Protein AF-0000000071881761 (afdb_homodimer)

Secondary structure (DSSP, 8-state):
--EEEEEEEEEEE-TTS-EEEEEEEEEEEE-TT-SSEEEEEEEE--GGG--TTSHHHHHHHHHHHHHHHHHH--SEEE-S--STT-BGGG--HHHHHHSSS-HHHHHHHHHHHHHHHHHHHHHHHHH--EEE--GGG-HHHHHHHHHHHHHHHHHHHHHHHHHSEEEEEEEETEEEEEETTEEEEEES-GGG---EEEEE-PPPTTEEEEEEE-TTSTTEEEEEEEE--/--EEEEEEEEEEE-TTS-EEEEEEEEEEEE-TT-SSEEEEEEEE--GGG--TTSHHHHHHHHHHHHHHHHHH--SEEE-S--STTEEGGG--HHHHHHSSS-HHHHHHHHHHHHHHHHHHHHHHHHH--EEEE-GGG-HHHHHHHHHHHHHHHHHHHHHHHHHSEEEEEEEETEEEEEETTEEEEEES-GGG---EEEEE-PPPTTEEEEEEE-TTSTTEEEEEEEE--

Solvent-accessible surface area (backbone atoms only — not comparable to full-atom values): 23054 Å² total; per-residue (Å²): 115,38,33,26,8,16,20,60,22,16,24,40,29,48,96,83,67,47,74,59,14,46,30,19,34,19,22,25,35,24,35,85,66,48,37,40,62,81,43,78,48,78,47,75,53,61,26,89,75,38,65,83,84,47,61,55,44,53,51,50,22,54,53,44,27,49,56,52,37,72,74,67,62,44,65,31,32,41,37,72,37,74,60,84,47,42,45,43,53,63,44,43,66,71,52,47,68,67,47,97,65,54,71,66,56,40,54,52,46,53,59,49,26,71,59,49,16,60,51,40,40,51,48,24,76,75,68,70,37,52,44,24,18,44,10,81,33,22,34,43,26,51,43,10,34,40,40,4,24,42,49,25,53,48,50,45,65,72,45,22,76,82,60,37,56,46,38,31,37,38,36,73,41,36,52,74,46,76,56,95,54,26,37,36,18,36,52,65,48,58,35,52,63,67,34,36,39,72,44,79,46,80,79,57,88,59,57,46,72,49,75,47,72,34,91,88,40,86,63,22,24,29,46,34,38,40,35,66,129,119,39,35,26,7,16,20,60,22,16,24,40,28,47,93,84,67,45,74,59,14,46,30,18,34,17,20,25,35,24,34,87,92,61,40,40,63,78,43,79,47,78,46,78,54,59,26,89,75,37,64,84,84,49,62,57,46,54,52,53,21,52,54,44,27,49,55,49,34,72,73,68,61,43,65,31,32,40,36,71,37,75,60,83,47,43,46,44,55,63,44,42,65,72,52,45,70,69,45,97,64,52,72,67,55,40,54,52,46,54,58,48,26,71,59,48,14,58,50,38,40,52,48,25,74,74,66,70,38,51,45,24,17,43,9,86,79,32,62,49,25,52,44,10,35,42,41,4,25,41,50,25,52,49,50,44,64,71,45,22,75,83,61,37,56,44,40,31,36,36,37,73,28,34,51,74,48,78,56,95,54,26,35,36,17,34,51,33,43,74,89,66,72,64,33,36,39,70,45,80,47,81,79,55,87,59,57,46,72,49,75,34,38,29,54,74,38,51,35,21,26,29,46,35,39,38,32,67,127

pLDDT: mean 96.09, std 3.84, range [56.16, 98.94]

Sequence (458 aa):
MRIVAADTGGAVLDETFEPIGLIATVAVLVEKPYRSAKEVMVKYANPYDYDLTGRQAIRDEVLLAIELARKVKPDVIHLDSTLGGIELRKLDEPTIDALGISDKGKEVWKELSKDLQPLARKFWEETNIEIVAIGKSSVPVRIAEIYAGIYSAKWGIENVEKEGHLIIGLPRYMEVNIKDGKIIGRSLDPREGGLYGSAEVSVPEGVKWEIYPNPVARRFMIFEIFSKRMRIVAADTGGAVLDETFEPIGLIATVAVLVEKPYRSAKEVMVKYANPYDYDLTGRQAIRDEVLLAIELARKVKPDVIHLDSTLGGIELRKLDEPTIDALGISDKGKEVWKELSKDLQPLARKFWEETNIEIVAIGKSSVPVRIAEIYAGIYSAKWGIENVEKEGHLIIGLPRYMEVNIKDGKIIGRSLDPREGGLYGSAEVSVPEGVKWEIYPNPVARRFMIFEIFSKR

Nearest PDB structures (foldseek):
  5chi-assembly3_C  TM=9.966E-01  e=9.588E-48  Pyrococcus furiosus DSM 3638
  4yor-assembly1_A  TM=9.960E-01  e=6.381E-45  Pyrococcus horikoshii
  4yow-assembly1_E  TM=9.923E-01  e=8.697E-45  Pyrococcus horikoshii
  4yor-assembly2_B  TM=9.926E-01  e=5.928E-44  Pyrococcus horikoshii
  4yot-assembly1_A  TM=9.832E-01  e=1.023E-42  Pyrococcus horikoshii

Foldseek 3Di:
DKEKFKFWDKFWADPLRHGQFTFKIKIFIADPVLQAGPDMDMDTDDGNPHDPPCLVGQVVGLVVSLVVCVVPVGQEYEGQAQQPFDWLLPDALVSLVPTPDDPVVSVSCNVSSVPRNVVQVVSCVVRVYTYTHNHPVDSSNVNNLQVNQQVNLQVCQVCCVVVQKTKMKGDFQKDWDDDDQKIKMWGNDVVSPIHIYMDGHDGDPQKDWDKAADPVDPRIIMIIMGHDD/DKEKFKFWDKFWADPLRHGQATFKIKIFIADPVLQAGPDMDMDTDDGNPHDPPCLVGQVSGLVVSLVVCVVPVGQEYEGQAQQPFDWLLPPALVSLVPTPDDPVVSVSCNVNSVPRNVVQVVSCVVRVYTYTHNHPVDSSNVNNLQVSQQVNLQVCQVCCVVVQKTKMKGDFQKDWDDDDQKIKMWGNDVVSPIHIYMDGHDGDPQKDWDKAADPVDGRIIMIIMGHDD

InterPro domains:
  IPR025206 Protein of unknown function DUF4152 [PF13680] (1-225)

Organism: Pyrococcus furiosus (strain ATCC 43587 / DSM 3638 / JCM 8422 / Vc1) (NCBI:txid186497)

Radius of gyration: 24.96 Å; Cα contacts (8 Å, |Δi|>4): 1136; chains: 2; bounding box: 54×80×57 Å

Structure (mmCIF, N/CA/C/O backbone):
data_AF-0000000071881761-model_v1
#
loop_
_entity.id
_entity.type
_entity.pdbx_description
1 polymer 'DUF4152 domain-containing protein'
#
loop_
_atom_site.group_PDB
_atom_site.id
_atom_site.type_symbol
_atom_site.label_atom_id
_atom_site.label_alt_id
_atom_site.label_comp_id
_atom_site.label_asym_id
_atom_site.label_entity_id
_atom_site.label_seq_id
_atom_site.pdbx_PDB_ins_code
_atom_site.Cartn_x
_atom_site.Cartn_y
_atom_site.Cartn_z
_atom_site.occupancy
_atom_site.B_iso_or_equiv
_atom_site.auth_seq_id
_atom_site.auth_comp_id
_atom_site.auth_asym_id
_atom_site.auth_atom_id
_atom_site.pdbx_PDB_model_num
ATOM 1 N N . MET A 1 1 ? -15.5 -7.008 -0.224 1 93.94 1 MET A N 1
ATOM 2 C CA . MET A 1 1 ? -15.07 -7.297 -1.589 1 93.94 1 MET A CA 1
ATOM 3 C C . MET A 1 1 ? -14.227 -8.57 -1.636 1 93.94 1 MET A C 1
ATOM 5 O O . MET A 1 1 ? -13.336 -8.758 -0.807 1 93.94 1 MET A O 1
ATOM 9 N N . ARG A 1 2 ? -14.531 -9.508 -2.477 1 97.88 2 ARG A N 1
ATOM 10 C CA . ARG A 1 2 ? -13.789 -10.742 -2.713 1 97.88 2 ARG A CA 1
ATOM 11 C C . ARG A 1 2 ? -12.922 -10.633 -3.959 1 97.88 2 ARG A C 1
ATOM 13 O O . ARG A 1 2 ? -13.414 -10.305 -5.043 1 97.88 2 ARG A O 1
ATOM 20 N N . ILE A 1 3 ? -11.617 -10.898 -3.773 1 98.75 3 ILE A N 1
ATOM 21 C CA . ILE A 1 3 ? -10.695 -10.625 -4.871 1 98.75 3 ILE A CA 1
ATOM 22 C C . ILE A 1 3 ? -9.844 -11.859 -5.145 1 98.75 3 ILE A C 1
ATOM 24 O O . ILE A 1 3 ? -9.305 -12.469 -4.219 1 98.75 3 ILE A O 1
ATOM 28 N N . VAL A 1 4 ? -9.773 -12.195 -6.344 1 98.88 4 VAL A N 1
ATOM 29 C CA . VAL A 1 4 ? -8.828 -13.227 -6.762 1 98.88 4 VAL A CA 1
ATOM 30 C C . VAL A 1 4 ? -7.605 -12.57 -7.402 1 98.88 4 VAL A C 1
ATOM 32 O O . VAL A 1 4 ? -7.734 -11.586 -8.141 1 98.88 4 VAL A O 1
ATOM 35 N N . ALA A 1 5 ? -6.457 -13.078 -7.109 1 98.81 5 ALA A N 1
ATOM 36 C CA . ALA A 1 5 ? -5.203 -12.656 -7.727 1 98.81 5 ALA A CA 1
ATOM 37 C C . ALA A 1 5 ? -4.254 -13.836 -7.902 1 98.81 5 ALA A C 1
ATOM 39 O O . ALA A 1 5 ? -4.461 -14.898 -7.312 1 98.81 5 ALA A O 1
ATOM 40 N N . ALA A 1 6 ? -3.279 -13.633 -8.695 1 98.69 6 ALA A N 1
ATOM 41 C CA . ALA A 1 6 ? -2.287 -14.68 -8.922 1 98.69 6 ALA A CA 1
ATOM 42 C C . ALA A 1 6 ? -0.897 -14.086 -9.125 1 98.69 6 ALA A C 1
ATOM 44 O O . ALA A 1 6 ? -0.762 -12.93 -9.531 1 98.69 6 ALA A O 1
ATOM 45 N N . ASP A 1 7 ? 0.068 -14.836 -8.852 1 98.31 7 ASP A N 1
ATOM 46 C CA . ASP A 1 7 ? 1.462 -14.477 -9.094 1 98.31 7 ASP A CA 1
ATOM 47 C C . ASP A 1 7 ? 2.316 -15.727 -9.32 1 98.31 7 ASP A C 1
ATOM 49 O O . ASP A 1 7 ? 1.959 -16.812 -8.867 1 98.31 7 ASP A O 1
ATOM 53 N N . THR A 1 8 ? 3.248 -15.531 -10.07 1 97.75 8 THR A N 1
ATOM 54 C CA . THR A 1 8 ? 4.262 -16.562 -10.266 1 97.75 8 THR A CA 1
ATOM 55 C C . THR A 1 8 ? 5.57 -16.172 -9.586 1 97.75 8 THR A C 1
ATOM 57 O O . THR A 1 8 ? 6.078 -15.062 -9.789 1 97.75 8 THR A O 1
ATOM 60 N N . GLY A 1 9 ? 6.008 -17.094 -8.773 1 93.69 9 GLY A N 1
ATOM 61 C CA . GLY A 1 9 ? 7.211 -16.688 -8.07 1 93.69 9 GLY A CA 1
ATOM 62 C C . GLY A 1 9 ? 8.039 -17.859 -7.57 1 93.69 9 GLY A C 1
ATOM 63 O O . GLY A 1 9 ? 7.73 -19.016 -7.867 1 93.69 9 GLY A O 1
ATOM 64 N N . GLY A 1 10 ? 9.078 -17.516 -6.859 1 96.12 10 GLY A N 1
ATOM 65 C CA . GLY A 1 10 ? 10.086 -18.484 -6.504 1 96.12 10 GLY A CA 1
ATOM 66 C C . GLY A 1 10 ? 10.867 -19 -7.703 1 96.12 10 GLY A C 1
ATOM 67 O O . GLY A 1 10 ? 10.289 -19.281 -8.758 1 96.12 10 GLY A O 1
ATOM 68 N N . ALA A 1 11 ? 12.125 -19 -7.613 1 97.81 11 ALA A N 1
ATOM 69 C CA . ALA A 1 11 ? 12.945 -19.453 -8.727 1 97.81 11 ALA A CA 1
ATOM 70 C C . ALA A 1 11 ? 14.039 -20.406 -8.258 1 97.81 11 ALA A C 1
ATOM 72 O O . ALA A 1 11 ? 14.633 -20.203 -7.191 1 97.81 11 ALA A O 1
ATOM 73 N N . VAL A 1 12 ? 14.203 -21.406 -9.039 1 98.06 12 VAL A N 1
ATOM 74 C CA . VAL A 1 12 ? 15.453 -22.141 -8.859 1 98.06 12 VAL A CA 1
ATOM 75 C C . VAL A 1 12 ? 16.625 -21.281 -9.305 1 98.06 12 VAL A C 1
ATOM 77 O O . VAL A 1 12 ? 16.578 -20.641 -10.352 1 98.06 12 VAL A O 1
ATOM 80 N N . LEU A 1 13 ? 17.578 -21.25 -8.422 1 98.12 13 LEU A N 1
ATOM 81 C CA . LEU A 1 13 ? 18.781 -20.484 -8.734 1 98.12 13 LEU A CA 1
ATOM 82 C C . LEU A 1 13 ? 19.984 -21.406 -8.961 1 98.12 13 LEU A C 1
ATOM 84 O O . LEU A 1 13 ? 20.031 -22.516 -8.406 1 98.12 13 LEU A O 1
ATOM 88 N N . ASP A 1 14 ? 20.906 -20.922 -9.758 1 96.69 14 ASP A N 1
ATOM 89 C CA . ASP A 1 14 ? 22.172 -21.641 -9.867 1 96.69 14 ASP A CA 1
ATOM 90 C C . ASP A 1 14 ? 23.141 -21.234 -8.75 1 96.69 14 ASP A C 1
ATOM 92 O O . ASP A 1 14 ? 22.766 -20.484 -7.848 1 96.69 14 ASP A O 1
ATOM 96 N N . GLU A 1 15 ? 24.297 -21.703 -8.828 1 94.44 15 GLU A N 1
ATOM 97 C CA . GLU A 1 15 ? 25.266 -21.5 -7.762 1 94.44 15 GLU A CA 1
ATOM 98 C C . GLU A 1 15 ? 25.703 -20.031 -7.68 1 94.44 15 GLU A C 1
ATOM 100 O O . GLU A 1 15 ? 26.266 -19.609 -6.672 1 94.44 15 GLU A O 1
ATOM 105 N N . THR A 1 16 ? 25.453 -19.297 -8.719 1 95.94 16 THR A N 1
ATOM 106 C CA . THR A 1 16 ? 25.797 -17.891 -8.719 1 95.94 16 THR A CA 1
ATOM 107 C C . THR A 1 16 ? 24.562 -17.031 -8.43 1 95.94 16 THR A C 1
ATOM 109 O O . THR A 1 16 ? 24.594 -15.805 -8.562 1 95.94 16 THR A O 1
ATOM 112 N N . PHE A 1 17 ? 23.453 -17.672 -8.102 1 96.44 17 PHE A N 1
ATOM 113 C CA . PHE A 1 17 ? 22.203 -17.062 -7.672 1 96.44 17 PHE A CA 1
ATOM 114 C C . PHE A 1 17 ? 21.469 -16.438 -8.852 1 96.44 17 PHE A C 1
ATOM 116 O O . PHE A 1 17 ? 20.688 -15.492 -8.672 1 96.44 17 PHE A O 1
ATOM 123 N N . GLU A 1 18 ? 21.812 -16.969 -10.023 1 95.44 18 GLU A N 1
ATOM 124 C CA . GLU A 1 18 ? 21.047 -16.562 -11.203 1 95.44 18 GLU A CA 1
ATOM 125 C C . GLU A 1 18 ? 19.844 -17.469 -11.406 1 95.44 18 GLU A C 1
ATOM 127 O O . GLU A 1 18 ? 19.938 -18.688 -11.266 1 95.44 18 GLU A O 1
ATOM 132 N N . PRO A 1 19 ? 18.766 -16.891 -11.727 1 96.81 19 PRO A N 1
ATOM 133 C CA . PRO A 1 19 ? 17.562 -17.719 -11.875 1 96.81 19 PRO A CA 1
ATOM 134 C C . PRO A 1 19 ? 17.625 -18.656 -13.078 1 96.81 19 PRO A C 1
ATOM 136 O O . PRO A 1 19 ? 18.031 -18.25 -14.164 1 96.81 19 PRO A O 1
ATOM 139 N N . ILE A 1 20 ? 17.281 -19.875 -12.859 1 96.56 20 ILE A N 1
ATOM 140 C CA . ILE A 1 20 ? 17.156 -20.891 -13.898 1 96.56 20 ILE A CA 1
ATOM 141 C C . ILE A 1 20 ? 15.727 -20.891 -14.43 1 96.56 20 ILE A C 1
ATOM 143 O O . ILE A 1 20 ? 15.508 -20.953 -15.641 1 96.56 20 ILE A O 1
ATOM 147 N N . GLY A 1 21 ? 14.797 -20.844 -13.523 1 97.38 21 GLY A N 1
ATOM 148 C CA . GLY A 1 21 ? 13.391 -20.828 -13.891 1 97.38 21 GLY A CA 1
ATOM 149 C C . GLY A 1 21 ? 12.461 -20.703 -12.695 1 97.38 21 GLY A C 1
ATOM 150 O O . GLY A 1 21 ? 12.875 -20.922 -11.555 1 97.38 21 GLY A O 1
ATOM 151 N N . LEU A 1 22 ? 11.203 -20.328 -12.969 1 98.06 22 LEU A N 1
ATOM 152 C CA . LEU A 1 22 ? 10.203 -20.125 -11.922 1 98.06 22 LEU A CA 1
ATOM 153 C C . LEU A 1 22 ? 9.539 -21.438 -11.539 1 98.06 22 LEU A C 1
ATOM 155 O O . LEU A 1 22 ? 9.508 -22.375 -12.336 1 98.06 22 LEU A O 1
ATOM 159 N N . ILE A 1 23 ? 9.016 -21.469 -10.359 1 98.31 23 ILE A N 1
ATOM 160 C CA . ILE A 1 23 ? 8.633 -22.766 -9.789 1 98.31 23 ILE A CA 1
ATOM 161 C C . ILE A 1 23 ? 7.109 -22.859 -9.703 1 98.31 23 ILE A C 1
ATOM 163 O O . ILE A 1 23 ? 6.52 -23.859 -10.117 1 98.31 23 ILE A O 1
ATOM 167 N N . ALA A 1 24 ? 6.469 -21.844 -9.156 1 98.56 24 ALA A N 1
ATOM 168 C CA . ALA A 1 24 ? 5.07 -22.016 -8.781 1 98.56 24 ALA A CA 1
ATOM 169 C C . ALA A 1 24 ? 4.234 -20.812 -9.188 1 98.56 24 ALA A C 1
ATOM 171 O O . ALA A 1 24 ? 4.641 -19.656 -8.977 1 98.56 24 ALA A O 1
ATOM 172 N N . THR A 1 25 ? 3.135 -21 -9.805 1 98.75 25 THR A N 1
ATOM 173 C CA . THR A 1 25 ? 2.059 -20.031 -9.977 1 98.75 25 THR A CA 1
ATOM 174 C C . THR A 1 25 ? 0.938 -20.281 -8.969 1 98.75 25 THR A C 1
ATOM 176 O O . THR A 1 25 ? 0.458 -21.406 -8.844 1 98.75 25 THR A O 1
ATOM 179 N N . VAL A 1 26 ? 0.604 -19.25 -8.242 1 98.88 26 VAL A N 1
ATOM 180 C CA . VAL A 1 26 ? -0.396 -19.422 -7.195 1 98.88 26 VAL A CA 1
ATOM 181 C C . VAL A 1 26 ? -1.514 -18.406 -7.375 1 98.88 26 VAL A C 1
ATOM 183 O O . VAL A 1 26 ? -1.25 -17.219 -7.582 1 98.88 26 VAL A O 1
ATOM 186 N N . ALA A 1 27 ? -2.729 -18.844 -7.387 1 98.94 27 ALA A N 1
ATOM 187 C CA . ALA A 1 27 ? -3.912 -17.984 -7.316 1 98.94 27 ALA A CA 1
ATOM 188 C C . ALA A 1 27 ? -4.535 -18.031 -5.926 1 98.94 27 ALA A C 1
ATOM 190 O O . ALA A 1 27 ? -4.605 -19.094 -5.301 1 98.94 27 ALA A O 1
ATOM 191 N N . VAL A 1 28 ? -4.969 -16.891 -5.469 1 98.94 28 VAL A N 1
ATOM 192 C CA . VAL A 1 28 ? -5.516 -16.812 -4.121 1 98.94 28 VAL A CA 1
ATOM 193 C C . VAL A 1 28 ? -6.855 -16.078 -4.152 1 98.94 28 VAL A C 1
ATOM 195 O O . VAL A 1 28 ? -7.059 -15.172 -4.969 1 98.94 28 VAL A O 1
ATOM 198 N N . LEU A 1 29 ? -7.758 -16.469 -3.346 1 98.94 29 LEU A N 1
ATOM 199 C CA . LEU A 1 29 ? -8.93 -15.688 -2.984 1 98.94 29 LEU A CA 1
ATOM 200 C C . LEU A 1 29 ? -8.68 -14.898 -1.7 1 98.94 29 LEU A C 1
ATOM 202 O O . LEU A 1 29 ? -8.344 -15.484 -0.668 1 98.94 29 LEU A O 1
ATOM 206 N N . VAL A 1 30 ? -8.797 -13.586 -1.766 1 98.75 30 VAL A N 1
ATOM 207 C CA . VAL A 1 30 ? -8.562 -12.727 -0.611 1 98.75 30 VAL A CA 1
ATOM 208 C C . VAL A 1 30 ? -9.844 -11.984 -0.254 1 98.75 30 VAL A C 1
ATOM 210 O O . VAL A 1 30 ? -10.5 -11.406 -1.127 1 98.75 30 VAL A O 1
ATOM 213 N N . GLU A 1 31 ? -10.195 -12.031 0.889 1 97.88 31 GLU A N 1
ATOM 214 C CA . GLU A 1 31 ? -11.336 -11.305 1.439 1 97.88 31 GLU A CA 1
ATOM 215 C C . GLU A 1 31 ? -10.977 -10.641 2.766 1 97.88 31 GLU A C 1
ATOM 217 O O . GLU A 1 31 ? -9.852 -10.781 3.254 1 97.88 31 GLU A O 1
ATOM 222 N N . LYS A 1 32 ? -11.883 -9.828 3.289 1 95.31 32 LYS A N 1
ATOM 223 C CA . LYS A 1 32 ? -11.633 -9.164 4.562 1 95.31 32 LYS A CA 1
ATOM 224 C C . LYS A 1 32 ? -11.195 -10.156 5.633 1 95.31 32 LYS A C 1
ATOM 226 O O . LYS A 1 32 ? -11.758 -11.25 5.734 1 95.31 32 LYS A O 1
ATOM 231 N N . PRO A 1 33 ? -10.133 -9.859 6.41 1 96.56 33 PRO A N 1
ATOM 232 C CA . PRO A 1 33 ? -9.461 -8.578 6.652 1 96.56 33 PRO A CA 1
ATOM 233 C C . PRO A 1 33 ? -8.25 -8.367 5.742 1 96.56 33 PRO A C 1
ATOM 235 O O . PRO A 1 33 ? -7.312 -7.656 6.109 1 96.56 33 PRO A O 1
ATOM 238 N N . TYR A 1 34 ? -8.094 -9.07 4.637 1 97.69 34 TYR A N 1
ATOM 239 C CA . TYR A 1 34 ? -7.168 -8.867 3.529 1 97.69 34 TYR A CA 1
ATOM 240 C C . TYR A 1 34 ? -5.723 -9.023 3.986 1 97.69 34 TYR A C 1
ATOM 242 O O . TYR A 1 34 ? -4.848 -8.266 3.566 1 97.69 34 TYR A O 1
ATOM 250 N N . ARG A 1 35 ? -5.48 -9.93 4.852 1 98 35 ARG A N 1
ATOM 251 C CA . ARG A 1 35 ? -4.125 -10.141 5.344 1 98 35 ARG A CA 1
ATOM 252 C C . ARG A 1 35 ? -3.559 -11.461 4.844 1 98 35 ARG A C 1
ATOM 254 O O . ARG A 1 35 ? -2.354 -11.703 4.938 1 98 35 ARG A O 1
ATOM 261 N N . SER A 1 36 ? -4.43 -12.344 4.418 1 98.56 36 SER A N 1
ATOM 262 C CA . SER A 1 36 ? -4.055 -13.648 3.9 1 98.56 36 SER A CA 1
ATOM 263 C C . SER A 1 36 ? -5.121 -14.203 2.963 1 98.56 36 SER A C 1
ATOM 265 O O . SER A 1 36 ? -6.137 -13.547 2.713 1 98.56 36 SER A O 1
ATOM 267 N N . ALA A 1 37 ? -4.848 -15.383 2.406 1 98.75 37 ALA A N 1
ATOM 268 C CA . ALA A 1 37 ? -5.77 -15.984 1.447 1 98.75 37 ALA A CA 1
ATOM 269 C C . ALA A 1 37 ? -6.785 -16.891 2.152 1 98.75 37 ALA A C 1
ATOM 271 O O . ALA A 1 37 ? -6.457 -17.547 3.145 1 98.75 37 ALA A O 1
ATOM 272 N N . LYS A 1 38 ? -7.984 -16.891 1.636 1 98.44 38 LYS A N 1
ATOM 273 C CA . LYS A 1 38 ? -9.031 -17.812 2.082 1 98.44 38 LYS A CA 1
ATOM 274 C C . LYS A 1 38 ? -8.953 -19.125 1.331 1 98.44 38 LYS A C 1
ATOM 276 O O . LYS A 1 38 ? -9.211 -20.188 1.905 1 98.44 38 LYS A O 1
ATOM 281 N N . GLU A 1 39 ? -8.672 -19.047 0.078 1 98.62 39 GLU A N 1
ATOM 282 C CA . GLU A 1 39 ? -8.484 -20.188 -0.797 1 98.62 39 GLU A CA 1
ATOM 283 C C . GLU A 1 39 ? -7.242 -20.031 -1.668 1 98.62 39 GLU A C 1
ATOM 285 O O . GLU A 1 39 ? -6.879 -18.906 -2.029 1 98.62 39 GLU A O 1
ATOM 290 N N . VAL A 1 40 ? -6.645 -21.203 -1.926 1 98.75 40 VAL A N 1
ATOM 291 C CA . VAL A 1 40 ? -5.406 -21.172 -2.697 1 98.75 40 VAL A CA 1
ATOM 292 C C . VAL A 1 40 ? -5.445 -22.266 -3.77 1 98.75 40 VAL A C 1
ATOM 294 O O . VAL A 1 40 ? -5.914 -23.375 -3.52 1 98.75 40 VAL A O 1
ATOM 297 N N . MET A 1 41 ? -5 -21.906 -4.957 1 98.75 41 MET A N 1
ATOM 298 C CA . MET A 1 41 ? -4.758 -22.844 -6.051 1 98.75 41 MET A CA 1
ATOM 299 C C . MET A 1 41 ? -3.334 -22.703 -6.578 1 98.75 41 MET A C 1
ATOM 301 O O . MET A 1 41 ? -2.855 -21.594 -6.809 1 98.75 41 MET A O 1
ATOM 305 N N . VAL A 1 42 ? -2.654 -23.875 -6.73 1 98.75 42 VAL A N 1
ATOM 306 C CA . VAL A 1 42 ? -1.251 -23.828 -7.125 1 98.75 42 VAL A CA 1
ATOM 307 C C . VAL A 1 42 ? -1.027 -24.688 -8.367 1 98.75 42 VAL A C 1
ATOM 309 O O . VAL A 1 42 ? -1.661 -25.734 -8.523 1 98.75 42 VAL A O 1
ATOM 312 N N . LYS A 1 43 ? -0.205 -24.203 -9.211 1 98.5 43 LYS A N 1
ATOM 313 C CA . LYS A 1 43 ? 0.326 -24.953 -10.344 1 98.5 43 LYS A CA 1
ATOM 314 C C . LYS A 1 43 ? 1.849 -24.875 -10.398 1 98.5 43 LYS A C 1
ATOM 316 O O . LYS A 1 43 ? 2.41 -23.781 -10.484 1 98.5 43 LYS A O 1
ATOM 321 N N . TYR A 1 44 ? 2.471 -26.031 -10.352 1 98 44 TYR A N 1
ATOM 322 C CA . TYR A 1 44 ? 3.928 -26.062 -10.438 1 98 44 TYR A CA 1
ATOM 323 C C . TYR A 1 44 ? 4.383 -26.156 -11.891 1 98 44 TYR A C 1
ATOM 325 O O . TYR A 1 44 ? 3.74 -26.812 -12.711 1 98 44 TYR A O 1
ATOM 333 N N . ALA A 1 45 ? 5.434 -25.531 -12.141 1 97 45 ALA A N 1
ATOM 334 C CA . ALA A 1 45 ? 6.082 -25.625 -13.453 1 97 45 ALA A CA 1
ATOM 335 C C . ALA A 1 45 ? 7.41 -26.375 -13.352 1 97 45 ALA A C 1
ATOM 337 O O . ALA A 1 45 ? 7.887 -26.656 -12.25 1 97 45 ALA A O 1
ATOM 338 N N . ASN A 1 46 ? 7.867 -26.781 -14.562 1 96 46 ASN A N 1
ATOM 339 C CA . ASN A 1 46 ? 9.25 -27.234 -14.641 1 96 46 ASN A CA 1
ATOM 340 C C . ASN A 1 46 ? 10.219 -26.047 -14.742 1 96 46 ASN A C 1
ATOM 342 O O . ASN A 1 46 ? 10.328 -25.422 -15.797 1 96 46 ASN A O 1
ATOM 346 N N . PRO A 1 47 ? 10.945 -25.828 -13.656 1 96.44 47 PRO A N 1
ATOM 347 C CA . PRO A 1 47 ? 11.805 -24.641 -13.672 1 96.44 47 PRO A CA 1
ATOM 348 C C . PRO A 1 47 ? 12.914 -24.734 -14.719 1 96.44 47 PRO A C 1
ATOM 350 O O . PRO A 1 47 ? 13.406 -23.703 -15.188 1 96.44 47 PRO A O 1
ATOM 353 N N . TYR A 1 48 ? 13.25 -25.844 -15.133 1 94.88 48 TYR A N 1
ATOM 354 C CA . TYR A 1 48 ? 14.391 -26.047 -16.016 1 94.88 48 TYR A CA 1
ATOM 355 C C . TYR A 1 48 ? 14 -25.812 -17.484 1 94.88 48 TYR A C 1
ATOM 357 O O . TYR A 1 48 ? 14.859 -25.734 -18.359 1 94.88 48 TYR A O 1
ATOM 365 N N . ASP A 1 49 ? 12.75 -25.719 -17.719 1 95 49 ASP A N 1
ATOM 366 C CA . ASP A 1 49 ? 12.227 -25.422 -19.047 1 95 49 ASP A CA 1
ATOM 367 C C . ASP A 1 49 ? 11.32 -24.203 -19.016 1 95 49 ASP A C 1
ATOM 369 O O . ASP A 1 49 ? 10.406 -24.078 -19.828 1 95 49 ASP A O 1
ATOM 373 N N . TYR A 1 50 ? 11.516 -23.359 -18.141 1 95.31 50 TYR A N 1
ATOM 374 C CA . TYR A 1 50 ? 10.633 -22.219 -17.938 1 95.31 50 TYR A CA 1
ATOM 375 C C . TYR A 1 50 ? 11.109 -21 -18.75 1 95.31 50 TYR A C 1
ATOM 377 O O . TYR A 1 50 ? 12.297 -20.672 -18.734 1 95.31 50 TYR A O 1
ATOM 385 N N . ASP A 1 51 ? 10.203 -20.312 -19.453 1 92.75 51 ASP A N 1
ATOM 386 C CA . ASP A 1 51 ? 10.508 -19.078 -20.172 1 92.75 51 ASP A CA 1
ATOM 387 C C . ASP A 1 51 ? 10.602 -17.906 -19.203 1 92.75 51 ASP A C 1
ATOM 389 O O . ASP A 1 51 ? 9.586 -17.453 -18.672 1 92.75 51 ASP A O 1
ATOM 393 N N . LEU A 1 52 ? 11.773 -17.281 -19.094 1 92.75 52 LEU A N 1
ATOM 394 C CA . LEU A 1 52 ? 12.008 -16.234 -18.109 1 92.75 52 LEU A CA 1
ATOM 395 C C . LEU A 1 52 ? 11.773 -14.852 -18.703 1 92.75 52 LEU A C 1
ATOM 397 O O . LEU A 1 52 ? 12.086 -13.836 -18.062 1 92.75 52 LEU A O 1
ATOM 401 N N . THR A 1 53 ? 11.141 -14.773 -19.891 1 88.12 53 THR A N 1
ATOM 402 C CA . THR A 1 53 ? 10.914 -13.484 -20.547 1 88.12 53 THR A CA 1
ATOM 403 C C . THR A 1 53 ? 9.734 -12.758 -19.906 1 88.12 53 THR A C 1
ATOM 405 O O . THR A 1 53 ? 9.516 -11.57 -20.172 1 88.12 53 THR A O 1
ATOM 408 N N . GLY A 1 54 ? 9 -13.469 -19.094 1 88.69 54 GLY A N 1
ATOM 409 C CA . GLY A 1 54 ? 7.863 -12.867 -18.422 1 88.69 54 GLY A CA 1
ATOM 410 C C . GLY A 1 54 ? 6.531 -13.211 -19.062 1 88.69 54 GLY A C 1
ATOM 411 O O . GLY A 1 54 ? 5.492 -13.18 -18.406 1 88.69 54 GLY A O 1
ATOM 412 N N . ARG A 1 55 ? 6.508 -13.586 -20.297 1 92.56 55 ARG A N 1
ATOM 413 C CA . ARG A 1 55 ? 5.285 -13.875 -21.031 1 92.56 55 ARG A CA 1
ATOM 414 C C . ARG A 1 55 ? 4.582 -15.102 -20.469 1 92.56 55 ARG A C 1
ATOM 416 O O . ARG A 1 55 ? 3.373 -15.078 -20.219 1 92.56 55 ARG A O 1
ATOM 423 N N . GLN A 1 56 ? 5.359 -16.062 -20.25 1 94.5 56 GLN A N 1
ATOM 424 C CA . GLN A 1 56 ? 4.789 -17.312 -19.719 1 94.5 56 GLN A CA 1
ATOM 425 C C . GLN A 1 56 ? 4.168 -17.078 -18.344 1 94.5 56 GLN A C 1
ATOM 427 O O . GLN A 1 56 ? 3.068 -17.562 -18.062 1 94.5 56 GLN A O 1
ATOM 432 N N . ALA A 1 57 ? 4.852 -16.312 -17.484 1 95.69 57 ALA A N 1
ATOM 433 C CA . ALA A 1 57 ? 4.363 -16.062 -16.141 1 95.69 57 ALA A CA 1
ATOM 434 C C . ALA A 1 57 ? 3.008 -15.359 -16.172 1 95.69 57 ALA A C 1
ATOM 436 O O . ALA A 1 57 ? 2.072 -15.773 -15.477 1 95.69 57 ALA A O 1
ATOM 437 N N . ILE A 1 58 ? 2.885 -14.32 -17.016 1 95.62 58 ILE A N 1
ATOM 438 C CA . ILE A 1 58 ? 1.647 -13.555 -17.094 1 95.62 58 ILE A CA 1
ATOM 439 C C . ILE A 1 58 ? 0.513 -14.453 -17.578 1 95.62 58 ILE A C 1
ATOM 441 O O . ILE A 1 58 ? -0.588 -14.43 -17.016 1 95.62 58 ILE A O 1
ATOM 445 N N . ARG A 1 59 ? 0.775 -15.266 -18.547 1 96.5 59 ARG A N 1
ATOM 446 C CA . ARG A 1 59 ? -0.223 -16.188 -19.078 1 96.5 59 ARG A CA 1
ATOM 447 C C . ARG A 1 59 ? -0.671 -17.188 -18 1 96.5 59 ARG A C 1
ATOM 449 O O . ARG A 1 59 ? -1.869 -17.391 -17.812 1 96.5 59 ARG A O 1
ATOM 456 N N . ASP A 1 60 ? 0.299 -17.766 -17.344 1 97.38 60 ASP A N 1
ATOM 457 C CA . ASP A 1 60 ? -0.005 -18.734 -16.297 1 97.38 60 ASP A CA 1
ATOM 458 C C . ASP A 1 60 ? -0.858 -18.109 -15.195 1 97.38 60 ASP A C 1
ATOM 460 O O . ASP A 1 60 ? -1.797 -18.734 -14.695 1 97.38 60 ASP A O 1
ATOM 464 N N . GLU A 1 61 ? -0.527 -16.906 -14.828 1 98.38 61 GLU A N 1
ATOM 465 C CA . GLU A 1 61 ? -1.231 -16.203 -13.766 1 98.38 61 GLU A CA 1
ATOM 466 C C . GLU A 1 61 ? -2.684 -15.93 -14.148 1 98.38 61 GLU A C 1
ATOM 468 O O . GLU A 1 61 ? -3.596 -16.172 -13.359 1 98.38 61 GLU A O 1
ATOM 473 N N . VAL A 1 62 ? -2.869 -15.445 -15.367 1 98.19 62 VAL A N 1
ATOM 474 C CA . VAL A 1 62 ? -4.219 -15.133 -15.828 1 98.19 62 VAL A CA 1
ATOM 475 C C . VAL A 1 62 ? -5.055 -16.406 -15.875 1 98.19 62 VAL A C 1
ATOM 477 O O . VAL A 1 62 ? -6.18 -16.438 -15.367 1 98.19 62 VAL A O 1
ATOM 480 N N . LEU A 1 63 ? -4.516 -17.453 -16.391 1 98.31 63 LEU A N 1
ATOM 481 C CA . LEU A 1 63 ? -5.242 -18.703 -16.562 1 98.31 63 LEU A CA 1
ATOM 482 C C . LEU A 1 63 ? -5.617 -19.297 -15.211 1 98.31 63 LEU A C 1
ATOM 484 O O . LEU A 1 63 ? -6.758 -19.734 -15.016 1 98.31 63 LEU A O 1
ATOM 488 N N . LEU A 1 64 ? -4.691 -19.281 -14.297 1 98.75 64 LEU A N 1
ATOM 489 C CA . LEU A 1 64 ? -4.961 -19.859 -12.992 1 98.75 64 LEU A CA 1
ATOM 490 C C . LEU A 1 64 ? -5.957 -19.016 -12.211 1 98.75 64 LEU A C 1
ATOM 492 O O . LEU A 1 64 ? -6.812 -19.547 -11.5 1 98.75 64 LEU A O 1
ATOM 496 N N . ALA A 1 65 ? -5.82 -17.703 -12.32 1 98.75 65 ALA A N 1
ATOM 497 C CA . ALA A 1 65 ? -6.766 -16.812 -11.664 1 98.75 65 ALA A CA 1
ATOM 498 C C . ALA A 1 65 ? -8.188 -17.047 -12.156 1 98.75 65 ALA A C 1
ATOM 500 O O . ALA A 1 65 ? -9.133 -17.094 -11.367 1 98.75 65 ALA A O 1
ATOM 501 N N . ILE A 1 66 ? -8.305 -17.219 -13.414 1 98.62 66 ILE A N 1
ATOM 502 C CA . ILE A 1 66 ? -9.617 -17.469 -14.016 1 98.62 66 ILE A CA 1
ATOM 503 C C . ILE A 1 66 ? -10.164 -18.797 -13.508 1 98.62 66 ILE A C 1
ATOM 505 O O . ILE A 1 66 ? -11.344 -18.906 -13.164 1 98.62 66 ILE A O 1
ATOM 509 N N . GLU A 1 67 ? -9.32 -19.75 -13.5 1 98.62 67 GLU A N 1
ATOM 510 C CA . GLU A 1 67 ? -9.734 -21.062 -13.023 1 98.62 67 GLU A CA 1
ATOM 511 C C . GLU A 1 67 ? -10.273 -20.984 -11.594 1 98.62 67 GLU A C 1
ATOM 513 O O . GLU A 1 67 ? -11.344 -21.516 -11.297 1 98.62 67 GLU A O 1
ATOM 518 N N . LEU A 1 68 ? -9.516 -20.328 -10.734 1 98.81 68 LEU A N 1
ATOM 519 C CA . LEU A 1 68 ? -9.977 -20.188 -9.359 1 98.81 68 LEU A CA 1
ATOM 520 C C . LEU A 1 68 ? -11.25 -19.359 -9.289 1 98.81 68 LEU A C 1
ATOM 522 O O . LEU A 1 68 ? -12.172 -19.688 -8.539 1 98.81 68 LEU A O 1
ATOM 526 N N . ALA A 1 69 ? -11.312 -18.312 -10.062 1 98.81 69 ALA A N 1
ATOM 527 C CA . ALA A 1 69 ? -12.453 -17.406 -10.047 1 98.81 69 ALA A CA 1
ATOM 528 C C . ALA A 1 69 ? -13.734 -18.141 -10.438 1 98.81 69 ALA A C 1
ATOM 530 O O . ALA A 1 69 ? -14.812 -17.844 -9.922 1 98.81 69 ALA A O 1
ATOM 531 N N . ARG A 1 70 ? -13.633 -19.047 -11.344 1 98.38 70 ARG A N 1
ATOM 532 C CA . ARG A 1 70 ? -14.797 -19.828 -11.758 1 98.38 70 ARG A CA 1
ATOM 533 C C . ARG A 1 70 ? -15.344 -20.656 -10.594 1 98.38 70 ARG A C 1
ATOM 535 O O . ARG A 1 70 ? -16.547 -20.875 -10.5 1 98.38 70 ARG A O 1
ATOM 542 N N . LYS A 1 71 ? -14.484 -21.016 -9.781 1 98.19 71 LYS A N 1
ATOM 543 C CA . LYS A 1 71 ? -14.867 -21.859 -8.656 1 98.19 71 LYS A CA 1
ATOM 544 C C . LYS A 1 71 ? -15.438 -21.031 -7.512 1 98.19 71 LYS A C 1
ATOM 546 O O . LYS A 1 71 ? -16.422 -21.438 -6.891 1 98.19 71 LYS A O 1
ATOM 551 N N . VAL A 1 72 ? -14.852 -19.828 -7.273 1 98.5 72 VAL A N 1
ATOM 552 C CA . VAL A 1 72 ? -15.156 -19.156 -6.012 1 98.5 72 VAL A CA 1
ATOM 553 C C . VAL A 1 72 ? -16.016 -17.922 -6.277 1 98.5 72 VAL A C 1
ATOM 555 O O . VAL A 1 72 ? -16.516 -17.297 -5.34 1 98.5 72 VAL A O 1
ATOM 558 N N . LYS A 1 73 ? -16.125 -17.453 -7.492 1 98.06 73 LYS A N 1
ATOM 559 C CA . LYS A 1 73 ? -16.984 -16.359 -7.934 1 98.06 73 LYS A CA 1
ATOM 560 C C . LYS A 1 73 ? -16.672 -15.07 -7.18 1 98.06 73 LYS A C 1
ATOM 562 O O . LYS A 1 73 ? -17.547 -14.5 -6.52 1 98.06 73 LYS A O 1
ATOM 567 N N . PRO A 1 74 ? -15.484 -14.547 -7.332 1 98.56 74 PRO A N 1
ATOM 568 C CA . PRO A 1 74 ? -15.117 -13.289 -6.684 1 98.56 74 PRO A CA 1
ATOM 569 C C . PRO A 1 74 ? -15.812 -12.078 -7.309 1 98.56 74 PRO A C 1
ATOM 571 O O . PRO A 1 74 ? -16.547 -12.227 -8.281 1 98.56 74 PRO A O 1
ATOM 574 N N . ASP A 1 75 ? -15.617 -10.938 -6.66 1 98.12 75 ASP A N 1
ATOM 575 C CA . ASP A 1 75 ? -16.125 -9.688 -7.223 1 98.12 75 ASP A CA 1
ATOM 576 C C . ASP A 1 75 ? -15.242 -9.203 -8.367 1 98.12 75 ASP A C 1
ATOM 578 O O . ASP A 1 75 ? -15.727 -8.547 -9.297 1 98.12 75 ASP A O 1
ATOM 582 N N . VAL A 1 76 ? -13.984 -9.547 -8.266 1 98.5 76 VAL A N 1
ATOM 583 C CA . VAL A 1 76 ? -13.031 -9 -9.234 1 98.5 76 VAL A CA 1
ATOM 584 C C . VAL A 1 76 ? -11.75 -9.828 -9.211 1 98.5 76 VAL A C 1
ATOM 586 O O . VAL A 1 76 ? -11.445 -10.492 -8.219 1 98.5 76 VAL A O 1
ATOM 589 N N . ILE A 1 77 ? -11 -9.828 -10.305 1 98.75 77 ILE A N 1
ATOM 590 C CA . ILE A 1 77 ? -9.656 -10.398 -10.391 1 98.75 77 ILE A CA 1
ATOM 591 C C . ILE A 1 77 ? -8.633 -9.273 -10.539 1 98.75 77 ILE A C 1
ATOM 593 O O . ILE A 1 77 ? -8.773 -8.406 -11.406 1 98.75 77 ILE A O 1
ATOM 597 N N . HIS A 1 78 ? -7.617 -9.305 -9.695 1 98.69 78 HIS A N 1
ATOM 598 C CA . HIS A 1 78 ? -6.496 -8.383 -9.836 1 98.69 78 HIS A CA 1
ATOM 599 C C . HIS A 1 78 ? -5.332 -9.039 -10.562 1 98.69 78 HIS A C 1
ATOM 601 O O . HIS A 1 78 ? -4.777 -10.031 -10.094 1 98.69 78 HIS A O 1
ATOM 607 N N . LEU A 1 79 ? -4.941 -8.445 -11.609 1 97.19 79 LEU A N 1
ATOM 608 C CA . LEU A 1 79 ? -3.791 -8.922 -12.375 1 97.19 79 LEU A CA 1
ATOM 609 C C . LEU A 1 79 ? -2.514 -8.219 -11.922 1 97.19 79 LEU A C 1
ATOM 611 O O . LEU A 1 79 ? -2.52 -7.012 -11.672 1 97.19 79 LEU A O 1
ATOM 615 N N . ASP A 1 80 ? -1.42 -9.023 -11.836 1 95.81 80 ASP A N 1
ATOM 616 C CA . ASP A 1 80 ? -0.126 -8.445 -11.484 1 95.81 80 ASP A CA 1
ATOM 617 C C . ASP A 1 80 ? 0.494 -7.719 -12.68 1 95.81 80 ASP A C 1
ATOM 619 O O . ASP A 1 80 ? 1.545 -8.125 -13.18 1 95.81 80 ASP A O 1
ATOM 623 N N . SER A 1 81 ? -0.055 -6.773 -13.156 1 93.44 81 SER A N 1
ATOM 624 C CA . SER A 1 81 ? 0.407 -5.855 -14.195 1 93.44 81 SER A CA 1
ATOM 625 C C . SER A 1 81 ? -0.041 -4.426 -13.906 1 93.44 81 SER A C 1
ATOM 627 O O . SER A 1 81 ? -1.235 -4.164 -13.75 1 93.44 81 SER A O 1
ATOM 629 N N . THR A 1 82 ? 0.92 -3.637 -13.773 1 93.06 82 THR A N 1
ATOM 630 C CA . THR A 1 82 ? 0.61 -2.242 -13.477 1 93.06 82 THR A CA 1
ATOM 631 C C . THR A 1 82 ? 0.248 -1.485 -14.75 1 93.06 82 THR A C 1
ATOM 633 O O . THR A 1 82 ? 1.116 -0.888 -15.391 1 93.06 82 THR A O 1
ATOM 636 N N . LEU A 1 83 ? -1.027 -1.477 -15.031 1 93.69 83 LEU A N 1
ATOM 637 C CA . LEU A 1 83 ? -1.501 -0.819 -16.25 1 93.69 83 LEU A CA 1
ATOM 638 C C . LEU A 1 83 ? -2.605 0.182 -15.93 1 93.69 83 LEU A C 1
ATOM 640 O O . LEU A 1 83 ? -3.547 0.346 -16.703 1 93.69 83 LEU A O 1
ATOM 644 N N . GLY A 1 84 ? -2.6 0.653 -14.656 1 88.88 84 GLY A N 1
ATOM 645 C CA . GLY A 1 84 ? -3.521 1.712 -14.281 1 88.88 84 GLY A CA 1
ATOM 646 C C . GLY A 1 84 ? -4.926 1.209 -13.992 1 88.88 84 GLY A C 1
ATOM 647 O O . GLY A 1 84 ? -5.891 1.973 -14.07 1 88.88 84 GLY A O 1
ATOM 648 N N . GLY A 1 85 ? -5.082 -0.032 -13.82 1 92.94 85 GLY A N 1
ATOM 649 C CA . GLY A 1 85 ? -6.379 -0.584 -13.453 1 92.94 85 GLY A CA 1
ATOM 650 C C . GLY A 1 85 ? -7.266 -0.86 -14.656 1 92.94 85 GLY A C 1
ATOM 651 O O . GLY A 1 85 ? -8.469 -1.059 -14.516 1 92.94 85 GLY A O 1
ATOM 652 N N . ILE A 1 86 ? -6.688 -0.936 -15.75 1 94.56 86 ILE A N 1
ATOM 653 C CA . ILE A 1 86 ? -7.469 -1.193 -16.953 1 94.56 86 ILE A CA 1
ATOM 654 C C . ILE A 1 86 ? -7.949 -2.643 -16.953 1 94.56 86 ILE A C 1
ATOM 656 O O . ILE A 1 86 ? -7.238 -3.541 -16.5 1 94.56 86 ILE A O 1
ATOM 660 N N . GLU A 1 87 ? -9.133 -2.795 -17.5 1 97.38 87 GLU A N 1
ATOM 661 C CA . GLU A 1 87 ? -9.656 -4.148 -17.641 1 97.38 87 GLU A CA 1
ATOM 662 C C . GLU A 1 87 ? -8.961 -4.898 -18.766 1 97.38 87 GLU A C 1
ATOM 664 O O . GLU A 1 87 ? -8.758 -4.348 -19.844 1 97.38 87 GLU A O 1
ATOM 669 N N . LEU A 1 88 ? -8.727 -6.121 -18.5 1 97.25 88 LEU A N 1
ATOM 670 C CA . LEU A 1 88 ? -7.992 -6.926 -19.469 1 97.25 88 LEU A CA 1
ATOM 671 C C . LEU A 1 88 ? -8.773 -7.051 -20.766 1 97.25 88 LEU A C 1
ATOM 673 O O . LEU A 1 88 ? -8.188 -7.039 -21.859 1 97.25 88 LEU A O 1
ATOM 677 N N . ARG A 1 89 ? -10.062 -7.121 -20.688 1 97.44 89 ARG A N 1
ATOM 678 C CA . ARG A 1 89 ? -10.875 -7.332 -21.875 1 97.44 89 ARG A CA 1
ATOM 679 C C . ARG A 1 89 ? -10.836 -6.109 -22.797 1 97.44 89 ARG A C 1
ATOM 681 O O . ARG A 1 89 ? -11.258 -6.176 -23.953 1 97.44 89 ARG A O 1
ATOM 688 N N . LYS A 1 90 ? -10.383 -5.004 -22.281 1 96.06 90 LYS A N 1
ATOM 689 C CA . LYS A 1 90 ? -10.344 -3.762 -23.047 1 96.06 90 LYS A CA 1
ATOM 690 C C . LYS A 1 90 ? -8.953 -3.5 -23.594 1 96.06 90 LYS A C 1
ATOM 692 O O . LYS A 1 90 ? -8.719 -2.484 -24.266 1 96.06 90 LYS A O 1
ATOM 697 N N . LEU A 1 91 ? -8.008 -4.383 -23.328 1 95.38 91 LEU A N 1
ATOM 698 C CA . LEU A 1 91 ? -6.617 -4.18 -23.719 1 95.38 91 LEU A CA 1
ATOM 699 C C . LEU A 1 91 ? -6.387 -4.578 -25.172 1 95.38 91 LEU A C 1
ATOM 701 O O . LEU A 1 91 ? -5.707 -5.566 -25.453 1 95.38 91 LEU A O 1
ATOM 705 N N . ASP A 1 92 ? -6.902 -3.711 -26.078 1 94.56 92 ASP A N 1
ATOM 706 C CA . ASP A 1 92 ? -6.59 -3.883 -27.484 1 94.56 92 ASP A CA 1
ATOM 707 C C . ASP A 1 92 ? -5.359 -3.068 -27.875 1 94.56 92 ASP A C 1
ATOM 709 O O . ASP A 1 92 ? -4.785 -2.357 -27.047 1 94.56 92 ASP A O 1
ATOM 713 N N . GLU A 1 93 ? -4.977 -3.232 -29.109 1 93.5 93 GLU A N 1
ATOM 714 C CA . GLU A 1 93 ? -3.707 -2.652 -29.531 1 93.5 93 GLU A CA 1
ATOM 715 C C . GLU A 1 93 ? -3.715 -1.134 -29.375 1 93.5 93 GLU A C 1
ATOM 717 O O . GLU A 1 93 ? -2.783 -0.555 -28.812 1 93.5 93 GLU A O 1
ATOM 722 N N . PRO A 1 94 ? -4.73 -0.412 -29.797 1 94.06 94 PRO A N 1
ATOM 723 C CA . PRO A 1 94 ? -4.75 1.04 -29.609 1 94.06 94 PRO A CA 1
ATOM 724 C C . PRO A 1 94 ? -4.688 1.44 -28.141 1 94.06 94 PRO A C 1
ATOM 726 O O . PRO A 1 94 ? -4.031 2.424 -27.781 1 94.06 94 PRO A O 1
ATOM 729 N N . THR A 1 95 ? -5.387 0.704 -27.344 1 94.56 95 THR A N 1
ATOM 730 C CA . THR A 1 95 ? -5.379 0.982 -25.906 1 94.56 95 THR A CA 1
ATOM 731 C C . THR A 1 95 ? -3.984 0.768 -25.328 1 94.56 95 THR A C 1
ATOM 733 O O . THR A 1 95 ? -3.514 1.573 -24.516 1 94.56 95 THR A O 1
ATOM 736 N N . ILE A 1 96 ? -3.287 -0.235 -25.703 1 95.12 96 ILE A N 1
ATOM 737 C CA . ILE A 1 96 ? -1.943 -0.549 -25.219 1 95.12 96 ILE A CA 1
ATOM 738 C C . ILE A 1 96 ? -0.975 0.553 -25.641 1 95.12 96 ILE A C 1
ATOM 740 O O . ILE A 1 96 ? -0.13 0.982 -24.859 1 95.12 96 ILE A O 1
ATOM 744 N N . ASP A 1 97 ? -1.192 1.015 -26.844 1 93.81 97 ASP A N 1
ATOM 745 C CA . ASP A 1 97 ? -0.325 2.066 -27.359 1 93.81 97 ASP A CA 1
ATOM 746 C C . ASP A 1 97 ? -0.462 3.348 -26.547 1 93.81 97 ASP A C 1
ATOM 748 O O . ASP A 1 97 ? 0.487 4.129 -26.438 1 93.81 97 ASP A O 1
ATOM 752 N N . ALA A 1 98 ? -1.572 3.521 -25.953 1 93.12 98 ALA A N 1
ATOM 753 C CA . ALA A 1 98 ? -1.866 4.75 -25.234 1 93.12 98 ALA A CA 1
ATOM 754 C C . ALA A 1 98 ? -1.399 4.652 -23.781 1 93.12 98 ALA A C 1
ATOM 756 O O . ALA A 1 98 ? -1.378 5.656 -23.062 1 93.12 98 ALA A O 1
ATOM 757 N N . LEU A 1 99 ? -1.04 3.475 -23.359 1 91.31 99 LEU A N 1
ATOM 758 C CA . LEU A 1 99 ? -0.606 3.285 -21.969 1 91.31 99 LEU A CA 1
ATOM 759 C C . LEU A 1 99 ? 0.724 3.984 -21.719 1 91.31 99 LEU A C 1
ATOM 761 O O . LEU A 1 99 ? 1.551 4.105 -22.625 1 91.31 99 LEU A O 1
ATOM 765 N N . GLY A 1 100 ? 0.938 4.461 -20.5 1 87.75 100 GLY A N 1
ATOM 766 C CA . GLY A 1 100 ? 2.184 5.094 -20.109 1 87.75 100 GLY A CA 1
ATOM 767 C C . GLY A 1 100 ? 3.232 4.105 -19.625 1 87.75 100 GLY A C 1
ATOM 768 O O . GLY A 1 100 ? 3.771 4.246 -18.531 1 87.75 100 GLY A O 1
ATOM 769 N N . ILE A 1 101 ? 3.52 3.045 -20.453 1 90.25 101 ILE A N 1
ATOM 770 C CA . ILE A 1 101 ? 4.543 2.068 -20.078 1 90.25 101 ILE A CA 1
ATOM 771 C C . ILE A 1 101 ? 5.641 2.057 -21.141 1 90.25 101 ILE A C 1
ATOM 773 O O . ILE A 1 101 ? 5.559 2.775 -22.141 1 90.25 101 ILE A O 1
ATOM 777 N N . SER A 1 102 ? 6.715 1.318 -20.922 1 90.31 102 SER A N 1
ATOM 778 C CA . SER A 1 102 ? 7.859 1.276 -21.828 1 90.31 102 SER A CA 1
ATOM 779 C C . SER A 1 102 ? 7.484 0.645 -23.156 1 90.31 102 SER A C 1
ATOM 781 O O . SER A 1 102 ? 6.512 -0.108 -23.25 1 90.31 102 SER A O 1
ATOM 783 N N . ASP A 1 103 ? 8.273 0.864 -24.141 1 90.81 103 ASP A N 1
ATOM 784 C CA . ASP A 1 103 ? 8.039 0.264 -25.453 1 90.81 103 ASP A CA 1
ATOM 785 C C . ASP A 1 103 ? 8.133 -1.259 -25.375 1 90.81 103 ASP A C 1
ATOM 787 O O . ASP A 1 103 ? 7.355 -1.963 -26.031 1 90.81 103 ASP A O 1
ATOM 791 N N . LYS A 1 104 ? 9.016 -1.716 -24.625 1 90.44 104 LYS A N 1
ATOM 792 C CA . LYS A 1 104 ? 9.133 -3.16 -24.438 1 90.44 104 LYS A CA 1
ATOM 793 C C . LYS A 1 104 ? 7.883 -3.736 -23.797 1 90.44 104 LYS A C 1
ATOM 795 O O . LYS A 1 104 ? 7.398 -4.797 -24.188 1 90.44 104 LYS A O 1
ATOM 800 N N . GLY A 1 105 ? 7.438 -3.02 -22.812 1 91.12 105 GLY A N 1
ATOM 801 C CA . GLY A 1 105 ? 6.199 -3.434 -22.172 1 91.12 105 GLY A CA 1
ATOM 802 C C . GLY A 1 105 ? 5.02 -3.479 -23.125 1 91.12 105 GLY A C 1
ATOM 803 O O . GLY A 1 105 ? 4.207 -4.406 -23.062 1 91.12 105 GLY A O 1
ATOM 804 N N . LYS A 1 106 ? 4.988 -2.523 -23.969 1 93.5 106 LYS A N 1
ATOM 805 C CA . LYS A 1 106 ? 3.91 -2.477 -24.953 1 93.5 106 LYS A CA 1
ATOM 806 C C . LYS A 1 106 ? 3.992 -3.66 -25.906 1 93.5 106 LYS A C 1
ATOM 808 O O . LYS A 1 106 ? 2.973 -4.27 -26.234 1 93.5 106 LYS A O 1
ATOM 813 N N . GLU A 1 107 ? 5.168 -3.947 -26.344 1 92.56 107 GLU A N 1
ATOM 814 C CA . GLU A 1 107 ? 5.363 -5.078 -27.25 1 92.56 107 GLU A CA 1
ATOM 815 C C . GLU A 1 107 ? 4.926 -6.387 -26.594 1 92.56 107 GLU A C 1
ATOM 817 O O . GLU A 1 107 ? 4.27 -7.211 -27.234 1 92.56 107 GLU A O 1
ATOM 822 N N . VAL A 1 108 ? 5.266 -6.531 -25.391 1 91.38 108 VAL A N 1
ATOM 823 C CA . VAL A 1 108 ? 4.902 -7.738 -24.656 1 91.38 108 VAL A CA 1
ATOM 824 C C . VAL A 1 108 ? 3.385 -7.859 -24.578 1 91.38 108 VAL A C 1
ATOM 826 O O . VAL A 1 108 ? 2.82 -8.914 -24.875 1 91.38 108 VAL A O 1
ATOM 829 N N . TRP A 1 109 ? 2.748 -6.797 -24.266 1 94.62 109 TRP A N 1
ATOM 830 C CA . TRP A 1 109 ? 1.308 -6.871 -24.031 1 94.62 109 TRP A CA 1
ATOM 831 C C . TRP A 1 109 ? 0.555 -6.957 -25.359 1 94.62 109 TRP A C 1
ATOM 833 O O . TRP A 1 109 ? -0.532 -7.535 -25.422 1 94.62 109 TRP A O 1
ATOM 843 N N . LYS A 1 110 ? 1.142 -6.355 -26.391 1 95 110 LYS A N 1
ATOM 844 C CA . LYS A 1 110 ? 0.528 -6.559 -27.703 1 95 110 LYS A CA 1
ATOM 845 C C . LYS A 1 110 ? 0.484 -8.039 -28.062 1 95 110 LYS A C 1
ATOM 847 O O . LYS A 1 110 ? -0.508 -8.516 -28.609 1 95 110 LYS A O 1
ATOM 852 N N . GLU A 1 111 ? 1.5 -8.68 -27.734 1 94.69 111 GLU A N 1
ATOM 853 C CA . GLU A 1 111 ? 1.553 -10.117 -28.016 1 94.69 111 GLU A CA 1
ATOM 854 C C . GLU A 1 111 ? 0.594 -10.883 -27.109 1 94.69 111 GLU A C 1
ATOM 856 O O . GLU A 1 111 ? -0.209 -11.688 -27.578 1 94.69 111 GLU A O 1
ATOM 861 N N . LEU A 1 112 ? 0.635 -10.625 -25.844 1 95.56 112 LEU A N 1
ATOM 862 C CA . LEU A 1 112 ? -0.159 -11.352 -24.859 1 95.56 112 LEU A CA 1
ATOM 863 C C . LEU A 1 112 ? -1.647 -11.086 -25.047 1 95.56 112 LEU A C 1
ATOM 865 O O . LEU A 1 112 ? -2.473 -11.977 -24.844 1 95.56 112 LEU A O 1
ATOM 869 N N . SER A 1 113 ? -1.937 -9.852 -25.438 1 95.56 113 SER A N 1
ATOM 870 C CA . SER A 1 113 ? -3.334 -9.438 -25.547 1 95.56 113 SER A CA 1
ATOM 871 C C . SER A 1 113 ? -4.055 -10.219 -26.641 1 95.56 113 SER A C 1
ATOM 873 O O . SER A 1 113 ? -5.277 -10.375 -26.594 1 95.56 113 SER A O 1
ATOM 875 N N . LYS A 1 114 ? -3.359 -10.68 -27.609 1 95.38 114 LYS A N 1
ATOM 876 C CA . LYS A 1 114 ? -3.959 -11.445 -28.703 1 95.38 114 LYS A CA 1
ATOM 877 C C . LYS A 1 114 ? -4.715 -12.656 -28.172 1 95.38 114 LYS A C 1
ATOM 879 O O . LYS A 1 114 ? -5.77 -13.016 -28.703 1 95.38 114 LYS A O 1
ATOM 884 N N . ASP A 1 115 ? -4.18 -13.227 -27.141 1 95.44 115 ASP A N 1
ATOM 885 C CA . ASP A 1 115 ? -4.801 -14.422 -26.578 1 95.44 115 ASP A CA 1
ATOM 886 C C . ASP A 1 115 ? -5.586 -14.094 -25.312 1 95.44 115 ASP A C 1
ATOM 888 O O . ASP A 1 115 ? -6.676 -14.625 -25.078 1 95.44 115 ASP A O 1
ATOM 892 N N . LEU A 1 116 ? -5.098 -13.188 -24.547 1 97.12 116 LEU A N 1
ATOM 893 C CA . LEU A 1 116 ? -5.633 -12.984 -23.203 1 97.12 116 LEU A CA 1
ATOM 894 C C . LEU A 1 116 ? -6.863 -12.078 -23.234 1 97.12 116 LEU A C 1
ATOM 896 O O . LEU A 1 116 ? -7.766 -12.219 -22.406 1 97.12 116 LEU A O 1
ATOM 900 N N . GLN A 1 117 ? -6.898 -11.094 -24.172 1 97.31 117 GLN A N 1
ATOM 901 C CA . GLN A 1 117 ? -8.031 -10.172 -24.25 1 97.31 117 GLN A CA 1
ATOM 902 C C . GLN A 1 117 ? -9.312 -10.914 -24.625 1 97.31 117 GLN A C 1
ATOM 904 O O . GLN A 1 117 ? -10.344 -10.75 -23.969 1 97.31 117 GLN A O 1
ATOM 909 N N . PRO A 1 118 ? -9.281 -11.766 -25.688 1 97.25 118 PRO A N 1
ATOM 910 C CA . PRO A 1 118 ? -10.484 -12.539 -26 1 97.25 118 PRO A CA 1
ATOM 911 C C . PRO A 1 118 ? -10.891 -13.477 -24.859 1 97.25 118 PRO A C 1
ATOM 913 O O . PRO A 1 118 ? -12.086 -13.664 -24.609 1 97.25 118 PRO A O 1
ATOM 916 N N . LEU A 1 119 ? -9.914 -14.047 -24.266 1 97.38 119 LEU A N 1
ATOM 917 C CA . LEU A 1 119 ? -10.195 -14.914 -23.125 1 97.38 119 LEU A CA 1
ATOM 918 C C . LEU A 1 119 ? -10.906 -14.148 -22.016 1 97.38 119 LEU A C 1
ATOM 920 O O . LEU A 1 119 ? -11.898 -14.625 -21.453 1 97.38 119 LEU A O 1
ATOM 924 N N . ALA A 1 120 ? -10.43 -13.031 -21.688 1 97.88 120 ALA A N 1
ATOM 925 C CA . ALA A 1 120 ? -11.016 -12.188 -20.656 1 97.88 120 ALA A CA 1
ATOM 926 C C . ALA A 1 120 ? -12.438 -11.773 -21.031 1 97.88 120 ALA A C 1
ATOM 928 O O . ALA A 1 120 ? -13.312 -11.703 -20.156 1 97.88 120 ALA A O 1
ATOM 929 N N . ARG A 1 121 ? -12.648 -11.445 -22.25 1 97.62 121 ARG A N 1
ATOM 930 C CA . ARG A 1 121 ? -13.977 -11.07 -22.734 1 97.62 121 ARG A CA 1
ATOM 931 C C . ARG A 1 121 ? -14.969 -12.211 -22.547 1 97.62 121 ARG A C 1
ATOM 933 O O . ARG A 1 121 ? -16.062 -12.008 -22.031 1 97.62 121 ARG A O 1
ATOM 940 N N . LYS A 1 122 ? -14.578 -13.359 -22.969 1 97.88 122 LYS A N 1
ATOM 941 C CA . LYS A 1 122 ? -15.438 -14.531 -22.812 1 97.88 122 LYS A CA 1
ATOM 942 C C . LYS A 1 122 ? -15.75 -14.789 -21.344 1 97.88 122 LYS A C 1
ATOM 944 O O . LYS A 1 122 ? -16.891 -15.07 -20.984 1 97.88 122 LYS A O 1
ATOM 949 N N . PHE A 1 123 ? -14.773 -14.711 -20.562 1 98.25 123 PHE A N 1
ATOM 950 C CA . PHE A 1 123 ? -14.938 -14.914 -19.141 1 98.25 123 PHE A CA 1
ATOM 951 C C . PHE A 1 123 ? -15.922 -13.906 -18.547 1 98.25 123 PHE A C 1
ATOM 953 O O . PHE A 1 123 ? -16.781 -14.266 -17.75 1 98.25 123 PHE A O 1
ATOM 960 N N . TRP A 1 124 ? -15.75 -12.648 -18.922 1 97.81 124 TRP A N 1
ATOM 961 C CA . TRP A 1 124 ? -16.656 -11.594 -18.469 1 97.81 124 TRP A CA 1
ATOM 962 C C . TRP A 1 124 ? -18.094 -11.883 -18.922 1 97.81 124 TRP A C 1
ATOM 964 O O . TRP A 1 124 ? -19.031 -11.727 -18.141 1 97.81 124 TRP A O 1
ATOM 974 N N . GLU A 1 125 ? -18.297 -12.305 -20.141 1 97.81 125 GLU A N 1
ATOM 975 C CA . GLU A 1 125 ? -19.625 -12.602 -20.672 1 97.81 125 GLU A CA 1
ATOM 976 C C . GLU A 1 125 ? -20.297 -13.734 -19.906 1 97.81 125 GLU A C 1
ATOM 978 O O . GLU A 1 125 ? -21.5 -13.727 -19.688 1 97.81 125 GLU A O 1
ATOM 983 N N . GLU A 1 126 ? -19.438 -14.617 -19.406 1 97.69 126 GLU A N 1
ATOM 984 C CA . GLU A 1 126 ? -19.953 -15.797 -18.719 1 97.69 126 GLU A CA 1
ATOM 985 C C . GLU A 1 126 ? -20.234 -15.5 -17.25 1 97.69 126 GLU A C 1
ATOM 987 O O . GLU A 1 126 ? -21.125 -16.109 -16.641 1 97.69 126 GLU A O 1
ATOM 992 N N . THR A 1 127 ? -19.453 -14.562 -16.656 1 98.06 127 THR A N 1
ATOM 993 C CA . THR A 1 127 ? -19.453 -14.523 -15.203 1 98.06 127 THR A CA 1
ATOM 994 C C . THR A 1 127 ? -19.75 -13.109 -14.695 1 98.06 127 THR A C 1
ATOM 996 O O . THR A 1 127 ? -20.078 -12.922 -13.523 1 98.06 127 THR A O 1
ATOM 999 N N . ASN A 1 128 ? -19.516 -12.102 -15.594 1 97.88 128 ASN A N 1
ATOM 1000 C CA . ASN A 1 128 ? -19.625 -10.688 -15.242 1 97.88 128 ASN A CA 1
ATOM 1001 C C . ASN A 1 128 ? -18.547 -10.266 -14.242 1 97.88 128 ASN A C 1
ATOM 1003 O O . ASN A 1 128 ? -18.766 -9.359 -13.438 1 97.88 128 ASN A O 1
ATOM 1007 N N . ILE A 1 129 ? -17.438 -11.023 -14.172 1 98.31 129 ILE A N 1
ATOM 1008 C CA . ILE A 1 129 ? -16.312 -10.711 -13.289 1 98.31 129 ILE A CA 1
ATOM 1009 C C . ILE A 1 129 ? -15.211 -10.023 -14.086 1 98.31 129 ILE A C 1
ATOM 1011 O O . ILE A 1 129 ? -14.758 -10.547 -15.109 1 98.31 129 ILE A O 1
ATOM 1015 N N . GLU A 1 130 ? -14.812 -8.875 -13.57 1 97.88 130 GLU A N 1
ATOM 1016 C CA . GLU A 1 130 ? -13.789 -8.109 -14.258 1 97.88 130 GLU A CA 1
ATOM 1017 C C . GLU A 1 130 ? -12.391 -8.594 -13.883 1 97.88 130 GLU A C 1
ATOM 1019 O O . GLU A 1 130 ? -12.164 -9.047 -12.758 1 97.88 130 GLU A O 1
ATOM 1024 N N . ILE A 1 131 ? -11.492 -8.539 -14.828 1 98.5 131 ILE A N 1
ATOM 1025 C CA . ILE A 1 131 ? -10.062 -8.719 -14.609 1 98.5 131 ILE A CA 1
ATOM 1026 C C . ILE A 1 131 ? -9.336 -7.383 -14.789 1 98.5 131 ILE A C 1
ATOM 1028 O O . ILE A 1 131 ? -9.242 -6.867 -15.906 1 98.5 131 ILE A O 1
ATOM 1032 N N . VAL A 1 132 ? -8.789 -6.906 -13.703 1 97.69 132 VAL A N 1
ATOM 1033 C CA . VAL A 1 132 ? -8.242 -5.555 -13.766 1 97.69 132 VAL A CA 1
ATOM 1034 C C . VAL A 1 132 ? -6.742 -5.586 -13.5 1 97.69 132 VAL A C 1
ATOM 1036 O O . VAL A 1 132 ? -6.273 -6.312 -12.625 1 97.69 132 VAL A O 1
ATOM 1039 N N . ALA A 1 133 ? -6.016 -4.801 -14.25 1 96.62 133 ALA A N 1
ATOM 1040 C CA . ALA A 1 133 ? -4.559 -4.758 -14.148 1 96.62 133 ALA A CA 1
ATOM 1041 C C . ALA A 1 133 ? -4.109 -3.709 -13.133 1 96.62 133 ALA A C 1
ATOM 1043 O O . ALA A 1 133 ? -3.496 -2.703 -13.5 1 96.62 133 ALA A O 1
ATOM 1044 N N . ILE A 1 134 ? -4.27 -4.004 -11.875 1 94 134 ILE A N 1
ATOM 1045 C CA . ILE A 1 134 ? -3.965 -3.096 -10.773 1 94 134 ILE A CA 1
ATOM 1046 C C . ILE A 1 134 ? -2.48 -3.188 -10.43 1 94 134 ILE A C 1
ATOM 1048 O O . ILE A 1 134 ? -1.877 -2.207 -9.992 1 94 134 ILE A O 1
ATOM 1052 N N . GLY A 1 135 ? -1.971 -4.367 -10.555 1 94.75 135 GLY A N 1
ATOM 1053 C CA . GLY A 1 135 ? -0.538 -4.566 -10.414 1 94.75 135 GLY A CA 1
ATOM 1054 C C . GLY A 1 135 ? -0.055 -4.426 -8.984 1 94.75 135 GLY A C 1
ATOM 1055 O O . GLY A 1 135 ? -0.625 -5.027 -8.07 1 94.75 135 GLY A O 1
ATOM 1056 N N . LYS A 1 136 ? 0.957 -3.672 -8.789 1 93.62 136 LYS A N 1
ATOM 1057 C CA . LYS A 1 136 ? 1.736 -3.619 -7.555 1 93.62 136 LYS A CA 1
ATOM 1058 C C . LYS A 1 136 ? 0.938 -2.973 -6.426 1 93.62 136 LYS A C 1
ATOM 1060 O O . LYS A 1 136 ? 1.279 -3.123 -5.25 1 93.62 136 LYS A O 1
ATOM 1065 N N . SER A 1 137 ? -0.041 -2.281 -6.758 1 94.94 137 SER A N 1
ATOM 1066 C CA . SER A 1 137 ? -0.84 -1.611 -5.738 1 94.94 137 SER A CA 1
ATOM 1067 C C . SER A 1 137 ? -1.774 -2.59 -5.035 1 94.94 137 SER A C 1
ATOM 1069 O O . SER A 1 137 ? -2.352 -2.268 -3.994 1 94.94 137 SER A O 1
ATOM 1071 N N . SER A 1 138 ? -1.946 -3.781 -5.562 1 97.94 138 SER A N 1
ATOM 1072 C CA . SER A 1 138 ? -2.93 -4.742 -5.07 1 97.94 138 SER A CA 1
ATOM 1073 C C . SER A 1 138 ? -2.375 -5.559 -3.91 1 97.94 138 SER A C 1
ATOM 1075 O O . SER A 1 138 ? -1.367 -6.254 -4.062 1 97.94 138 SER A O 1
ATOM 1077 N N . VAL A 1 139 ? -3.059 -5.555 -2.83 1 98.31 139 VAL A N 1
ATOM 1078 C CA . VAL A 1 139 ? -2.691 -6.367 -1.677 1 98.31 139 VAL A CA 1
ATOM 1079 C C . VAL A 1 139 ? -2.9 -7.848 -1.999 1 98.31 139 VAL A C 1
ATOM 1081 O O . VAL A 1 139 ? -2.043 -8.68 -1.701 1 98.31 139 VAL A O 1
ATOM 1084 N N . PRO A 1 140 ? -3.99 -8.203 -2.678 1 98.69 140 PRO A N 1
ATOM 1085 C CA . PRO A 1 140 ? -4.172 -9.602 -3.062 1 98.69 140 PRO A CA 1
ATOM 1086 C C . PRO A 1 140 ? -3.047 -10.117 -3.955 1 98.69 140 PRO A C 1
ATOM 1088 O O . PRO A 1 140 ? -2.629 -11.273 -3.824 1 98.69 140 PRO A O 1
ATOM 1091 N N . VAL A 1 141 ? -2.564 -9.297 -4.828 1 98.69 141 VAL A N 1
ATOM 1092 C CA . VAL A 1 141 ? -1.429 -9.695 -5.652 1 98.69 141 VAL A CA 1
ATOM 1093 C C . VAL A 1 141 ? -0.216 -9.969 -4.766 1 98.69 141 VAL A C 1
ATOM 1095 O O . VAL A 1 141 ? 0.5 -10.953 -4.969 1 98.69 141 VAL A O 1
ATOM 1098 N N . ARG A 1 142 ? 0.004 -9.117 -3.826 1 98.62 142 ARG A N 1
ATOM 1099 C CA . ARG A 1 142 ? 1.113 -9.297 -2.895 1 98.62 142 ARG A CA 1
ATOM 1100 C C . ARG A 1 142 ? 0.957 -10.586 -2.098 1 98.62 142 ARG A C 1
ATOM 1102 O O . ARG A 1 142 ? 1.935 -11.297 -1.864 1 98.62 142 ARG A O 1
ATOM 1109 N N . ILE A 1 143 ? -0.226 -10.867 -1.702 1 98.81 143 ILE A N 1
ATOM 1110 C CA . ILE A 1 143 ? -0.502 -12.094 -0.966 1 98.81 143 ILE A CA 1
ATOM 1111 C C . ILE A 1 143 ? -0.232 -13.305 -1.859 1 98.81 143 ILE A C 1
ATOM 1113 O O . ILE A 1 143 ? 0.346 -14.297 -1.413 1 98.81 143 ILE A O 1
ATOM 1117 N N . ALA A 1 144 ? -0.62 -13.219 -3.119 1 98.81 144 ALA A N 1
ATOM 1118 C CA . ALA A 1 144 ? -0.315 -14.281 -4.074 1 98.81 144 ALA A CA 1
ATOM 1119 C C . ALA A 1 144 ? 1.191 -14.484 -4.203 1 98.81 144 ALA A C 1
ATOM 1121 O O . ALA A 1 144 ? 1.662 -15.625 -4.309 1 98.81 144 ALA A O 1
ATOM 1122 N N . GLU A 1 145 ? 1.909 -13.391 -4.203 1 98.62 145 GLU A N 1
ATOM 1123 C CA . GLU A 1 145 ? 3.367 -13.445 -4.254 1 98.62 145 GLU A CA 1
ATOM 1124 C C . GLU A 1 145 ? 3.932 -14.211 -3.061 1 98.62 145 GLU A C 1
ATOM 1126 O O . GLU A 1 145 ? 4.82 -15.047 -3.221 1 98.62 145 GLU A O 1
ATOM 1131 N N . ILE A 1 146 ? 3.418 -13.914 -1.928 1 98.75 146 ILE A N 1
ATOM 1132 C CA . ILE A 1 146 ? 3.857 -14.578 -0.704 1 98.75 146 ILE A CA 1
ATOM 1133 C C . ILE A 1 146 ? 3.572 -16.078 -0.798 1 98.75 146 ILE A C 1
ATOM 1135 O O . ILE A 1 146 ? 4.441 -16.891 -0.501 1 98.75 146 ILE A O 1
ATOM 1139 N N . TYR A 1 147 ? 2.41 -16.406 -1.273 1 98.88 147 TYR A N 1
ATOM 1140 C CA . TYR A 1 147 ? 2.068 -17.828 -1.401 1 98.88 147 TYR A CA 1
ATOM 1141 C C . TYR A 1 147 ? 2.922 -18.5 -2.471 1 98.88 147 TYR A C 1
ATOM 1143 O O . TYR A 1 147 ? 3.264 -19.672 -2.35 1 98.88 147 TYR A O 1
ATOM 1151 N N . ALA A 1 148 ? 3.227 -17.781 -3.543 1 98.75 148 ALA A N 1
ATOM 1152 C CA . ALA A 1 148 ? 4.141 -18.344 -4.535 1 98.75 148 ALA A CA 1
ATOM 1153 C C . ALA A 1 148 ? 5.477 -18.719 -3.898 1 98.75 148 ALA A C 1
ATOM 1155 O O . ALA A 1 148 ? 6.043 -19.766 -4.207 1 98.75 148 ALA A O 1
ATOM 1156 N N . GLY A 1 149 ? 5.93 -17.891 -3.027 1 98.69 149 GLY A N 1
ATOM 1157 C CA . GLY A 1 149 ? 7.145 -18.203 -2.289 1 98.69 149 GLY A CA 1
ATOM 1158 C C . GLY A 1 149 ? 7.008 -19.422 -1.409 1 98.69 149 GLY A C 1
ATOM 1159 O O . GLY A 1 149 ? 7.902 -20.266 -1.376 1 98.69 149 GLY A O 1
ATOM 1160 N N . ILE A 1 150 ? 5.918 -19.5 -0.725 1 98.81 150 ILE A N 1
ATOM 1161 C CA . ILE A 1 150 ? 5.633 -20.625 0.166 1 98.81 150 ILE A CA 1
ATOM 1162 C C . ILE A 1 150 ? 5.652 -21.938 -0.625 1 98.81 150 ILE A C 1
ATOM 1164 O O . ILE A 1 150 ? 6.34 -22.891 -0.248 1 98.81 150 ILE A O 1
ATOM 1168 N N . TYR A 1 151 ? 4.977 -21.938 -1.728 1 98.81 151 TYR A N 1
ATOM 1169 C CA . TYR A 1 151 ? 4.84 -23.172 -2.49 1 98.81 151 TYR A CA 1
ATOM 1170 C C . TYR A 1 151 ? 6.129 -23.484 -3.24 1 98.81 151 TYR A C 1
ATOM 1172 O O . TYR A 1 151 ? 6.41 -24.656 -3.529 1 98.81 151 TYR A O 1
ATOM 1180 N N . SER A 1 152 ? 6.895 -22.484 -3.545 1 98.62 152 SER A N 1
ATOM 1181 C CA . SER A 1 152 ? 8.211 -22.75 -4.105 1 98.62 152 SER A CA 1
ATOM 1182 C C . SER A 1 152 ? 9.117 -23.438 -3.088 1 98.62 152 SER A C 1
ATOM 1184 O O . SER A 1 152 ? 9.836 -24.375 -3.426 1 98.62 152 SER A O 1
ATOM 1186 N N . ALA A 1 153 ? 9.094 -22.953 -1.876 1 98.38 153 ALA A N 1
ATOM 1187 C CA . ALA A 1 153 ? 9.852 -23.594 -0.81 1 98.38 153 ALA A CA 1
ATOM 1188 C C . ALA A 1 153 ? 9.367 -25.031 -0.583 1 98.38 153 ALA A C 1
ATOM 1190 O O . ALA A 1 153 ? 10.172 -25.953 -0.421 1 98.38 153 ALA A O 1
ATOM 1191 N N . LYS A 1 154 ? 8.086 -25.172 -0.569 1 98.12 154 LYS A N 1
ATOM 1192 C CA . LYS A 1 154 ? 7.504 -26.5 -0.417 1 98.12 154 LYS A CA 1
ATOM 1193 C C . LYS A 1 154 ? 7.973 -27.438 -1.526 1 98.12 154 LYS A C 1
ATOM 1195 O O . LYS A 1 154 ? 8.344 -28.578 -1.263 1 98.12 154 LYS A O 1
ATOM 1200 N N . TRP A 1 155 ? 7.852 -26.969 -2.754 1 97.62 155 TRP A N 1
ATOM 1201 C CA . TRP A 1 155 ? 8.336 -27.719 -3.906 1 97.62 155 TRP A CA 1
ATOM 1202 C C . TRP A 1 155 ? 9.781 -28.156 -3.697 1 97.62 155 TRP A C 1
ATOM 1204 O O . TRP A 1 155 ? 10.133 -29.312 -3.98 1 97.62 155 TRP A O 1
ATOM 1214 N N . GLY A 1 156 ? 10.617 -27.266 -3.213 1 97.31 156 GLY A N 1
ATOM 1215 C CA . GLY A 1 156 ? 12.008 -27.594 -2.932 1 97.31 156 GLY A CA 1
ATOM 1216 C C . GLY A 1 156 ? 12.156 -28.734 -1.938 1 97.31 156 GLY A C 1
ATOM 1217 O O . GLY A 1 156 ? 12.945 -29.656 -2.154 1 97.31 156 GLY A O 1
ATOM 1218 N N . ILE A 1 157 ? 11.398 -28.641 -0.873 1 96.69 157 ILE A N 1
ATOM 1219 C CA . ILE A 1 157 ? 11.445 -29.641 0.183 1 96.69 157 ILE A CA 1
ATOM 1220 C C . ILE A 1 157 ? 11.047 -31 -0.38 1 96.69 157 ILE A C 1
ATOM 1222 O O . ILE A 1 157 ? 11.672 -32.031 -0.07 1 96.69 157 ILE A O 1
ATOM 1226 N N . GLU A 1 158 ? 10.109 -30.969 -1.234 1 93.56 158 GLU A N 1
ATOM 1227 C CA . GLU A 1 158 ? 9.547 -32.219 -1.753 1 93.56 158 GLU A CA 1
ATOM 1228 C C . GLU A 1 158 ? 10.406 -32.781 -2.877 1 93.56 158 GLU A C 1
ATOM 1230 O O . GLU A 1 158 ? 10.32 -33.969 -3.191 1 93.56 158 GLU A O 1
ATOM 1235 N N . ASN A 1 159 ? 11.266 -32 -3.488 1 93.44 159 ASN A N 1
ATOM 1236 C CA . ASN A 1 159 ? 12 -32.438 -4.668 1 93.44 159 ASN A CA 1
ATOM 1237 C C . ASN A 1 159 ? 13.5 -32.5 -4.406 1 93.44 159 ASN A C 1
ATOM 1239 O O . ASN A 1 159 ? 14.266 -32.969 -5.262 1 93.44 159 ASN A O 1
ATOM 1243 N N . VAL A 1 160 ? 13.938 -32.156 -3.252 1 95.12 160 VAL A N 1
ATOM 1244 C CA . VAL A 1 160 ? 15.359 -32.031 -2.975 1 95.12 160 VAL A CA 1
ATOM 1245 C C . VAL A 1 160 ? 16 -33.438 -2.984 1 95.12 160 VAL A C 1
ATOM 1247 O O . VAL A 1 160 ? 17.203 -33.562 -3.264 1 95.12 160 VAL A O 1
ATOM 1250 N N . GLU A 1 161 ? 15.273 -34.469 -2.596 1 90.69 161 GLU A N 1
ATOM 1251 C CA . GLU A 1 161 ? 15.852 -35.812 -2.57 1 90.69 161 GLU A CA 1
ATOM 1252 C C . GLU A 1 161 ? 16.359 -36.219 -3.949 1 90.69 161 GLU A C 1
ATOM 1254 O O . GLU A 1 161 ? 17.375 -36.875 -4.062 1 90.69 161 GLU A O 1
ATOM 1259 N N . LYS A 1 162 ? 15.703 -35.781 -4.965 1 88.5 162 LYS A N 1
ATOM 1260 C CA . LYS A 1 162 ? 16.094 -36.094 -6.336 1 88.5 162 LYS A CA 1
ATOM 1261 C C . LYS A 1 162 ? 17.328 -35.281 -6.754 1 88.5 162 LYS A C 1
ATOM 1263 O O . LYS A 1 162 ? 18.172 -35.781 -7.496 1 88.5 162 LYS A O 1
ATOM 1268 N N . GLU A 1 163 ? 17.516 -34.125 -6.207 1 86.38 163 GLU A N 1
ATOM 1269 C CA . GLU A 1 163 ? 18.531 -33.219 -6.688 1 86.38 163 GLU A CA 1
ATOM 1270 C C . GLU A 1 163 ? 19.719 -33.156 -5.727 1 86.38 163 GLU A C 1
ATOM 1272 O O . GLU A 1 163 ? 20.828 -32.812 -6.125 1 86.38 163 GLU A O 1
ATOM 1277 N N . GLY A 1 164 ? 19.453 -33.562 -4.5 1 91.56 164 GLY A N 1
ATOM 1278 C CA . GLY A 1 164 ? 20.469 -33.5 -3.463 1 91.56 164 GLY A CA 1
ATOM 1279 C C . GLY A 1 164 ? 20.625 -32.094 -2.863 1 91.56 164 GLY A C 1
ATOM 1280 O O . GLY A 1 164 ? 20.875 -31.953 -1.664 1 91.56 164 GLY A O 1
ATOM 1281 N N . HIS A 1 165 ? 20.594 -31.094 -3.742 1 96.5 165 HIS A N 1
ATOM 1282 C CA . HIS A 1 165 ? 20.797 -29.703 -3.35 1 96.5 165 HIS A CA 1
ATOM 1283 C C . HIS A 1 165 ? 20 -28.766 -4.25 1 96.5 165 HIS A C 1
ATOM 1285 O O . HIS A 1 165 ? 20 -28.922 -5.473 1 96.5 165 HIS A O 1
ATOM 1291 N N . LEU A 1 166 ? 19.312 -27.844 -3.6 1 97.44 166 LEU A N 1
ATOM 1292 C CA . LEU A 1 166 ? 18.531 -26.844 -4.348 1 97.44 166 LEU A CA 1
ATOM 1293 C C . LEU A 1 166 ? 18.672 -25.469 -3.729 1 97.44 166 LEU A C 1
ATOM 1295 O O . LEU A 1 166 ? 18.688 -25.328 -2.504 1 97.44 166 LEU A O 1
ATOM 1299 N N . ILE A 1 167 ? 18.797 -24.438 -4.559 1 98.19 167 ILE A N 1
ATOM 1300 C CA . ILE A 1 167 ? 18.766 -23.047 -4.152 1 98.19 167 ILE A CA 1
ATOM 1301 C C . ILE A 1 167 ? 17.531 -22.359 -4.73 1 98.19 167 ILE A C 1
ATOM 1303 O O . ILE A 1 167 ? 17.359 -22.297 -5.949 1 98.19 167 ILE A O 1
ATOM 1307 N N . ILE A 1 168 ? 16.719 -21.906 -3.842 1 98.56 168 ILE A N 1
ATOM 1308 C CA . ILE A 1 168 ? 15.469 -21.297 -4.266 1 98.56 168 ILE A CA 1
ATOM 1309 C C . ILE A 1 168 ? 15.469 -19.812 -3.869 1 98.56 168 ILE A C 1
ATOM 1311 O O . ILE A 1 168 ? 15.703 -19.484 -2.707 1 98.56 168 ILE A O 1
ATOM 1315 N N . GLY A 1 169 ? 15.305 -18.938 -4.836 1 98.69 169 GLY A N 1
ATOM 1316 C CA . GLY A 1 169 ? 15.078 -17.531 -4.555 1 98.69 169 GLY A CA 1
ATOM 1317 C C . GLY A 1 169 ? 13.633 -17.203 -4.238 1 98.69 169 GLY A C 1
ATOM 1318 O O . GLY A 1 169 ? 12.734 -17.5 -5.027 1 98.69 169 GLY A O 1
ATOM 1319 N N . LEU A 1 170 ? 13.414 -16.609 -3.113 1 98.69 170 LEU A N 1
ATOM 1320 C CA . LEU A 1 170 ? 12.07 -16.219 -2.719 1 98.69 170 LEU A CA 1
ATOM 1321 C C . LEU A 1 170 ? 11.695 -14.859 -3.305 1 98.69 170 LEU A C 1
ATOM 1323 O O . LEU A 1 170 ? 12.578 -14.07 -3.654 1 98.69 170 LEU A O 1
ATOM 1327 N N . PRO A 1 171 ? 10.359 -14.602 -3.441 1 97.69 171 PRO A N 1
ATOM 1328 C CA . PRO A 1 171 ? 9.953 -13.266 -3.879 1 97.69 171 PRO A CA 1
ATOM 1329 C C . PRO A 1 171 ? 10.453 -12.164 -2.951 1 97.69 171 PRO A C 1
ATOM 1331 O O . PRO A 1 171 ? 10.922 -12.445 -1.846 1 97.69 171 PRO A O 1
ATOM 1334 N N . ARG A 1 172 ? 10.289 -11.008 -3.412 1 96.44 172 ARG A N 1
ATOM 1335 C CA . ARG A 1 172 ? 10.836 -9.828 -2.742 1 96.44 172 ARG A CA 1
ATOM 1336 C C . ARG A 1 172 ? 10.195 -9.633 -1.374 1 96.44 172 ARG A C 1
ATOM 1338 O O . ARG A 1 172 ? 8.984 -9.812 -1.219 1 96.44 172 ARG A O 1
ATOM 1345 N N . TYR A 1 173 ? 11.023 -9.273 -0.359 1 96.5 173 TYR A N 1
ATOM 1346 C CA . TYR A 1 173 ? 10.609 -8.836 0.971 1 96.5 173 TYR A CA 1
ATOM 1347 C C . TYR A 1 173 ? 9.758 -9.898 1.65 1 96.5 173 TYR A C 1
ATOM 1349 O O . TYR A 1 173 ? 8.688 -9.602 2.184 1 96.5 173 TYR A O 1
ATOM 1357 N N . MET A 1 174 ? 10.18 -11.117 1.584 1 97.44 174 MET A N 1
ATOM 1358 C CA . MET A 1 174 ? 9.469 -12.148 2.336 1 97.44 174 MET A CA 1
ATOM 1359 C C . MET A 1 174 ? 10.438 -13.172 2.908 1 97.44 174 MET A C 1
ATOM 1361 O O . MET A 1 174 ? 11.594 -13.242 2.486 1 97.44 174 MET A O 1
ATOM 1365 N N . GLU A 1 175 ? 9.953 -13.883 3.854 1 97.12 175 GLU A N 1
ATOM 1366 C CA . GLU A 1 175 ? 10.656 -15.039 4.41 1 97.12 175 GLU A CA 1
ATOM 1367 C C . GLU A 1 175 ? 9.695 -16.203 4.664 1 97.12 175 GLU A C 1
ATOM 1369 O O . GLU A 1 175 ? 8.477 -16.031 4.598 1 97.12 175 GLU A O 1
ATOM 1374 N N . VAL A 1 176 ? 10.281 -17.312 4.875 1 97.88 176 VAL A N 1
ATOM 1375 C CA . VAL A 1 176 ? 9.477 -18.484 5.215 1 97.88 176 VAL A CA 1
ATOM 1376 C C . VAL A 1 176 ? 10.016 -19.125 6.496 1 97.88 176 VAL A C 1
ATOM 1378 O O . VAL A 1 176 ? 11.203 -19.016 6.801 1 97.88 176 VAL A O 1
ATOM 1381 N N . ASN A 1 177 ? 9.117 -19.625 7.227 1 97.38 177 ASN A N 1
ATOM 1382 C CA . ASN A 1 177 ? 9.43 -20.422 8.414 1 97.38 177 ASN A CA 1
ATOM 1383 C C . ASN A 1 177 ? 8.664 -21.734 8.422 1 97.38 177 ASN A C 1
ATOM 1385 O O . ASN A 1 177 ? 7.496 -21.797 8.047 1 97.38 177 ASN A O 1
ATOM 1389 N N . ILE A 1 178 ? 9.344 -22.75 8.773 1 96.88 178 ILE A N 1
ATOM 1390 C CA . ILE A 1 178 ? 8.719 -24.078 8.82 1 96.88 178 ILE A CA 1
ATOM 1391 C C . ILE A 1 178 ? 8.586 -24.531 10.273 1 96.88 178 ILE A C 1
ATOM 1393 O O . ILE A 1 178 ? 9.586 -24.656 10.984 1 96.88 178 ILE A O 1
ATOM 1397 N N . LYS A 1 179 ? 7.395 -24.719 10.672 1 94.56 179 LYS A N 1
ATOM 1398 C CA . LYS A 1 179 ? 7.121 -25.141 12.039 1 94.56 179 LYS A CA 1
ATOM 1399 C C . LYS A 1 179 ? 5.809 -25.906 12.125 1 94.56 179 LYS A C 1
ATOM 1401 O O . LYS A 1 179 ? 4.824 -25.547 11.477 1 94.56 179 LYS A O 1
ATOM 1406 N N . ASP A 1 180 ? 5.832 -27.078 12.852 1 94.31 180 ASP A N 1
ATOM 1407 C CA . ASP A 1 180 ? 4.633 -27.844 13.18 1 94.31 180 ASP A CA 1
ATOM 1408 C C . ASP A 1 180 ? 3.887 -28.266 11.922 1 94.31 180 ASP A C 1
ATOM 1410 O O . ASP A 1 180 ? 2.674 -28.078 11.82 1 94.31 180 ASP A O 1
ATOM 1414 N N . GLY A 1 181 ? 4.715 -28.703 10.898 1 95.06 181 GLY A N 1
ATOM 1415 C CA . GLY A 1 181 ? 4.125 -29.266 9.695 1 95.06 181 GLY A CA 1
ATOM 1416 C C . GLY A 1 181 ? 3.562 -28.219 8.758 1 95.06 181 GLY A C 1
ATOM 1417 O O . GLY A 1 181 ? 2.746 -28.531 7.883 1 95.06 181 GLY A O 1
ATOM 1418 N N . LYS A 1 182 ? 4.008 -26.953 8.984 1 97.75 182 LYS A N 1
ATOM 1419 C CA . LYS A 1 182 ? 3.529 -25.859 8.141 1 97.75 182 LYS A CA 1
ATOM 1420 C C . LYS A 1 182 ? 4.688 -25 7.66 1 97.75 182 LYS A C 1
ATOM 1422 O O . LYS A 1 182 ? 5.688 -24.828 8.367 1 97.75 182 LYS A O 1
ATOM 1427 N N . ILE A 1 183 ? 4.512 -24.594 6.5 1 98.31 183 ILE A N 1
ATOM 1428 C CA . ILE A 1 183 ? 5.375 -23.516 6.008 1 98.31 183 ILE A CA 1
ATOM 1429 C C . ILE A 1 183 ? 4.637 -22.188 6.082 1 98.31 183 ILE A C 1
ATOM 1431 O O . ILE A 1 183 ? 3.557 -22.031 5.508 1 98.31 183 ILE A O 1
ATOM 1435 N N . ILE A 1 184 ? 5.188 -21.266 6.809 1 98.62 184 ILE A N 1
ATOM 1436 C CA . ILE A 1 184 ? 4.582 -19.953 6.984 1 98.62 184 ILE A CA 1
ATOM 1437 C C . ILE A 1 184 ? 5.418 -18.906 6.262 1 98.62 184 ILE A C 1
ATOM 1439 O O . ILE A 1 184 ? 6.621 -18.797 6.496 1 98.62 184 ILE A O 1
ATOM 1443 N N . GLY A 1 185 ? 4.809 -18.219 5.34 1 98.56 185 GLY A N 1
ATOM 1444 C CA . GLY A 1 185 ? 5.426 -17.094 4.68 1 98.56 185 GLY A CA 1
ATOM 1445 C C . GLY A 1 185 ? 4.902 -15.75 5.176 1 98.56 185 GLY A C 1
ATOM 1446 O O . GLY A 1 185 ? 3.707 -15.609 5.441 1 98.56 185 GLY A O 1
ATOM 1447 N N . ARG A 1 186 ? 5.805 -14.766 5.242 1 98.31 186 ARG A N 1
ATOM 1448 C CA . ARG A 1 186 ? 5.414 -13.445 5.734 1 98.31 186 ARG A CA 1
ATOM 1449 C C . ARG A 1 186 ? 6.125 -12.344 4.957 1 98.31 186 ARG A C 1
ATOM 1451 O O . ARG A 1 186 ? 7.273 -12.5 4.551 1 98.31 186 ARG A O 1
ATOM 1458 N N . SER A 1 187 ? 5.398 -11.234 4.824 1 97.5 187 SER A N 1
ATOM 1459 C CA . SER A 1 187 ? 6.055 -10.023 4.324 1 97.5 187 SER A CA 1
ATOM 1460 C C . SER A 1 187 ? 7.055 -9.484 5.336 1 97.5 187 SER A C 1
ATOM 1462 O O . SER A 1 187 ? 6.773 -9.43 6.535 1 97.5 187 SER A O 1
ATOM 1464 N N . LEU A 1 188 ? 8.172 -9.086 4.848 1 96.12 188 LEU A N 1
ATOM 1465 C CA . LEU A 1 188 ? 9.195 -8.469 5.695 1 96.12 188 LEU A CA 1
ATOM 1466 C C . LEU A 1 188 ? 9.031 -6.953 5.719 1 96.12 188 LEU A C 1
ATOM 1468 O O . LEU A 1 188 ? 9.773 -6.258 6.414 1 96.12 188 LEU A O 1
ATOM 1472 N N . ASP A 1 189 ? 8.133 -6.484 4.926 1 94.75 189 ASP A N 1
ATOM 1473 C CA . ASP A 1 189 ? 7.855 -5.051 4.895 1 94.75 189 ASP A CA 1
ATOM 1474 C C . ASP A 1 189 ? 6.754 -4.68 5.887 1 94.75 189 ASP A C 1
ATOM 1476 O O . ASP A 1 189 ? 5.57 -4.895 5.621 1 94.75 189 ASP A O 1
ATOM 1480 N N . PRO A 1 190 ? 7.137 -4.09 7.004 1 92.38 190 PRO A N 1
ATOM 1481 C CA . PRO A 1 190 ? 6.129 -3.754 8.008 1 92.38 190 PRO A CA 1
ATOM 1482 C C . PRO A 1 190 ? 5.078 -2.771 7.488 1 92.38 190 PRO A C 1
ATOM 1484 O O . PRO A 1 190 ? 3.971 -2.705 8.023 1 92.38 190 PRO A O 1
ATOM 1487 N N . ARG A 1 191 ? 5.363 -2.021 6.492 1 93.75 191 ARG A N 1
ATOM 1488 C CA . ARG A 1 191 ? 4.469 -1.003 5.949 1 93.75 191 ARG A CA 1
ATOM 1489 C C . ARG A 1 191 ? 3.26 -1.64 5.273 1 93.75 191 ARG A C 1
ATOM 1491 O O . ARG A 1 191 ? 2.283 -0.954 4.965 1 93.75 191 ARG A O 1
ATOM 1498 N N . GLU A 1 192 ? 3.303 -3.053 5.094 1 95.38 192 GLU A N 1
ATOM 1499 C CA . GLU A 1 192 ? 2.27 -3.762 4.348 1 95.38 192 GLU A CA 1
ATOM 1500 C C . GLU A 1 192 ? 1.179 -4.289 5.273 1 95.38 192 GLU A C 1
ATOM 1502 O O . GLU A 1 192 ? 0.233 -4.938 4.824 1 95.38 192 GLU A O 1
ATOM 1507 N N . GLY A 1 193 ? 1.265 -4.059 6.551 1 91.5 193 GLY A N 1
ATOM 1508 C CA . GLY A 1 193 ? 0.184 -4.375 7.473 1 91.5 193 GLY A CA 1
ATOM 1509 C C . GLY A 1 193 ? 0.158 -5.836 7.879 1 91.5 193 GLY A C 1
ATOM 1510 O O . GLY A 1 193 ? -0.911 -6.395 8.141 1 91.5 193 GLY A O 1
ATOM 1511 N N . GLY A 1 194 ? 1.265 -6.531 7.773 1 94.62 194 GLY A N 1
ATOM 1512 C CA . GLY A 1 194 ? 1.391 -7.875 8.312 1 94.62 194 GLY A CA 1
ATOM 1513 C C . GLY A 1 194 ? 0.808 -8.945 7.41 1 94.62 194 GLY A C 1
ATOM 1514 O O . GLY A 1 194 ? 0.088 -9.828 7.871 1 94.62 194 GLY A O 1
ATOM 1515 N N . LEU A 1 195 ? 1.064 -8.953 6.168 1 98.38 195 LEU A N 1
ATOM 1516 C CA . LEU A 1 195 ? 0.59 -9.945 5.215 1 98.38 195 LEU A CA 1
ATOM 1517 C C . LEU A 1 195 ? 1.318 -11.273 5.406 1 98.38 195 LEU A C 1
ATOM 1519 O O . LEU A 1 195 ? 2.521 -11.289 5.676 1 98.38 195 LEU A O 1
ATOM 1523 N N . TYR A 1 196 ? 0.549 -12.383 5.266 1 98.5 196 TYR A N 1
ATOM 1524 C CA . TYR A 1 196 ? 1.163 -13.688 5.484 1 98.5 196 TYR A CA 1
ATOM 1525 C C . TYR A 1 196 ? 0.398 -14.781 4.746 1 98.5 196 TYR A C 1
ATOM 1527 O O . TYR A 1 196 ? -0.64 -14.516 4.137 1 98.5 196 TYR A O 1
ATOM 1535 N N . GLY A 1 197 ? 0.936 -15.945 4.676 1 98.56 197 GLY A N 1
ATOM 1536 C CA . GLY A 1 197 ? 0.33 -17.172 4.188 1 98.56 197 GLY A CA 1
ATOM 1537 C C . GLY A 1 197 ? 0.893 -18.422 4.84 1 98.56 197 GLY A C 1
ATOM 1538 O O . GLY A 1 197 ? 1.904 -18.359 5.543 1 98.56 197 GLY A O 1
ATOM 1539 N N . SER A 1 198 ? 0.175 -19.484 4.699 1 98.5 198 SER A N 1
ATOM 1540 C CA . SER A 1 198 ? 0.677 -20.75 5.23 1 98.5 198 SER A CA 1
ATOM 1541 C C . SER A 1 198 ? 0.19 -21.922 4.398 1 98.5 198 SER A C 1
ATOM 1543 O O . SER A 1 198 ? -0.823 -21.828 3.703 1 98.5 198 SER A O 1
ATOM 1545 N N . ALA A 1 199 ? 0.907 -22.984 4.398 1 98.31 199 ALA A N 1
ATOM 1546 C CA . ALA A 1 199 ? 0.56 -24.25 3.756 1 98.31 199 ALA A CA 1
ATOM 1547 C C . ALA A 1 199 ? 1.103 -25.438 4.547 1 98.31 199 ALA A C 1
ATOM 1549 O O . ALA A 1 199 ? 2.113 -25.312 5.242 1 98.31 199 ALA A O 1
ATOM 1550 N N . GLU A 1 200 ? 0.431 -26.516 4.395 1 97.81 200 GLU A N 1
ATOM 1551 C CA . GLU A 1 200 ? 0.923 -27.734 5.023 1 97.81 200 GLU A CA 1
ATOM 1552 C C . GLU A 1 200 ? 2.127 -28.297 4.273 1 97.81 200 GLU A C 1
ATOM 1554 O O . GLU A 1 200 ? 2.211 -28.188 3.047 1 97.81 200 GLU A O 1
ATOM 1559 N N . VAL A 1 201 ? 3.025 -28.844 5.031 1 96.88 201 VAL A N 1
ATOM 1560 C CA . VAL A 1 201 ? 4.191 -29.453 4.406 1 96.88 201 VAL A CA 1
ATOM 1561 C C . VAL A 1 201 ? 4.68 -30.625 5.254 1 96.88 201 VAL A C 1
ATOM 1563 O O . VAL A 1 201 ? 4.621 -30.578 6.484 1 96.88 201 VAL A O 1
ATOM 1566 N N . SER A 1 202 ? 5.016 -31.688 4.625 1 94.62 202 SER A N 1
ATOM 1567 C CA . SER A 1 202 ? 5.715 -32.812 5.262 1 94.62 202 SER A CA 1
ATOM 1568 C C . SER A 1 202 ? 7.199 -32.781 4.918 1 94.62 202 SER A C 1
ATOM 1570 O O . SER A 1 202 ? 7.574 -32.906 3.75 1 94.62 202 SER A O 1
ATOM 1572 N N . VAL A 1 203 ? 7.969 -32.688 5.918 1 94.5 203 VAL A N 1
ATOM 1573 C CA . VAL A 1 203 ? 9.414 -32.625 5.707 1 94.5 203 VAL A CA 1
ATOM 1574 C C . VAL A 1 203 ? 10 -34.031 5.758 1 94.5 203 VAL A C 1
ATOM 1576 O O . VAL A 1 203 ? 9.93 -34.688 6.789 1 94.5 203 VAL A O 1
ATOM 1579 N N . PRO A 1 204 ? 10.578 -34.469 4.73 1 93.06 204 PRO A N 1
ATOM 1580 C CA . PRO A 1 204 ? 11.211 -35.812 4.746 1 93.06 204 PRO A CA 1
ATOM 1581 C C . PRO A 1 204 ? 12.391 -35.875 5.711 1 93.06 204 PRO A C 1
ATOM 1583 O O . PRO A 1 204 ? 13.008 -34.844 6.023 1 93.06 204 PRO A O 1
ATOM 1586 N N . GLU A 1 205 ? 12.641 -37.094 6.109 1 91.62 205 GLU A N 1
ATOM 1587 C CA . GLU A 1 205 ? 13.781 -37.312 6.988 1 91.62 205 GLU A CA 1
ATOM 1588 C C . GLU A 1 205 ? 15.086 -36.906 6.309 1 91.62 205 GLU A C 1
ATOM 1590 O O . GLU A 1 205 ? 15.281 -37.156 5.121 1 91.62 205 GLU A O 1
ATOM 1595 N N . GLY A 1 206 ? 15.969 -36.188 6.973 1 92.56 206 GLY A N 1
ATO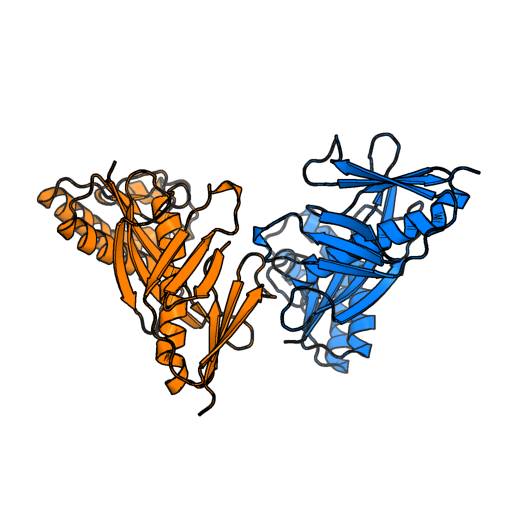M 1596 C CA . GLY A 1 206 ? 17.297 -35.844 6.473 1 92.56 206 GLY A CA 1
ATOM 1597 C C . GLY A 1 206 ? 17.328 -34.531 5.707 1 92.56 206 GLY A C 1
ATOM 1598 O O . GLY A 1 206 ? 18.391 -34.094 5.281 1 92.56 206 GLY A O 1
ATOM 1599 N N . VAL A 1 207 ? 16.188 -33.969 5.512 1 95.44 207 VAL A N 1
ATOM 1600 C CA . VAL A 1 207 ? 16.125 -32.719 4.781 1 95.44 207 VAL A CA 1
ATOM 1601 C C . VAL A 1 207 ? 16.406 -31.547 5.734 1 95.44 207 VAL A C 1
ATOM 1603 O O . VAL A 1 207 ? 15.828 -31.484 6.824 1 95.44 207 VAL A O 1
ATOM 1606 N N . LYS A 1 208 ? 17.359 -30.719 5.344 1 95.62 208 LYS A N 1
ATOM 1607 C CA . LYS A 1 208 ? 17.703 -29.5 6.078 1 95.62 208 LYS A CA 1
ATOM 1608 C C . LYS A 1 208 ? 17.641 -28.281 5.172 1 95.62 208 LYS A C 1
ATOM 1610 O O . LYS A 1 208 ? 17.688 -28.406 3.945 1 95.62 208 LYS A O 1
ATOM 1615 N N . TRP A 1 209 ? 17.453 -27.125 5.797 1 96.75 209 TRP A N 1
ATOM 1616 C CA . TRP A 1 209 ? 17.422 -25.922 4.988 1 96.75 209 TRP A CA 1
ATOM 1617 C C . TRP A 1 209 ? 17.984 -24.719 5.762 1 96.75 209 TRP A C 1
ATOM 1619 O O . TRP A 1 209 ? 18.156 -24.797 6.98 1 96.75 209 TRP A O 1
ATOM 1629 N N . GLU A 1 210 ? 18.312 -23.703 5.012 1 97 210 GLU A N 1
ATOM 1630 C CA . GLU A 1 210 ? 18.75 -22.406 5.527 1 97 210 GLU A CA 1
ATOM 1631 C C . GLU A 1 210 ? 18.078 -21.266 4.781 1 97 210 GLU A C 1
ATOM 1633 O O . GLU A 1 210 ? 17.781 -21.375 3.592 1 97 210 GLU A O 1
ATOM 1638 N N . ILE A 1 211 ? 17.812 -20.219 5.504 1 97.5 211 ILE A N 1
ATOM 1639 C CA . ILE A 1 211 ? 17.25 -19.016 4.91 1 97.5 211 ILE A CA 1
ATOM 1640 C C . ILE A 1 211 ? 18.203 -17.844 5.152 1 97.5 211 ILE A C 1
ATOM 1642 O O . ILE A 1 211 ? 18.594 -17.578 6.289 1 97.5 211 ILE A O 1
ATOM 1646 N N . TYR A 1 212 ? 18.625 -17.156 4.129 1 97.38 212 TYR A N 1
ATOM 1647 C CA . TYR A 1 212 ? 19.547 -16.031 4.254 1 97.38 212 TYR A CA 1
ATOM 1648 C C . TYR A 1 212 ? 19.359 -15.039 3.107 1 97.38 212 TYR A C 1
ATOM 1650 O O . TYR A 1 212 ? 18.688 -15.352 2.117 1 97.38 212 TYR A O 1
ATOM 1658 N N . PRO A 1 213 ? 19.812 -13.773 3.191 1 97.06 213 PRO A N 1
ATOM 1659 C CA . PRO A 1 213 ? 19.656 -12.789 2.119 1 97.06 213 PRO A CA 1
ATOM 1660 C C . PRO A 1 213 ? 20.391 -13.188 0.844 1 97.06 213 PRO A C 1
ATOM 1662 O O . PRO A 1 213 ? 21.484 -13.766 0.911 1 97.06 213 PRO A O 1
ATOM 1665 N N . ASN A 1 214 ? 19.828 -12.922 -0.261 1 96.31 214 ASN A N 1
ATOM 1666 C CA . ASN A 1 214 ? 20.516 -13.086 -1.54 1 96.31 214 ASN A CA 1
ATOM 1667 C C . ASN A 1 214 ? 21.688 -12.133 -1.669 1 96.31 214 ASN A C 1
ATOM 1669 O O . ASN A 1 214 ? 21.516 -10.914 -1.627 1 96.31 214 ASN A O 1
ATOM 1673 N N . PRO A 1 215 ? 22.828 -12.656 -1.766 1 96 215 PRO A N 1
ATOM 1674 C CA . PRO A 1 215 ? 24 -11.773 -1.744 1 96 215 PRO A CA 1
ATOM 1675 C C . PRO A 1 215 ? 24.094 -10.883 -2.98 1 96 215 PRO A C 1
ATOM 1677 O O . PRO A 1 215 ? 24.812 -9.883 -2.969 1 96 215 PRO A O 1
ATOM 1680 N N . VAL A 1 216 ? 23.359 -11.258 -4.062 1 95.88 216 VAL A N 1
ATOM 1681 C CA . VAL A 1 216 ? 23.531 -10.508 -5.301 1 95.88 216 VAL A CA 1
ATOM 1682 C C . VAL A 1 216 ? 22.25 -9.719 -5.602 1 95.88 216 VAL A C 1
ATOM 1684 O O . VAL A 1 216 ? 22.172 -9.016 -6.609 1 95.88 216 VAL A O 1
ATOM 1687 N N . ALA A 1 217 ? 21.25 -9.945 -4.875 1 93.75 217 ALA A N 1
ATOM 1688 C CA . ALA A 1 217 ? 19.984 -9.242 -5.07 1 93.75 217 ALA A CA 1
ATOM 1689 C C . ALA A 1 217 ? 19.406 -8.789 -3.734 1 93.75 217 ALA A C 1
ATOM 1691 O O . ALA A 1 217 ? 18.766 -9.57 -3.031 1 93.75 217 ALA A O 1
ATOM 1692 N N . ARG A 1 218 ? 19.516 -7.535 -3.488 1 94.19 218 ARG A N 1
ATOM 1693 C CA . ARG A 1 218 ? 19.016 -6.969 -2.24 1 94.19 218 ARG A CA 1
ATOM 1694 C C . ARG A 1 218 ? 17.5 -7.125 -2.139 1 94.19 218 ARG A C 1
ATOM 1696 O O . ARG A 1 218 ? 16.797 -7.066 -3.15 1 94.19 218 ARG A O 1
ATOM 1703 N N . ARG A 1 219 ? 17.031 -7.414 -0.959 1 95 219 ARG A N 1
ATOM 1704 C CA . ARG A 1 219 ? 15.609 -7.453 -0.642 1 95 219 ARG A CA 1
ATOM 1705 C C . ARG A 1 219 ? 15.016 -8.82 -0.956 1 95 219 ARG A C 1
ATOM 1707 O O . ARG A 1 219 ? 13.828 -9.055 -0.729 1 95 219 ARG A O 1
ATOM 1714 N N . PHE A 1 220 ? 15.867 -9.695 -1.509 1 96.69 220 PHE A N 1
ATOM 1715 C CA . PHE A 1 220 ? 15.445 -11.062 -1.785 1 96.69 220 PHE A CA 1
ATOM 1716 C C . PHE A 1 220 ? 16.109 -12.039 -0.82 1 96.69 220 PHE A C 1
ATOM 1718 O O . PHE A 1 220 ? 17.281 -11.883 -0.479 1 96.69 220 PHE A O 1
ATOM 1725 N N . MET A 1 221 ? 15.336 -12.977 -0.385 1 97.94 221 MET A N 1
ATOM 1726 C CA . MET A 1 221 ? 15.859 -14.031 0.485 1 97.94 221 MET A CA 1
ATOM 1727 C C . MET A 1 221 ? 16.062 -15.328 -0.289 1 97.94 221 MET A C 1
ATOM 1729 O O . MET A 1 221 ? 15.422 -15.547 -1.317 1 97.94 221 MET A O 1
ATOM 1733 N N . ILE A 1 222 ? 16.906 -16.094 0.212 1 98.12 222 ILE A N 1
ATOM 1734 C CA . ILE A 1 222 ? 17.203 -17.406 -0.348 1 98.12 222 ILE A CA 1
ATOM 1735 C C . ILE A 1 222 ? 16.719 -18.5 0.604 1 98.12 222 ILE A C 1
ATOM 1737 O O . ILE A 1 222 ? 16.891 -18.391 1.821 1 98.12 222 ILE A O 1
ATOM 1741 N N . PHE A 1 223 ? 16.094 -19.484 0.039 1 98.56 223 PHE A N 1
ATOM 1742 C CA . PHE A 1 223 ? 15.789 -20.75 0.703 1 98.56 223 PHE A CA 1
ATOM 1743 C C . PHE A 1 223 ? 16.641 -21.875 0.141 1 98.56 223 PHE A C 1
ATOM 1745 O O . PHE A 1 223 ? 16.359 -22.406 -0.93 1 98.56 223 PHE A O 1
ATOM 1752 N N . GLU A 1 224 ? 17.672 -22.203 0.883 1 98.06 224 GLU A N 1
ATOM 1753 C CA . GLU A 1 224 ? 18.578 -23.25 0.431 1 98.06 224 GLU A CA 1
ATOM 1754 C C . GLU A 1 224 ? 18.312 -24.578 1.143 1 98.06 224 GLU A C 1
ATOM 1756 O O . GLU A 1 224 ? 18.188 -24.609 2.369 1 98.06 224 GLU A O 1
ATOM 1761 N N . ILE A 1 225 ? 18.219 -25.609 0.383 1 97.31 225 ILE A N 1
ATOM 1762 C CA . ILE A 1 225 ? 17.766 -26.891 0.932 1 97.31 225 ILE A CA 1
ATOM 1763 C C . ILE A 1 225 ? 18.766 -27.984 0.577 1 97.31 225 ILE A C 1
ATOM 1765 O O . ILE A 1 225 ? 19.312 -28 -0.527 1 97.31 225 ILE A O 1
ATOM 1769 N N . PHE A 1 226 ? 18.953 -28.859 1.564 1 95.88 226 PHE A N 1
ATOM 1770 C CA . PHE A 1 226 ? 19.891 -29.969 1.435 1 95.88 226 PHE A CA 1
ATOM 1771 C C . PHE A 1 226 ? 19.234 -31.281 1.839 1 95.88 226 PHE A C 1
ATOM 1773 O O . PHE A 1 226 ? 18.406 -31.312 2.758 1 95.88 226 PHE A O 1
ATOM 1780 N N . SER A 1 227 ? 19.516 -32.312 1.078 1 92.12 227 SER A N 1
ATOM 1781 C CA . SER A 1 227 ? 19.125 -33.656 1.483 1 92.12 227 SER A CA 1
ATOM 1782 C C . SER A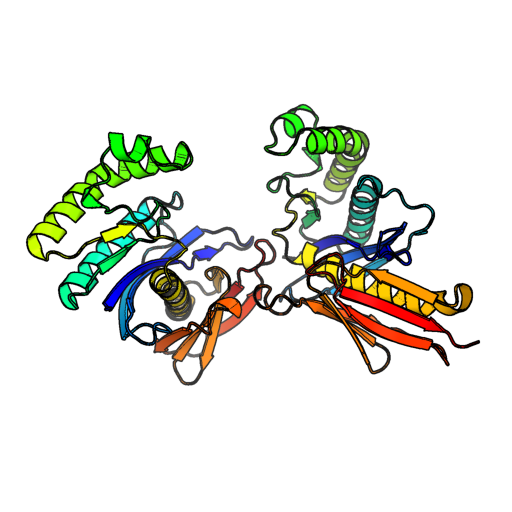 1 227 ? 20.328 -34.562 1.682 1 92.12 227 SER A C 1
ATOM 1784 O O . SER A 1 227 ? 21.25 -34.562 0.862 1 92.12 227 SER A O 1
ATOM 1786 N N . LYS A 1 228 ? 20.547 -35.125 3.002 1 79 228 LYS A N 1
ATOM 1787 C CA . LYS A 1 228 ? 21.578 -36.125 3.238 1 79 228 LYS A CA 1
ATOM 1788 C C . LYS A 1 228 ? 21.141 -37.531 2.762 1 79 228 LYS A C 1
ATOM 1790 O O . LYS A 1 228 ? 20.047 -37.969 3.105 1 79 228 LYS A O 1
ATOM 1795 N N . ARG A 1 229 ? 21.453 -38.094 1.513 1 57.09 229 ARG A N 1
ATOM 1796 C CA . ARG A 1 229 ? 21.344 -39.531 1.333 1 57.09 229 ARG A CA 1
ATOM 1797 C C . ARG A 1 229 ? 22.188 -40.281 2.369 1 57.09 229 ARG A C 1
ATOM 1799 O O . ARG A 1 229 ? 23.203 -39.781 2.84 1 57.09 229 ARG A O 1
ATOM 1806 N N . MET B 1 1 ? 15.125 23.594 16.875 1 95.44 1 MET B N 1
ATOM 1807 C CA . MET B 1 1 ? 14.312 24.234 15.836 1 95.44 1 MET B CA 1
ATOM 1808 C C . MET B 1 1 ? 12.844 23.859 16 1 95.44 1 MET B C 1
ATOM 1810 O O . MET B 1 1 ? 12.516 22.688 16.25 1 95.44 1 MET B O 1
ATOM 1814 N N . ARG B 1 2 ? 12 24.844 16.062 1 98.44 2 ARG B N 1
ATOM 1815 C CA . ARG B 1 2 ? 10.547 24.672 16.156 1 98.44 2 ARG B CA 1
ATOM 1816 C C . ARG B 1 2 ? 9.898 24.797 14.781 1 98.44 2 ARG B C 1
ATOM 1818 O O . ARG B 1 2 ? 10.086 25.797 14.086 1 98.44 2 ARG B O 1
ATOM 1825 N N . ILE B 1 3 ? 9.164 23.734 14.391 1 98.81 3 ILE B N 1
ATOM 1826 C CA . ILE B 1 3 ? 8.656 23.688 13.023 1 98.81 3 ILE B CA 1
ATOM 1827 C C . ILE B 1 3 ? 7.148 23.438 13.039 1 98.81 3 ILE B C 1
ATOM 1829 O O . ILE B 1 3 ? 6.664 22.578 13.766 1 98.81 3 ILE B O 1
ATOM 1833 N N . VAL B 1 4 ? 6.449 24.234 12.312 1 98.88 4 VAL B N 1
ATOM 1834 C CA . VAL B 1 4 ? 5.035 23.969 12.07 1 98.88 4 VAL B CA 1
ATOM 1835 C C . VAL B 1 4 ? 4.863 23.328 10.695 1 98.88 4 VAL B C 1
ATOM 1837 O O . VAL B 1 4 ? 5.539 23.703 9.734 1 98.88 4 VAL B O 1
ATOM 1840 N N . ALA B 1 5 ? 4.027 22.328 10.617 1 98.88 5 ALA B N 1
ATOM 1841 C CA . ALA B 1 5 ? 3.641 21.688 9.359 1 98.88 5 ALA B CA 1
ATOM 1842 C C . ALA B 1 5 ? 2.166 21.297 9.383 1 98.88 5 ALA B C 1
ATOM 1844 O O . ALA B 1 5 ? 1.54 21.266 10.445 1 98.88 5 ALA B O 1
ATOM 1845 N N . ALA B 1 6 ? 1.658 21.062 8.242 1 98.75 6 ALA B N 1
ATOM 1846 C CA . ALA B 1 6 ? 0.26 20.656 8.133 1 98.75 6 ALA B CA 1
ATOM 1847 C C . ALA B 1 6 ? 0.08 19.625 7.027 1 98.75 6 ALA B C 1
ATOM 1849 O O . ALA B 1 6 ? 0.873 19.562 6.086 1 98.75 6 ALA B O 1
ATOM 1850 N N . ASP B 1 7 ? -0.899 18.844 7.137 1 98.31 7 ASP B N 1
ATOM 1851 C CA . ASP B 1 7 ? -1.296 17.859 6.125 1 98.31 7 ASP B CA 1
ATOM 1852 C C . ASP B 1 7 ? -2.797 17.594 6.184 1 98.31 7 ASP B C 1
ATOM 1854 O O . ASP B 1 7 ? -3.424 17.766 7.23 1 98.31 7 ASP B O 1
ATOM 1858 N N . THR B 1 8 ? -3.289 17.344 5.094 1 97.81 8 THR B N 1
ATOM 1859 C CA . THR B 1 8 ? -4.668 16.875 4.98 1 97.81 8 THR B CA 1
ATOM 1860 C C . THR B 1 8 ? -4.715 15.391 4.648 1 97.81 8 THR B C 1
ATOM 1862 O O . THR B 1 8 ? -4.07 14.938 3.701 1 97.81 8 THR B O 1
ATOM 1865 N N . GLY B 1 9 ? -5.441 14.711 5.477 1 93.69 9 GLY B N 1
ATOM 1866 C CA . GLY B 1 9 ? -5.43 13.289 5.203 1 93.69 9 GLY B CA 1
ATOM 1867 C C . GLY B 1 9 ? -6.645 12.562 5.746 1 93.69 9 GLY B C 1
ATOM 1868 O O . GLY B 1 9 ? -7.574 13.195 6.25 1 93.69 9 GLY B O 1
ATOM 1869 N N . GLY B 1 10 ? -6.594 11.25 5.617 1 96.44 10 GLY B N 1
ATOM 1870 C CA . GLY B 1 10 ? -7.777 10.445 5.871 1 96.44 10 GLY B CA 1
ATOM 1871 C C . GLY B 1 10 ? -8.898 10.703 4.879 1 96.44 10 GLY B C 1
ATOM 1872 O O . GLY B 1 10 ? -9.164 11.852 4.52 1 96.44 10 GLY B O 1
ATOM 1873 N N . ALA B 1 11 ? -9.438 9.688 4.344 1 98 11 ALA B N 1
ATOM 1874 C CA . ALA B 1 11 ? -10.508 9.844 3.359 1 98 11 ALA B CA 1
ATOM 1875 C C . ALA B 1 11 ? -11.664 8.891 3.654 1 98 11 ALA B C 1
ATOM 1877 O O . ALA B 1 11 ? -11.453 7.742 4.043 1 98 11 ALA B O 1
ATOM 1878 N N . VAL B 1 12 ? -12.812 9.422 3.506 1 98.25 12 VAL B N 1
ATOM 1879 C CA . VAL B 1 12 ? -13.953 8.516 3.414 1 98.25 12 VAL B CA 1
ATOM 1880 C C . VAL B 1 12 ? -13.891 7.734 2.102 1 98.25 12 VAL B C 1
ATOM 1882 O O . VAL B 1 12 ? -13.625 8.312 1.043 1 98.25 12 VAL B O 1
ATOM 1885 N N . LEU B 1 13 ? -14.047 6.453 2.252 1 98.12 13 LEU B N 1
ATOM 1886 C CA . LEU B 1 13 ? -14.023 5.586 1.077 1 98.12 13 LEU B CA 1
ATOM 1887 C C . LEU B 1 13 ? -15.406 4.996 0.81 1 98.12 13 LEU B C 1
ATOM 1889 O O . LEU B 1 13 ? -16.203 4.828 1.735 1 98.12 13 LEU B O 1
ATOM 1893 N N . ASP B 1 14 ? -15.633 4.707 -0.419 1 96.12 14 ASP B N 1
ATOM 1894 C CA . ASP B 1 14 ? -16.828 3.951 -0.744 1 96.12 14 ASP B CA 1
ATOM 1895 C C . ASP B 1 14 ? -16.609 2.451 -0.579 1 96.12 14 ASP B C 1
ATOM 1897 O O . ASP B 1 14 ? -15.547 2.029 -0.101 1 96.12 14 ASP B O 1
ATOM 1901 N N . GLU B 1 15 ? -17.516 1.689 -0.935 1 92.94 15 GLU B N 1
ATOM 1902 C CA . GLU B 1 15 ? -17.469 0.246 -0.722 1 92.94 15 GLU B CA 1
ATOM 1903 C C . GLU B 1 15 ? -16.406 -0.409 -1.596 1 92.94 15 GLU B C 1
ATOM 1905 O O . GLU B 1 15 ? -16.016 -1.555 -1.357 1 92.94 15 GLU B O 1
ATOM 1910 N N . THR B 1 16 ? -15.977 0.311 -2.625 1 92.81 16 THR B N 1
ATOM 1911 C CA . THR B 1 16 ? -14.93 -0.218 -3.49 1 92.81 16 THR B CA 1
ATOM 1912 C C . THR B 1 16 ? -13.57 0.376 -3.125 1 92.81 16 THR B C 1
ATOM 1914 O O . THR B 1 16 ? -12.602 0.231 -3.871 1 92.81 16 THR B O 1
ATOM 1917 N N . PHE B 1 17 ? -13.523 1.137 -2.033 1 95.5 17 PHE B N 1
ATOM 1918 C CA . PHE B 1 17 ? -12.32 1.695 -1.43 1 95.5 17 PHE B CA 1
ATOM 1919 C C . PHE B 1 17 ? -11.805 2.877 -2.242 1 95.5 17 PHE B C 1
ATOM 1921 O O . PHE B 1 17 ? -10.609 3.189 -2.209 1 95.5 17 PHE B O 1
ATOM 1928 N N . GLU B 1 18 ? -12.703 3.432 -3.016 1 94.69 18 GLU B N 1
ATOM 1929 C CA . GLU B 1 18 ? -12.375 4.676 -3.705 1 94.69 18 GLU B CA 1
ATOM 1930 C C . GLU B 1 18 ? -12.664 5.887 -2.824 1 94.69 18 GLU B C 1
ATOM 1932 O O . GLU B 1 18 ? -13.695 5.938 -2.15 1 94.69 18 GLU B O 1
ATOM 1937 N N . PRO B 1 19 ? -11.844 6.801 -2.818 1 96.69 19 PRO B N 1
ATOM 1938 C CA . PRO B 1 19 ? -12.047 7.957 -1.939 1 96.69 19 PRO B CA 1
ATOM 1939 C C . PRO B 1 19 ? -13.227 8.82 -2.367 1 96.69 19 PRO B C 1
ATOM 1941 O O . PRO B 1 19 ? -13.383 9.117 -3.555 1 96.69 19 PRO B O 1
ATOM 1944 N N . ILE B 1 20 ? -14.016 9.211 -1.458 1 96.94 20 ILE B N 1
ATOM 1945 C CA . ILE B 1 20 ? -15.109 10.148 -1.639 1 96.94 20 ILE B CA 1
ATOM 1946 C C . ILE B 1 20 ? -14.633 11.57 -1.342 1 96.94 20 ILE B C 1
ATOM 1948 O O . ILE B 1 20 ? -14.938 12.5 -2.088 1 96.94 20 ILE B O 1
ATOM 1952 N N . GLY B 1 21 ? -13.906 11.68 -0.263 1 97.5 21 GLY B N 1
ATOM 1953 C CA . GLY B 1 21 ? -13.359 12.969 0.12 1 97.5 21 GLY B CA 1
ATOM 1954 C C . GLY B 1 21 ? -12.5 12.914 1.367 1 97.5 21 GLY B C 1
ATOM 1955 O O . GLY B 1 21 ? -12.555 11.93 2.117 1 97.5 21 GLY B O 1
ATOM 1956 N N . LEU B 1 22 ? -11.703 13.969 1.569 1 98.06 22 LEU B N 1
ATOM 1957 C CA . LEU B 1 22 ? -10.781 14.023 2.699 1 98.06 22 LEU B CA 1
ATOM 1958 C C . LEU B 1 22 ? -11.484 14.539 3.949 1 98.06 22 LEU B C 1
ATOM 1960 O O . LEU B 1 22 ? -12.508 15.219 3.855 1 98.06 22 LEU B O 1
ATOM 1964 N N . ILE B 1 23 ? -10.938 14.258 5.09 1 98.44 23 ILE B N 1
ATOM 1965 C CA . ILE B 1 23 ? -11.695 14.422 6.328 1 98.44 23 ILE B CA 1
ATOM 1966 C C . ILE B 1 23 ? -11.07 15.539 7.16 1 98.44 23 ILE B C 1
ATOM 1968 O O . ILE B 1 23 ? -11.773 16.438 7.633 1 98.44 23 ILE B O 1
ATOM 1972 N N . ALA B 1 24 ? -9.758 15.492 7.363 1 98.56 24 ALA B N 1
ATOM 1973 C CA . ALA B 1 24 ? -9.172 16.344 8.398 1 98.56 24 ALA B CA 1
ATOM 1974 C C . ALA B 1 24 ? -7.895 17.016 7.898 1 98.56 24 ALA B C 1
ATOM 1976 O O . ALA B 1 24 ? -7.039 16.359 7.293 1 98.56 24 ALA B O 1
ATOM 1977 N N . THR B 1 25 ? -7.766 18.25 8.094 1 98.81 25 THR B N 1
ATOM 1978 C CA . THR B 1 25 ? -6.512 19 8 1 98.81 25 THR B CA 1
ATOM 1979 C C . THR B 1 25 ? -5.934 19.25 9.391 1 98.81 25 THR B C 1
ATOM 1981 O O . THR B 1 25 ? -6.637 19.734 10.281 1 98.81 25 THR B O 1
ATOM 1984 N N . VAL B 1 26 ? -4.668 18.891 9.555 1 98.88 26 VAL B N 1
ATOM 1985 C CA . VAL B 1 26 ? -4.059 19.016 10.875 1 98.88 26 VAL B CA 1
ATOM 1986 C C . VAL B 1 26 ? -2.746 19.781 10.758 1 98.88 26 VAL B C 1
ATOM 1988 O O . VAL B 1 26 ? -1.919 19.5 9.891 1 98.88 26 VAL B O 1
ATOM 1991 N N . ALA B 1 27 ? -2.607 20.766 11.57 1 98.94 27 ALA B N 1
ATOM 1992 C CA . ALA B 1 27 ? -1.335 21.469 11.75 1 98.94 27 ALA B CA 1
ATOM 1993 C C . ALA B 1 27 ? -0.685 21.078 13.078 1 98.94 27 ALA B C 1
ATOM 1995 O O . ALA B 1 27 ? -1.368 20.938 14.094 1 98.94 27 ALA B O 1
ATOM 1996 N N . VAL B 1 28 ? 0.621 20.906 13.047 1 98.94 28 VAL B N 1
ATOM 1997 C CA . VAL B 1 28 ? 1.33 20.469 14.242 1 98.94 28 VAL B CA 1
ATOM 1998 C C . VAL B 1 28 ? 2.537 21.375 14.492 1 98.94 28 VAL B C 1
ATOM 2000 O O . VAL B 1 28 ? 3.146 21.875 13.547 1 98.94 28 VAL B O 1
ATOM 2003 N N . LEU B 1 29 ? 2.814 21.578 15.703 1 98.94 29 LEU B N 1
ATOM 2004 C CA . LEU B 1 29 ? 4.113 22.094 16.125 1 98.94 29 LEU B CA 1
ATOM 2005 C C . LEU B 1 29 ? 5.039 20.953 16.547 1 98.94 29 LEU B C 1
ATOM 2007 O O . LEU B 1 29 ? 4.695 20.156 17.422 1 98.94 29 LEU B O 1
ATOM 2011 N N . VAL B 1 30 ? 6.203 20.859 15.914 1 98.81 30 VAL B N 1
ATOM 2012 C CA . VAL B 1 30 ? 7.16 19.797 16.219 1 98.81 30 VAL B CA 1
ATOM 2013 C C . VAL B 1 30 ? 8.469 20.406 16.703 1 98.81 30 VAL B C 1
ATOM 2015 O O . VAL B 1 30 ? 8.992 21.344 16.094 1 98.81 30 VAL B O 1
ATOM 2018 N N . GLU B 1 31 ? 8.891 19.906 17.719 1 98.31 31 GLU B N 1
ATOM 2019 C CA . GLU B 1 31 ? 10.18 20.297 18.312 1 98.31 31 GLU B CA 1
ATOM 2020 C C . GLU B 1 31 ? 10.969 19.078 18.766 1 98.31 31 GLU B C 1
ATOM 2022 O O . GLU B 1 31 ? 10.5 17.938 18.625 1 98.31 31 GLU B O 1
ATOM 2027 N N . LYS B 1 32 ? 12.125 19.312 19.219 1 96.75 32 LYS B N 1
ATOM 2028 C CA . LYS B 1 32 ? 12.945 18.219 19.703 1 96.75 32 LYS B CA 1
ATOM 2029 C C . LYS B 1 32 ? 12.188 17.375 20.719 1 96.75 32 LYS B C 1
ATOM 2031 O O . LYS B 1 32 ? 11.484 17.906 21.578 1 96.75 32 LYS B O 1
ATOM 2036 N N . PRO B 1 33 ? 12.266 16.016 20.594 1 97.12 33 PRO B N 1
ATOM 2037 C CA . PRO B 1 33 ? 13.133 15.148 19.812 1 97.12 33 PRO B CA 1
ATOM 2038 C C . PRO B 1 33 ? 12.531 14.781 18.453 1 97.12 33 PRO B C 1
ATOM 2040 O O . PRO B 1 33 ? 12.891 13.75 17.875 1 97.12 33 PRO B O 1
ATOM 2043 N N . TYR B 1 34 ? 11.508 15.445 17.906 1 97.69 34 TYR B N 1
ATOM 2044 C CA . TYR B 1 34 ? 10.93 15.438 16.578 1 97.69 34 TYR B CA 1
ATOM 2045 C C . TYR B 1 34 ? 10.258 14.102 16.281 1 97.69 34 TYR B C 1
ATOM 2047 O O . TYR B 1 34 ? 10.328 13.594 15.156 1 97.69 34 TYR B O 1
ATOM 2055 N N . ARG B 1 35 ? 9.664 13.492 17.266 1 98.12 35 ARG B N 1
ATOM 2056 C CA . ARG B 1 35 ? 9.023 12.195 17.094 1 98.12 35 ARG B CA 1
ATOM 2057 C C . ARG B 1 35 ? 7.504 12.328 17.094 1 98.12 35 ARG B C 1
ATOM 2059 O O . ARG B 1 35 ? 6.793 11.414 16.688 1 98.12 35 ARG B O 1
ATOM 2066 N N . SER B 1 36 ? 7.047 13.43 17.688 1 98.5 36 SER B N 1
ATOM 2067 C CA . SER B 1 36 ? 5.621 13.719 17.766 1 98.5 36 SER B CA 1
ATOM 2068 C C . SER B 1 36 ? 5.367 15.219 17.875 1 98.5 36 SER B C 1
ATOM 2070 O O . SER B 1 36 ? 6.305 16.016 17.844 1 98.5 36 SER B O 1
ATOM 2072 N N . ALA B 1 37 ? 4.113 15.586 17.922 1 98.75 37 ALA B N 1
ATOM 2073 C CA . ALA B 1 37 ? 3.74 17 17.969 1 98.75 37 ALA B CA 1
ATOM 2074 C C . ALA B 1 37 ? 3.645 17.484 19.422 1 98.75 37 ALA B C 1
ATOM 2076 O O . ALA B 1 37 ? 3.227 16.734 20.297 1 98.75 37 ALA B O 1
ATOM 2077 N N . LYS B 1 38 ? 4.008 18.688 19.562 1 98.44 38 LYS B N 1
ATOM 2078 C CA . LYS B 1 38 ? 3.832 19.359 20.844 1 98.44 38 LYS B CA 1
ATOM 2079 C C . LYS B 1 38 ? 2.459 20.016 20.938 1 98.44 38 LYS B C 1
ATOM 2081 O O . LYS B 1 38 ? 1.846 20.047 22.016 1 98.44 38 LYS B O 1
ATOM 2086 N N . GLU B 1 39 ? 2.062 20.578 19.891 1 98.62 39 GLU B N 1
ATOM 2087 C CA . GLU B 1 39 ? 0.747 21.203 19.75 1 98.62 39 GLU B CA 1
ATOM 2088 C C . GLU B 1 39 ? 0.077 20.797 18.453 1 98.62 39 GLU B C 1
ATOM 2090 O O . GLU B 1 39 ? 0.756 20.547 17.453 1 98.62 39 GLU B O 1
ATOM 2095 N N . VAL B 1 40 ? -1.262 20.719 18.547 1 98.81 40 VAL B N 1
ATOM 2096 C CA . VAL B 1 40 ? -2.021 20.266 17.391 1 98.81 40 VAL B CA 1
ATOM 2097 C C . VAL B 1 40 ? -3.23 21.188 17.172 1 98.81 40 VAL B C 1
ATOM 2099 O O . VAL B 1 40 ? -3.887 21.578 18.141 1 98.81 40 VAL B O 1
ATOM 2102 N N . MET B 1 41 ? -3.447 21.516 15.93 1 98.81 41 MET B N 1
ATOM 2103 C CA . MET B 1 41 ? -4.664 22.203 15.5 1 98.81 41 MET B CA 1
ATOM 2104 C C . MET B 1 41 ? -5.348 21.438 14.367 1 98.81 41 MET B C 1
ATOM 2106 O O . MET B 1 41 ? -4.695 21.016 13.414 1 98.81 41 MET B O 1
ATOM 2110 N N . VAL B 1 42 ? -6.699 21.25 14.523 1 98.75 42 VAL B N 1
ATOM 2111 C CA . VAL B 1 42 ? -7.398 20.422 13.547 1 98.75 42 VAL B CA 1
ATOM 2112 C C . VAL B 1 42 ? -8.586 21.203 12.969 1 98.75 42 VAL B C 1
ATOM 2114 O O . VAL B 1 42 ? -9.242 21.969 13.688 1 98.75 42 VAL B O 1
ATOM 2117 N N . LYS B 1 43 ? -8.773 21 11.719 1 98.5 43 LYS B N 1
ATOM 2118 C CA . LYS B 1 43 ? -9.977 21.453 11.031 1 98.5 43 LYS B CA 1
ATOM 2119 C C . LYS B 1 43 ? -10.594 20.312 10.211 1 98.5 43 LYS B C 1
ATOM 2121 O O . LYS B 1 43 ? -9.945 19.75 9.344 1 98.5 43 LYS B O 1
ATOM 2126 N N . TYR B 1 44 ? -11.844 20.031 10.5 1 98.12 44 TYR B N 1
ATOM 2127 C CA . TYR B 1 44 ? -12.547 19 9.758 1 98.12 44 TYR B CA 1
ATOM 2128 C C . TYR B 1 44 ? -13.258 19.578 8.539 1 98.12 44 TYR B C 1
ATOM 2130 O O . TYR B 1 44 ? -13.766 20.703 8.586 1 98.12 44 TYR B O 1
ATOM 2138 N N . ALA B 1 45 ? -13.242 18.812 7.516 1 97.06 45 ALA B N 1
ATOM 2139 C CA . ALA B 1 45 ? -13.992 19.156 6.312 1 97.06 45 ALA B CA 1
ATOM 2140 C C . ALA B 1 45 ? -15.188 18.234 6.125 1 97.06 45 ALA B C 1
ATOM 2142 O O . ALA B 1 45 ? -15.336 17.25 6.852 1 97.06 45 ALA B O 1
ATOM 2143 N N . ASN B 1 46 ? -16.094 18.688 5.219 1 96.19 46 ASN B N 1
ATOM 2144 C CA . ASN B 1 46 ? -17.109 17.781 4.73 1 96.19 46 ASN B CA 1
ATOM 2145 C C . ASN B 1 46 ? -16.594 16.891 3.611 1 96.19 46 ASN B C 1
ATOM 2147 O O . ASN B 1 46 ? -16.406 17.344 2.48 1 96.19 46 ASN B O 1
ATOM 2151 N N . PRO B 1 47 ? -16.391 15.602 3.965 1 96.38 47 PRO B N 1
ATOM 2152 C CA . PRO B 1 47 ? -15.789 14.742 2.951 1 96.38 47 PRO B CA 1
ATOM 2153 C C . PRO B 1 47 ? -16.672 14.578 1.713 1 96.38 47 PRO B C 1
ATOM 2155 O O . PRO B 1 47 ? -16.156 14.305 0.621 1 96.38 47 PRO B O 1
ATOM 2158 N N . TYR B 1 48 ? -17.891 14.789 1.787 1 95.12 48 TYR B N 1
ATOM 2159 C CA . TYR B 1 48 ? -18.828 14.516 0.704 1 95.12 48 TYR B CA 1
ATOM 2160 C C . TYR B 1 48 ? -18.875 15.688 -0.273 1 95.12 48 TYR B C 1
ATOM 2162 O O . TYR B 1 48 ? -19.453 15.57 -1.355 1 95.12 48 TYR B O 1
ATOM 2170 N N . ASP B 1 49 ? -18.25 16.766 0.102 1 95.19 49 ASP B N 1
ATOM 2171 C CA . ASP B 1 49 ? -18.156 17.938 -0.766 1 95.19 49 ASP B CA 1
ATOM 2172 C C . ASP B 1 49 ? -16.703 18.375 -0.94 1 95.19 49 ASP B C 1
ATOM 2174 O O . ASP B 1 49 ? -16.422 19.547 -1.201 1 95.19 49 ASP B O 1
ATOM 2178 N N . TYR B 1 50 ? -15.867 17.531 -0.774 1 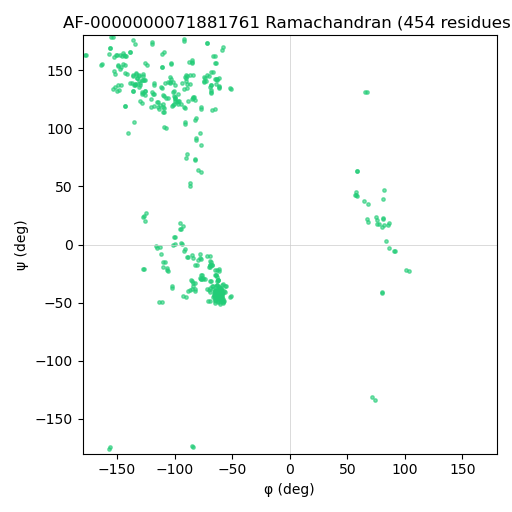95.31 50 TYR B N 1
ATOM 2179 C CA . TYR B 1 50 ? -14.445 17.859 -0.794 1 95.31 50 TYR B CA 1
ATOM 2180 C C . TYR B 1 50 ? -13.883 17.766 -2.207 1 95.31 50 TYR B C 1
ATOM 2182 O O . TYR B 1 50 ? -14.148 16.797 -2.92 1 95.31 50 TYR B O 1
ATOM 2190 N N . ASP B 1 51 ? -13.109 18.734 -2.631 1 92.81 51 ASP B N 1
ATOM 2191 C CA . ASP B 1 51 ? -12.422 18.719 -3.918 1 92.81 51 ASP B CA 1
ATOM 2192 C C . ASP B 1 51 ? -11.188 17.812 -3.863 1 92.81 51 ASP B C 1
ATOM 2194 O O . ASP B 1 51 ? -10.195 18.141 -3.209 1 92.81 51 ASP B O 1
ATOM 2198 N N . LEU B 1 52 ? -11.156 16.75 -4.676 1 92.69 52 LEU B N 1
ATOM 2199 C CA . LEU B 1 52 ? -10.094 15.758 -4.594 1 92.69 52 LEU B CA 1
ATOM 2200 C C . LEU B 1 52 ? -8.992 16.062 -5.602 1 92.69 52 LEU B C 1
ATOM 2202 O O . LEU B 1 52 ? -8.086 15.25 -5.805 1 92.69 52 LEU B O 1
ATOM 2206 N N . THR B 1 53 ? -8.984 17.25 -6.184 1 88.56 53 THR B N 1
ATOM 2207 C CA . THR B 1 53 ? -7.984 17.594 -7.188 1 88.56 53 THR B CA 1
ATOM 2208 C C . THR B 1 53 ? -6.664 17.969 -6.527 1 88.56 53 THR B C 1
ATOM 2210 O O . THR B 1 53 ? -5.637 18.094 -7.199 1 88.56 53 THR B O 1
ATOM 2213 N N . GLY B 1 54 ? -6.699 18.188 -5.223 1 88.88 54 GLY B N 1
ATOM 2214 C CA . GLY B 1 54 ? -5.488 18.516 -4.496 1 88.88 54 GLY B CA 1
ATOM 2215 C C . GLY B 1 54 ? -5.383 20 -4.145 1 88.88 54 GLY B C 1
ATOM 2216 O O . GLY B 1 54 ? -4.691 20.359 -3.193 1 88.88 54 GLY B O 1
ATOM 2217 N N . ARG B 1 55 ? -6.039 20.859 -4.836 1 92.69 55 ARG B N 1
ATOM 2218 C CA . ARG B 1 55 ? -5.961 22.297 -4.641 1 92.69 55 ARG B CA 1
ATOM 2219 C C . ARG B 1 55 ? -6.512 22.688 -3.271 1 92.69 55 ARG B C 1
ATOM 2221 O O . ARG B 1 55 ? -5.875 23.453 -2.537 1 92.69 55 ARG B O 1
ATOM 2228 N N . GLN B 1 56 ? -7.637 22.156 -2.996 1 94.69 56 GLN B N 1
ATOM 2229 C CA . GLN B 1 56 ? -8.273 22.484 -1.726 1 94.69 56 GLN B CA 1
ATOM 2230 C C . GLN B 1 56 ? -7.402 22.047 -0.548 1 94.69 56 GLN B C 1
ATOM 2232 O O . GLN B 1 56 ? -7.246 22.797 0.422 1 94.69 56 GLN B O 1
ATOM 2237 N N . ALA B 1 57 ? -6.812 20.875 -0.633 1 96 57 ALA B N 1
ATOM 2238 C CA . ALA B 1 57 ? -5.98 20.344 0.448 1 96 57 ALA B CA 1
ATOM 2239 C C . ALA B 1 57 ? -4.789 21.266 0.719 1 96 57 ALA B C 1
ATOM 2241 O O . ALA B 1 57 ? -4.52 21.625 1.869 1 96 57 ALA B O 1
ATOM 2242 N N . ILE B 1 58 ? -4.113 21.719 -0.335 1 95.75 58 ILE B N 1
ATOM 2243 C CA . ILE B 1 58 ? -2.939 22.562 -0.193 1 95.75 58 ILE B CA 1
ATOM 2244 C C . ILE B 1 58 ? -3.336 23.891 0.457 1 95.75 58 ILE B C 1
ATOM 2246 O O . ILE B 1 58 ? -2.66 24.359 1.371 1 95.75 58 ILE B O 1
ATOM 2250 N N . ARG B 1 59 ? -4.402 24.422 0.016 1 96.69 59 ARG B N 1
ATOM 2251 C CA . ARG B 1 59 ? -4.887 25.688 0.573 1 96.69 59 ARG B CA 1
ATOM 2252 C C . ARG B 1 59 ? -5.211 25.531 2.055 1 96.69 59 ARG B C 1
ATOM 2254 O O . ARG B 1 59 ? -4.789 26.359 2.873 1 96.69 59 ARG B O 1
ATOM 2261 N N . ASP B 1 60 ? -5.969 24.5 2.371 1 97.5 60 ASP B N 1
ATOM 2262 C CA . ASP B 1 60 ? -6.344 24.25 3.76 1 97.5 60 ASP B CA 1
ATOM 2263 C C . ASP B 1 60 ? -5.105 24.094 4.641 1 97.5 60 ASP B C 1
ATOM 2265 O O . ASP B 1 60 ? -5.07 24.609 5.766 1 97.5 60 ASP B O 1
ATOM 2269 N N . GLU B 1 61 ? -4.125 23.406 4.148 1 98.5 61 GLU B N 1
ATOM 2270 C CA . GLU B 1 61 ? -2.898 23.141 4.898 1 98.5 61 GLU B CA 1
ATOM 2271 C C . GLU B 1 61 ? -2.131 24.438 5.172 1 98.5 61 GLU B C 1
ATOM 2273 O O . GLU B 1 61 ? -1.69 24.672 6.301 1 98.5 61 GLU B O 1
ATOM 2278 N N . VAL B 1 62 ? -1.988 25.234 4.16 1 98.25 62 VAL B N 1
ATOM 2279 C CA . VAL B 1 62 ? -1.259 26.484 4.312 1 98.25 62 VAL B CA 1
ATOM 2280 C C . VAL B 1 62 ? -1.977 27.391 5.32 1 98.25 62 VAL B C 1
ATOM 2282 O O . VAL B 1 62 ? -1.353 27.922 6.238 1 98.25 62 VAL B O 1
ATOM 2285 N N . LEU B 1 63 ? -3.256 27.516 5.195 1 98.38 63 LEU B N 1
ATOM 2286 C CA . LEU B 1 63 ? -4.039 28.406 6.051 1 98.38 63 LEU B CA 1
ATOM 2287 C C . LEU B 1 63 ? -3.975 27.953 7.504 1 98.38 63 LEU B C 1
ATOM 2289 O O . LEU B 1 63 ? -3.768 28.766 8.406 1 98.38 63 LEU B O 1
ATOM 2293 N N . LEU B 1 64 ? -4.086 26.656 7.703 1 98.81 64 LEU B N 1
ATOM 2294 C CA . LEU B 1 64 ? -4.078 26.156 9.07 1 98.81 64 LEU B CA 1
ATOM 2295 C C . LEU B 1 64 ? -2.688 26.266 9.688 1 98.81 64 LEU B C 1
ATOM 2297 O O . LEU B 1 64 ? -2.551 26.562 10.875 1 98.81 64 LEU B O 1
ATOM 2301 N N . ALA B 1 65 ? -1.691 26 8.883 1 98.81 65 ALA B N 1
ATOM 2302 C CA . ALA B 1 65 ? -0.318 26.141 9.359 1 98.81 65 ALA B CA 1
ATOM 2303 C C . ALA B 1 65 ? -0.031 27.578 9.797 1 98.81 65 ALA B C 1
ATOM 2305 O O . ALA B 1 65 ? 0.585 27.797 10.844 1 98.81 65 ALA B O 1
ATOM 2306 N N . ILE B 1 66 ? -0.471 28.469 9.016 1 98.62 66 ILE B N 1
ATOM 2307 C CA . ILE B 1 66 ? -0.275 29.875 9.336 1 98.62 66 ILE B CA 1
ATOM 2308 C C . ILE B 1 66 ? -1.008 30.219 10.633 1 98.62 66 ILE B C 1
ATOM 2310 O O . ILE B 1 66 ? -0.466 30.906 11.492 1 98.62 66 ILE B O 1
ATOM 2314 N N . GLU B 1 67 ? -2.199 29.75 10.711 1 98.69 67 GLU B N 1
ATOM 2315 C CA . GLU B 1 67 ? -2.984 30.016 11.914 1 98.69 67 GLU B CA 1
ATOM 2316 C C . GLU B 1 67 ? -2.264 29.5 13.164 1 98.69 67 GLU B C 1
ATOM 2318 O O . GLU B 1 67 ? -2.15 30.234 14.156 1 98.69 67 GLU B O 1
ATOM 2323 N N . LEU B 1 68 ? -1.801 28.25 13.102 1 98.88 68 LEU B N 1
ATOM 2324 C CA . LEU B 1 68 ? -1.074 27.719 14.242 1 98.88 68 LEU B CA 1
ATOM 2325 C C . LEU B 1 68 ? 0.216 28.5 14.484 1 98.88 68 LEU B C 1
ATOM 2327 O O . LEU B 1 68 ? 0.566 28.781 15.633 1 98.88 68 LEU B O 1
ATOM 2331 N N . ALA B 1 69 ? 0.894 28.828 13.438 1 98.81 69 ALA B N 1
ATOM 2332 C CA . ALA B 1 69 ? 2.176 29.531 13.555 1 98.81 69 ALA B CA 1
ATOM 2333 C C . ALA B 1 69 ? 2.012 30.875 14.234 1 98.81 69 ALA B C 1
ATOM 2335 O O . ALA B 1 69 ? 2.893 31.312 14.984 1 98.81 69 ALA B O 1
ATOM 2336 N N . ARG B 1 70 ? 0.931 31.547 13.969 1 98.44 70 ARG B N 1
ATOM 2337 C CA . ARG B 1 70 ? 0.671 32.812 14.609 1 98.44 70 ARG B CA 1
ATOM 2338 C C . ARG B 1 70 ? 0.55 32.656 16.125 1 98.44 70 ARG B C 1
ATOM 2340 O O . ARG B 1 70 ? 0.915 33.562 16.891 1 98.44 70 ARG B O 1
ATOM 2347 N N . LYS B 1 71 ? 0.104 31.562 16.484 1 98.19 71 LYS B N 1
ATOM 2348 C CA . LYS B 1 71 ? -0.119 31.297 17.906 1 98.19 71 LYS B CA 1
ATOM 2349 C C . LYS B 1 71 ? 1.173 30.875 18.594 1 98.19 71 LYS B C 1
ATOM 2351 O O . LYS B 1 71 ? 1.462 31.312 19.719 1 98.19 71 LYS B O 1
ATOM 2356 N N . VAL B 1 72 ? 1.979 30.047 17.891 1 98.5 72 VAL B N 1
ATOM 2357 C CA . VAL B 1 72 ? 3.053 29.359 18.609 1 98.5 72 VAL B CA 1
ATOM 2358 C C . VAL B 1 72 ? 4.398 29.969 18.219 1 98.5 72 VAL B C 1
ATOM 2360 O O . VAL B 1 72 ? 5.426 29.656 18.828 1 98.5 72 VAL B O 1
ATOM 2363 N N . LYS B 1 73 ? 4.469 30.719 17.172 1 98.19 73 LYS B N 1
ATOM 2364 C CA . LYS B 1 73 ? 5.645 31.453 16.719 1 98.19 73 LYS B CA 1
ATOM 2365 C C . LYS B 1 73 ? 6.82 30.516 16.469 1 98.19 73 LYS B C 1
ATOM 2367 O O . LYS B 1 73 ? 7.883 30.672 17.062 1 98.19 73 LYS B O 1
ATOM 2372 N N . PRO B 1 74 ? 6.723 29.609 15.531 1 98.75 74 PRO B N 1
ATOM 2373 C CA . PRO B 1 74 ? 7.82 28.703 15.195 1 98.75 74 PRO B CA 1
ATOM 2374 C C . PRO B 1 74 ? 8.961 29.391 14.469 1 98.75 74 PRO B C 1
ATOM 2376 O O . PRO B 1 74 ? 8.883 30.594 14.18 1 98.75 74 PRO B O 1
ATOM 2379 N N . ASP B 1 75 ? 10.016 28.641 14.266 1 98.5 75 ASP B N 1
ATOM 2380 C CA . ASP B 1 75 ? 11.133 29.156 13.484 1 98.5 75 ASP B CA 1
ATOM 2381 C C . ASP B 1 75 ? 10.828 29.109 11.984 1 98.5 75 ASP B C 1
ATOM 2383 O O . ASP B 1 75 ? 11.32 29.953 11.227 1 98.5 75 ASP B O 1
ATOM 2387 N N . VAL B 1 76 ? 10 28.156 11.633 1 98.69 76 VAL B N 1
ATOM 2388 C CA . VAL B 1 76 ? 9.758 27.953 10.211 1 98.69 76 VAL B CA 1
ATOM 2389 C C . VAL B 1 76 ? 8.5 27.109 10.016 1 98.69 76 VAL B C 1
ATOM 2391 O O . VAL B 1 76 ? 8.094 26.359 10.914 1 98.69 76 VAL B O 1
ATOM 2394 N N . ILE B 1 77 ? 7.828 27.234 8.883 1 98.81 77 ILE B N 1
ATOM 2395 C CA . ILE B 1 77 ? 6.73 26.375 8.453 1 98.81 77 ILE B CA 1
ATOM 2396 C C . ILE B 1 77 ? 7.184 25.5 7.293 1 98.81 77 ILE B C 1
ATOM 2398 O O . ILE B 1 77 ? 7.73 26 6.309 1 98.81 77 ILE B O 1
ATOM 2402 N N . HIS B 1 78 ? 6.973 24.203 7.43 1 98.75 78 HIS B N 1
ATOM 2403 C CA . HIS B 1 78 ? 7.211 23.266 6.328 1 98.75 78 HIS B CA 1
ATOM 2404 C C . HIS B 1 78 ? 5.918 22.953 5.586 1 98.75 78 HIS B C 1
ATOM 2406 O O . HIS B 1 78 ? 4.98 22.406 6.172 1 98.75 78 HIS B O 1
ATOM 2412 N N . LEU B 1 79 ? 5.895 23.234 4.363 1 97.12 79 LEU B N 1
ATOM 2413 C CA . LEU B 1 79 ? 4.754 22.922 3.51 1 97.12 79 LEU B CA 1
ATOM 2414 C C . LEU B 1 79 ? 4.914 21.531 2.877 1 97.12 79 LEU B C 1
ATOM 2416 O O . LEU B 1 79 ? 6.008 21.172 2.441 1 97.12 79 LEU B O 1
ATOM 2420 N N . ASP B 1 80 ? 3.766 20.797 2.793 1 95.94 80 ASP B N 1
ATOM 2421 C CA . ASP B 1 80 ? 3.781 19.484 2.145 1 95.94 80 ASP B CA 1
ATOM 2422 C C . ASP B 1 80 ? 3.75 19.625 0.625 1 95.94 80 ASP B C 1
ATOM 2424 O O . ASP B 1 80 ? 2.803 19.172 -0.026 1 95.94 80 ASP B O 1
ATOM 2428 N N . SER B 1 81 ? 4.668 20.156 0.068 1 93.19 81 SER B N 1
ATOM 2429 C CA . SER B 1 81 ? 4.922 20.281 -1.364 1 93.19 81 SER B CA 1
ATOM 2430 C C . SER B 1 81 ? 6.41 20.172 -1.673 1 93.19 81 SER B C 1
ATOM 2432 O O . SER B 1 81 ? 7.219 20.938 -1.151 1 93.19 81 SER B O 1
ATOM 2434 N N . THR B 1 82 ? 6.684 19.188 -2.434 1 91.88 82 THR B N 1
ATOM 2435 C CA . THR B 1 82 ? 8.086 18.984 -2.783 1 91.88 82 THR B CA 1
ATOM 2436 C C . THR B 1 82 ? 8.508 19.906 -3.916 1 91.88 82 THR B C 1
ATOM 2438 O O . THR B 1 82 ? 8.445 19.531 -5.09 1 91.88 82 THR B O 1
ATOM 2441 N N . LEU B 1 83 ? 8.977 21.047 -3.5 1 93.44 83 LEU B N 1
ATOM 2442 C CA . LEU B 1 83 ? 9.391 22.062 -4.477 1 93.44 83 LEU B CA 1
ATOM 2443 C C . LEU B 1 83 ? 10.82 22.5 -4.227 1 93.44 83 LEU B C 1
ATOM 2445 O O . LEU B 1 83 ? 11.156 23.672 -4.43 1 93.44 83 LEU B O 1
ATOM 2449 N N . GLY B 1 84 ? 11.562 21.656 -3.521 1 89.19 84 GLY B N 1
ATOM 2450 C CA . GLY B 1 84 ? 12.984 21.922 -3.35 1 89.19 84 GLY B CA 1
ATOM 2451 C C . GLY B 1 84 ? 13.273 22.906 -2.236 1 89.19 84 GLY B C 1
ATOM 2452 O O . GLY B 1 84 ? 14.344 23.531 -2.213 1 89.19 84 GLY B O 1
ATOM 2453 N N . GLY B 1 85 ? 12.375 23.125 -1.419 1 93.25 85 GLY B N 1
ATOM 2454 C CA . GLY B 1 85 ? 12.609 23.984 -0.271 1 93.25 85 GLY B CA 1
ATOM 2455 C C . GLY B 1 85 ? 12.414 25.453 -0.58 1 93.25 85 GLY B C 1
ATOM 2456 O O . GLY B 1 85 ? 12.812 26.312 0.202 1 93.25 85 GLY B O 1
ATOM 2457 N N . ILE B 1 86 ? 11.789 25.734 -1.623 1 94.69 86 ILE B N 1
ATOM 2458 C CA . ILE B 1 86 ? 11.57 27.141 -1.989 1 94.69 86 ILE B CA 1
ATOM 2459 C C . ILE B 1 86 ? 10.57 27.766 -1.025 1 94.69 86 ILE B C 1
ATOM 2461 O O . ILE B 1 86 ? 9.625 27.109 -0.576 1 94.69 86 ILE B O 1
ATOM 2465 N N . GLU B 1 87 ? 10.828 29.016 -0.77 1 97.38 87 GLU B N 1
ATOM 2466 C CA . GLU B 1 87 ? 9.883 29.75 0.065 1 97.38 87 GLU B CA 1
ATOM 2467 C C . GLU B 1 87 ? 8.609 30.094 -0.704 1 97.38 87 GLU B C 1
ATOM 2469 O O . GLU B 1 87 ? 8.664 30.516 -1.86 1 97.38 87 GLU B O 1
ATOM 2474 N N . LEU B 1 88 ? 7.516 29.969 -0.006 1 97.5 88 LEU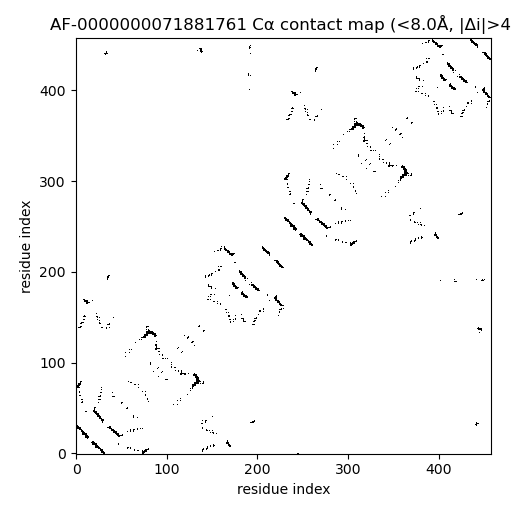 B N 1
ATOM 2475 C CA . LEU B 1 88 ? 6.219 30.156 -0.648 1 97.5 88 LEU B CA 1
ATOM 2476 C C . LEU B 1 88 ? 6.07 31.578 -1.163 1 97.5 88 LEU B C 1
ATOM 2478 O O . LEU B 1 88 ? 5.484 31.797 -2.225 1 97.5 88 LEU B O 1
ATOM 2482 N N . ARG B 1 89 ? 6.602 32.531 -0.478 1 97.31 89 ARG B N 1
ATOM 2483 C CA . ARG B 1 89 ? 6.43 33.938 -0.859 1 97.31 89 ARG B CA 1
ATOM 2484 C C . ARG B 1 89 ? 7.18 34.25 -2.148 1 97.31 89 ARG B C 1
ATOM 2486 O O . ARG B 1 89 ? 6.965 35.312 -2.758 1 97.31 89 ARG B O 1
ATOM 2493 N N . LYS B 1 90 ? 8.039 33.375 -2.545 1 95.75 90 LYS B N 1
ATOM 2494 C CA . LYS B 1 90 ? 8.844 33.594 -3.74 1 95.75 90 LYS B CA 1
ATOM 2495 C C . LYS B 1 90 ? 8.273 32.812 -4.934 1 95.75 90 LYS B C 1
ATOM 2497 O O . LYS B 1 90 ? 8.828 32.875 -6.035 1 95.75 90 LYS B O 1
ATOM 2502 N N . LEU B 1 91 ? 7.203 32.094 -4.73 1 95.31 91 LEU B N 1
ATOM 2503 C CA . LEU B 1 91 ? 6.637 31.234 -5.766 1 95.31 91 LEU B CA 1
ATOM 2504 C C . LEU B 1 91 ? 5.766 32.031 -6.723 1 95.31 91 LEU B C 1
ATOM 2506 O O . LEU B 1 91 ? 4.547 31.859 -6.758 1 95.31 91 LEU B O 1
ATOM 2510 N N . ASP B 1 92 ? 6.461 32.844 -7.582 1 94.31 92 ASP B N 1
ATOM 2511 C CA . ASP B 1 92 ? 5.758 33.531 -8.664 1 94.31 92 ASP B CA 1
ATOM 2512 C C . ASP B 1 92 ? 5.773 32.688 -9.945 1 94.31 92 ASP B C 1
ATOM 2514 O O . ASP B 1 92 ? 6.367 31.609 -9.977 1 94.31 92 ASP B O 1
ATOM 2518 N N . GLU B 1 93 ? 5.078 33.188 -10.945 1 93.56 93 GLU B N 1
ATOM 2519 C CA . GLU B 1 93 ? 4.859 32.406 -12.141 1 93.56 93 GLU B CA 1
ATOM 2520 C C . GLU B 1 93 ? 6.184 32.031 -12.812 1 93.56 93 GLU B C 1
ATOM 2522 O O . GLU B 1 93 ? 6.406 30.859 -13.148 1 93.56 93 GLU B O 1
ATOM 2527 N N . PRO B 1 94 ? 7.113 32.938 -12.961 1 93.94 94 PRO B N 1
ATOM 2528 C CA . PRO B 1 94 ? 8.398 32.562 -13.555 1 93.94 94 PRO B CA 1
ATOM 2529 C C . PRO B 1 94 ? 9.148 31.516 -12.727 1 93.94 94 PRO B C 1
ATOM 2531 O O . PRO B 1 94 ? 9.789 30.625 -13.289 1 93.94 94 PRO B O 1
ATOM 2534 N N . THR B 1 95 ? 9.109 31.703 -11.453 1 94.56 95 THR B N 1
ATOM 2535 C CA . THR B 1 95 ? 9.773 30.766 -10.57 1 94.56 95 THR B CA 1
ATOM 2536 C C . THR B 1 95 ? 9.148 29.375 -10.688 1 94.56 95 THR B C 1
ATOM 2538 O O . THR B 1 95 ? 9.852 28.375 -10.734 1 94.56 95 THR B O 1
ATOM 2541 N N . ILE B 1 96 ? 7.852 29.234 -10.789 1 95.44 96 ILE B N 1
ATOM 2542 C CA . ILE B 1 96 ? 7.129 27.969 -10.914 1 95.44 96 ILE B CA 1
ATOM 2543 C C . ILE B 1 96 ? 7.496 27.297 -12.234 1 95.44 96 ILE B C 1
ATOM 2545 O O . ILE B 1 96 ? 7.715 26.078 -12.281 1 95.44 96 ILE B O 1
ATOM 2549 N N . ASP B 1 97 ? 7.609 28.125 -13.227 1 93.81 97 ASP B N 1
ATOM 2550 C CA . ASP B 1 97 ? 7.949 27.594 -14.547 1 93.81 97 ASP B CA 1
ATOM 2551 C C . ASP B 1 97 ? 9.336 26.953 -14.547 1 93.81 97 ASP B C 1
ATOM 2553 O O . ASP B 1 97 ? 9.594 26.016 -15.312 1 93.81 97 ASP B O 1
ATOM 2557 N N . ALA B 1 98 ? 10.148 27.422 -13.641 1 93.75 98 ALA B N 1
ATOM 2558 C CA . ALA B 1 98 ? 11.539 26.969 -13.602 1 93.75 98 ALA B CA 1
ATOM 2559 C C . ALA B 1 98 ? 11.68 25.734 -12.711 1 93.75 98 ALA B C 1
ATOM 2561 O O . ALA B 1 98 ? 12.734 25.094 -12.695 1 93.75 98 ALA B O 1
ATOM 2562 N N . LEU B 1 99 ? 10.672 25.422 -11.984 1 92.06 99 LEU B N 1
ATOM 2563 C CA . LEU B 1 99 ? 10.734 24.266 -11.094 1 92.06 99 LEU B CA 1
ATOM 2564 C C . LEU B 1 99 ? 10.836 22.969 -11.883 1 92.06 99 LEU B C 1
ATOM 2566 O O . LEU B 1 99 ? 10.328 22.875 -13 1 92.06 99 LEU B O 1
ATOM 2570 N N . GLY B 1 100 ? 11.508 21.938 -11.344 1 89.62 100 GLY B N 1
ATOM 2571 C CA . GLY B 1 100 ? 11.633 20.625 -11.953 1 89.62 100 GLY B CA 1
ATOM 2572 C C . GLY B 1 100 ? 10.477 19.703 -11.617 1 89.62 100 GLY B C 1
ATOM 2573 O O . GLY B 1 100 ? 10.695 18.578 -11.141 1 89.62 100 GLY B O 1
ATOM 2574 N N . ILE B 1 101 ? 9.203 20.172 -11.805 1 90.75 101 ILE B N 1
ATOM 2575 C CA . ILE B 1 101 ? 8.039 19.344 -11.539 1 90.75 101 ILE B CA 1
ATOM 2576 C C . ILE B 1 101 ? 7.227 19.172 -12.82 1 90.75 101 ILE B C 1
ATOM 2578 O O . ILE B 1 101 ? 7.578 19.719 -13.859 1 90.75 101 ILE B O 1
ATOM 2582 N N . SER B 1 102 ? 6.211 18.328 -12.828 1 89.69 102 SER B N 1
ATOM 2583 C CA . SER B 1 102 ? 5.398 18.031 -14.008 1 89.69 102 SER B CA 1
ATOM 2584 C C . SER B 1 102 ? 4.633 19.266 -14.469 1 89.69 102 SER B C 1
ATOM 2586 O O . SER B 1 102 ? 4.395 20.188 -13.688 1 89.69 102 SER B O 1
ATOM 2588 N N . ASP B 1 103 ? 4.156 19.25 -15.68 1 89.88 103 ASP B N 1
ATOM 2589 C CA . ASP B 1 103 ? 3.367 20.359 -16.219 1 89.88 103 ASP B CA 1
ATOM 2590 C C . ASP B 1 103 ? 2.055 20.516 -15.453 1 89.88 103 ASP B C 1
ATOM 2592 O O . ASP B 1 103 ? 1.607 21.641 -15.211 1 89.88 103 ASP B O 1
ATOM 2596 N N . LYS B 1 104 ? 1.532 19.453 -15.07 1 88.75 104 LYS B N 1
ATOM 2597 C CA . LYS B 1 104 ? 0.309 19.516 -14.273 1 88.75 104 LYS B CA 1
ATOM 2598 C C . LYS B 1 104 ? 0.563 20.156 -12.922 1 88.75 104 LYS B C 1
ATOM 2600 O O . LYS B 1 104 ? -0.241 20.969 -12.461 1 88.75 104 LYS B O 1
ATOM 2605 N N . GLY B 1 105 ? 1.657 19.797 -12.328 1 90.62 105 GLY B N 1
ATOM 2606 C CA . GLY B 1 105 ? 2.045 20.406 -11.07 1 90.62 105 GLY B CA 1
ATOM 2607 C C . GLY B 1 105 ? 2.24 21.922 -11.18 1 90.62 105 GLY B C 1
ATOM 2608 O O . GLY B 1 105 ? 1.825 22.672 -10.297 1 90.62 105 GLY B O 1
ATOM 2609 N N . LYS B 1 106 ? 2.84 22.297 -12.242 1 93.12 106 LYS B N 1
ATOM 2610 C CA . LYS B 1 106 ? 3.062 23.719 -12.469 1 93.12 106 LYS B CA 1
ATOM 2611 C C . LYS B 1 106 ? 1.74 24.469 -12.609 1 93.12 106 LYS B C 1
ATOM 2613 O O . LYS B 1 106 ? 1.577 25.562 -12.062 1 93.12 106 LYS B O 1
ATOM 2618 N N . GLU B 1 107 ? 0.834 23.875 -13.359 1 92.62 107 GLU B N 1
ATOM 2619 C CA . GLU B 1 107 ? -0.474 24.484 -13.539 1 92.62 107 GLU B CA 1
ATOM 2620 C C . GLU B 1 107 ? -1.191 24.672 -12.203 1 92.62 107 GLU B C 1
ATOM 2622 O O . GLU B 1 107 ? -1.788 25.719 -11.945 1 92.62 107 GLU B O 1
ATOM 2627 N N . VAL B 1 108 ? -1.104 23.703 -11.406 1 91.31 108 VAL B N 1
ATOM 2628 C CA . VAL B 1 108 ? -1.744 23.75 -10.094 1 91.31 108 VAL B CA 1
ATOM 2629 C C . VAL B 1 108 ? -1.139 24.875 -9.258 1 91.31 108 VAL B C 1
ATOM 2631 O O . VAL B 1 108 ? -1.864 25.688 -8.688 1 91.31 108 VAL B O 1
ATOM 2634 N N . TRP B 1 109 ? 0.14 24.969 -9.234 1 94.56 109 TRP B N 1
ATOM 2635 C CA . TRP B 1 109 ? 0.792 25.938 -8.367 1 94.56 109 TRP B CA 1
ATOM 2636 C C . TRP B 1 109 ? 0.658 27.344 -8.93 1 94.56 109 TRP B C 1
ATOM 2638 O O . TRP B 1 109 ? 0.641 28.328 -8.172 1 94.56 109 TRP B O 1
ATOM 2648 N N . LYS B 1 110 ? 0.586 27.406 -10.273 1 94.94 110 LYS B N 1
ATOM 2649 C CA . LYS B 1 110 ? 0.306 28.734 -10.836 1 94.94 110 LYS B CA 1
ATOM 2650 C C . LYS B 1 110 ? -1.032 29.266 -10.336 1 94.94 110 LYS B C 1
ATOM 2652 O O . LYS B 1 110 ? -1.156 30.453 -10.039 1 94.94 110 LYS B O 1
ATOM 2657 N N . GLU B 1 111 ? -1.941 28.406 -10.273 1 94.88 111 GLU B N 1
ATOM 2658 C CA . GLU B 1 111 ? -3.254 28.797 -9.773 1 94.88 111 GLU B CA 1
ATOM 2659 C C . GLU B 1 111 ? -3.203 29.109 -8.281 1 94.88 111 GLU B C 1
ATOM 2661 O O . GLU B 1 111 ? -3.672 30.172 -7.84 1 94.88 111 GLU B O 1
ATOM 2666 N N . LEU B 1 112 ? -2.627 28.281 -7.512 1 95.75 112 LEU B N 1
ATOM 2667 C CA . LEU B 1 112 ? -2.596 28.391 -6.059 1 95.75 112 LEU B CA 1
ATOM 2668 C C . LEU B 1 112 ? -1.767 29.609 -5.633 1 95.75 112 LEU B C 1
ATOM 2670 O O . LEU B 1 112 ? -2.086 30.266 -4.641 1 95.75 112 LEU B O 1
ATOM 2674 N N . SER B 1 113 ? -0.692 29.812 -6.371 1 95.5 113 SER B N 1
ATOM 2675 C CA . SER B 1 113 ? 0.246 30.859 -5.992 1 95.5 113 SER B CA 1
ATOM 2676 C C . SER B 1 113 ? -0.412 32.25 -6.047 1 95.5 113 SER B C 1
ATOM 2678 O O . SER B 1 113 ? 0.016 33.156 -5.355 1 95.5 113 SER B O 1
ATOM 2680 N N . LYS B 1 114 ? -1.387 32.406 -6.871 1 95.56 114 LYS B N 1
ATOM 2681 C CA . LYS B 1 114 ? -2.086 33.688 -6.988 1 95.56 114 LYS B CA 1
ATOM 2682 C C . LYS B 1 114 ? -2.617 34.156 -5.637 1 95.56 114 LYS B C 1
ATOM 2684 O O . LYS B 1 114 ? -2.621 35.344 -5.344 1 95.56 114 LYS B O 1
ATOM 2689 N N . ASP B 1 115 ? -3.033 33.219 -4.863 1 95.56 115 ASP B N 1
ATOM 2690 C CA . ASP B 1 115 ? -3.6 33.562 -3.562 1 95.56 115 ASP B CA 1
ATOM 2691 C C . ASP B 1 115 ? -2.596 33.312 -2.441 1 95.56 115 ASP B C 1
ATOM 2693 O O . ASP B 1 115 ? -2.496 34.094 -1.497 1 95.56 115 ASP B O 1
ATOM 2697 N N . LEU B 1 116 ? -1.848 32.281 -2.576 1 97.25 116 LEU B N 1
ATOM 2698 C CA . LEU B 1 116 ? -1.042 31.797 -1.451 1 97.25 116 LEU B CA 1
ATOM 2699 C C . LEU B 1 116 ? 0.258 32.594 -1.35 1 97.25 116 LEU B C 1
ATOM 2701 O O . LEU B 1 116 ? 0.79 32.781 -0.253 1 97.25 116 LEU B O 1
ATOM 2705 N N . GLN B 1 117 ? 0.81 33.031 -2.48 1 97.38 117 GLN B N 1
ATOM 2706 C CA . GLN B 1 117 ? 2.061 33.781 -2.463 1 97.38 117 GLN B CA 1
ATOM 2707 C C . GLN B 1 117 ? 1.892 35.125 -1.746 1 97.38 117 GLN B C 1
ATOM 2709 O O . GLN B 1 117 ? 2.682 35.469 -0.862 1 97.38 117 GLN B O 1
ATOM 2714 N N . PRO B 1 118 ? 0.869 35.906 -2.129 1 97.38 118 PRO B N 1
ATOM 2715 C CA . PRO B 1 118 ? 0.654 37.156 -1.393 1 97.38 118 PRO B CA 1
ATOM 2716 C C . PRO B 1 118 ? 0.385 36.938 0.093 1 97.38 118 PRO B C 1
ATOM 2718 O O . PRO B 1 118 ? 0.837 37.719 0.935 1 97.38 118 PRO B O 1
ATOM 2721 N N . LEU B 1 119 ? -0.336 35.906 0.339 1 97.5 119 LEU B N 1
ATOM 2722 C CA . LEU B 1 119 ? -0.614 35.562 1.73 1 97.5 119 LEU B CA 1
ATOM 2723 C C . LEU B 1 119 ? 0.677 35.25 2.486 1 97.5 119 LEU B C 1
ATOM 2725 O O . LEU B 1 119 ? 0.868 35.719 3.607 1 97.5 119 LEU B O 1
ATOM 2729 N N . ALA B 1 120 ? 1.506 34.531 1.927 1 97.94 120 ALA B N 1
ATOM 2730 C CA . ALA B 1 120 ? 2.787 34.156 2.533 1 97.94 120 ALA B CA 1
ATOM 2731 C C . ALA B 1 120 ? 3.658 35.406 2.736 1 97.94 120 ALA B C 1
ATOM 2733 O O . ALA B 1 120 ? 4.363 35.5 3.742 1 97.94 120 ALA B O 1
ATOM 2734 N N . ARG B 1 121 ? 3.652 36.281 1.802 1 97.62 121 ARG B N 1
ATOM 2735 C CA . ARG B 1 121 ? 4.414 37.531 1.905 1 97.62 121 ARG B CA 1
ATOM 2736 C C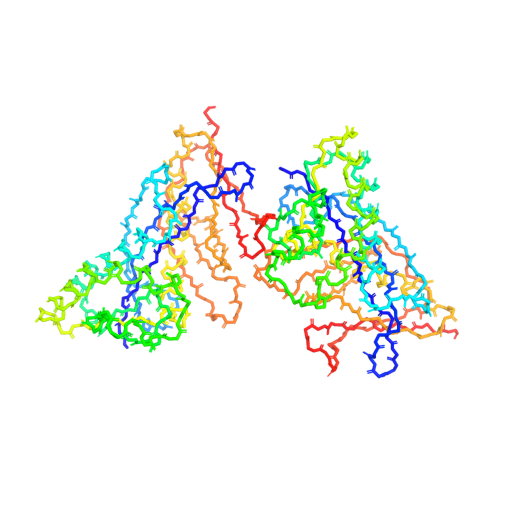 . ARG B 1 121 ? 3.945 38.344 3.09 1 97.62 121 ARG B C 1
ATOM 2738 O O . ARG B 1 121 ? 4.762 38.844 3.879 1 97.62 121 ARG B O 1
ATOM 2745 N N . LYS B 1 122 ? 2.693 38.531 3.148 1 97.94 122 LYS B N 1
ATOM 2746 C CA . LYS B 1 122 ? 2.131 39.312 4.258 1 97.94 122 LYS B CA 1
ATOM 2747 C C . LYS B 1 122 ? 2.488 38.656 5.598 1 97.94 122 LYS B C 1
ATOM 2749 O O . LYS B 1 122 ? 2.865 39.375 6.543 1 97.94 122 LYS B O 1
ATOM 2754 N N . PHE B 1 123 ? 2.367 37.406 5.691 1 98.25 123 PHE B N 1
ATOM 2755 C CA . PHE B 1 123 ? 2.686 36.656 6.906 1 98.25 123 PHE B CA 1
ATOM 2756 C C . PHE B 1 123 ? 4.148 36.844 7.293 1 98.25 123 PHE B C 1
ATOM 2758 O O . PHE B 1 123 ? 4.461 37.062 8.461 1 98.25 123 PHE B O 1
ATOM 2765 N N . TRP B 1 124 ? 5.004 36.75 6.305 1 97.88 124 TRP B N 1
ATOM 2766 C CA . TRP B 1 124 ? 6.43 36.969 6.539 1 97.88 124 TRP B CA 1
ATOM 2767 C C . TRP B 1 124 ? 6.691 38.375 7.051 1 97.88 124 TRP B C 1
ATOM 2769 O O . TRP B 1 124 ? 7.48 38.562 7.977 1 97.88 124 TRP B O 1
ATOM 2779 N N . GLU B 1 125 ? 6.051 39.344 6.48 1 97.88 125 GLU B N 1
ATOM 2780 C CA . GLU B 1 125 ? 6.227 40.719 6.875 1 97.88 125 GLU B CA 1
ATOM 2781 C C . GLU B 1 125 ? 5.793 40.969 8.32 1 97.88 125 GLU B C 1
ATOM 2783 O O . GLU B 1 125 ? 6.402 41.75 9.047 1 97.88 125 GLU B O 1
ATOM 2788 N N . GLU B 1 126 ? 4.84 40.219 8.695 1 97.75 126 GLU B N 1
ATOM 2789 C CA . GLU B 1 126 ? 4.27 40.375 10.031 1 97.75 126 GLU B CA 1
ATOM 2790 C C . GLU B 1 126 ? 5.074 39.594 11.078 1 97.75 126 GLU B C 1
ATOM 2792 O O . GLU B 1 126 ? 5.129 40 12.242 1 97.75 126 GLU B O 1
ATOM 2797 N N . THR B 1 127 ? 5.668 38.469 10.672 1 98.12 127 THR B N 1
ATOM 2798 C CA . THR B 1 127 ? 6.137 37.562 11.703 1 98.12 127 THR B CA 1
ATOM 2799 C C . THR B 1 127 ? 7.609 37.219 11.5 1 98.12 127 THR B C 1
ATOM 2801 O O . THR B 1 127 ? 8.266 36.719 12.414 1 98.12 127 THR B O 1
ATOM 2804 N N . ASN B 1 128 ? 8.086 37.406 10.258 1 98 128 ASN B N 1
ATOM 2805 C CA . ASN B 1 128 ? 9.438 37.031 9.844 1 98 128 ASN B CA 1
ATOM 2806 C C . ASN B 1 128 ? 9.617 35.531 9.828 1 98 128 ASN B C 1
ATOM 2808 O O . ASN B 1 128 ? 10.727 35.031 10.023 1 98 128 ASN B O 1
ATOM 2812 N N . ILE B 1 129 ? 8.523 34.781 9.781 1 98.56 129 ILE B N 1
ATOM 2813 C CA . ILE B 1 129 ? 8.562 33.344 9.711 1 98.56 129 ILE B CA 1
ATOM 2814 C C . ILE B 1 129 ? 8.414 32.875 8.258 1 98.56 129 ILE B C 1
ATOM 2816 O O . ILE B 1 129 ? 7.477 33.281 7.566 1 98.56 129 ILE B O 1
ATOM 2820 N N . GLU B 1 130 ? 9.312 32.031 7.855 1 98.25 130 GLU B N 1
ATOM 2821 C CA . GLU B 1 130 ? 9.305 31.547 6.48 1 98.25 130 GLU B CA 1
ATOM 2822 C C . GLU B 1 130 ? 8.398 30.328 6.328 1 98.25 130 GLU B C 1
ATOM 2824 O O . GLU B 1 130 ? 8.258 29.531 7.254 1 98.25 130 GLU B O 1
ATOM 2829 N N . ILE B 1 131 ? 7.781 30.234 5.184 1 98.56 131 ILE B N 1
ATOM 2830 C CA . ILE B 1 131 ? 7.062 29.031 4.746 1 98.56 131 ILE B CA 1
ATOM 2831 C C . ILE B 1 131 ? 7.816 28.359 3.604 1 98.56 131 ILE B C 1
ATOM 2833 O O . ILE B 1 131 ? 7.891 28.906 2.498 1 98.56 131 ILE B O 1
ATOM 2837 N N . VAL B 1 132 ? 8.305 27.172 3.881 1 97.94 132 VAL B N 1
ATOM 2838 C CA . VAL B 1 132 ? 9.188 26.547 2.9 1 97.94 132 VAL B CA 1
ATOM 2839 C C . VAL B 1 132 ? 8.578 25.25 2.404 1 97.94 132 VAL B C 1
ATOM 2841 O O . VAL B 1 132 ? 8.039 24.469 3.193 1 97.94 132 VAL B O 1
ATOM 2844 N N . ALA B 1 133 ? 8.656 25.016 1.123 1 96.69 133 ALA B N 1
ATOM 2845 C CA . ALA B 1 133 ? 8.07 23.844 0.487 1 96.69 133 ALA B CA 1
ATOM 2846 C C . ALA B 1 133 ? 9.062 22.688 0.481 1 96.69 133 ALA B C 1
ATOM 2848 O O . ALA B 1 133 ? 9.562 22.297 -0.576 1 96.69 133 ALA B O 1
ATOM 2849 N N . ILE B 1 134 ? 9.211 22.031 1.603 1 94.31 134 ILE B N 1
ATOM 2850 C CA . ILE B 1 134 ? 10.148 20.922 1.8 1 94.31 134 ILE B CA 1
ATOM 2851 C C . ILE B 1 134 ? 9.508 19.609 1.349 1 94.31 134 ILE B C 1
ATOM 2853 O O . ILE B 1 134 ? 10.188 18.734 0.825 1 94.31 134 ILE B O 1
ATOM 2857 N N . GLY B 1 135 ? 8.266 19.516 1.628 1 94.62 135 GLY B N 1
ATOM 2858 C CA . GLY B 1 135 ? 7.504 18.375 1.142 1 94.62 135 GLY B CA 1
ATOM 2859 C C . GLY B 1 135 ? 7.809 17.078 1.885 1 94.62 135 GLY B C 1
ATOM 2860 O O . GLY B 1 135 ? 7.867 17.078 3.115 1 94.62 135 GLY B O 1
ATOM 2861 N N . LYS B 1 136 ? 8.008 16.031 1.193 1 92.31 136 LYS B N 1
ATOM 2862 C CA . LYS B 1 136 ? 8.062 14.664 1.71 1 92.31 136 LYS B CA 1
ATOM 2863 C C . LYS B 1 136 ? 9.312 14.445 2.561 1 92.31 136 LYS B C 1
ATOM 2865 O O . LYS B 1 136 ? 9.375 13.5 3.352 1 92.31 136 LYS B O 1
ATOM 2870 N N . SER B 1 137 ? 10.242 15.258 2.404 1 93.69 137 SER B N 1
ATOM 2871 C CA . SER B 1 137 ? 11.484 15.102 3.16 1 93.69 137 SER B CA 1
ATOM 2872 C C . SER B 1 137 ? 11.32 15.602 4.594 1 93.69 137 SER B C 1
ATOM 2874 O O . SER B 1 137 ? 12.18 15.352 5.441 1 93.69 137 SER B O 1
ATOM 2876 N N . SER B 1 138 ? 10.25 16.219 4.91 1 97.06 138 SER B N 1
ATOM 2877 C CA . SER B 1 138 ? 10.055 16.859 6.207 1 97.06 138 SER B CA 1
ATOM 2878 C C . SER B 1 138 ? 9.469 15.875 7.223 1 97.06 138 SER B C 1
ATOM 2880 O O . SER B 1 138 ? 8.359 15.375 7.035 1 97.06 138 SER B O 1
ATOM 2882 N N . VAL B 1 139 ? 10.125 15.68 8.32 1 98 139 VAL B N 1
ATOM 2883 C CA . VAL B 1 139 ? 9.625 14.852 9.414 1 98 139 VAL B CA 1
ATOM 2884 C C . VAL B 1 139 ? 8.375 15.484 10.008 1 98 139 VAL B C 1
ATOM 2886 O O . VAL B 1 139 ? 7.371 14.797 10.234 1 98 139 VAL B O 1
ATOM 2889 N N . PRO B 1 140 ? 8.352 16.781 10.18 1 98.62 140 PRO B N 1
ATOM 2890 C CA . PRO B 1 140 ? 7.137 17.422 10.695 1 98.62 140 PRO B CA 1
ATOM 2891 C C . PRO B 1 140 ? 5.934 17.219 9.781 1 98.62 140 PRO B C 1
ATOM 2893 O O . PRO B 1 140 ? 4.812 17.031 10.266 1 98.62 140 PRO B O 1
ATOM 2896 N N . VAL B 1 141 ? 6.141 17.297 8.516 1 98.62 141 VAL B N 1
ATOM 2897 C CA . VAL B 1 141 ? 5.051 17.031 7.578 1 98.62 141 VAL B CA 1
ATOM 2898 C C . VAL B 1 141 ? 4.539 15.602 7.773 1 98.62 141 VAL B C 1
ATOM 2900 O O . VAL B 1 141 ? 3.328 15.367 7.789 1 98.62 141 VAL B O 1
ATOM 2903 N N . ARG B 1 142 ? 5.422 14.672 7.938 1 98.56 142 ARG B N 1
ATOM 2904 C CA . ARG B 1 142 ? 5.047 13.281 8.18 1 98.56 142 ARG B CA 1
ATOM 2905 C C . ARG B 1 142 ? 4.258 13.148 9.477 1 98.56 142 ARG B C 1
ATOM 2907 O O . ARG B 1 142 ? 3.279 12.398 9.539 1 98.56 142 ARG B O 1
ATOM 2914 N N . ILE B 1 143 ? 4.672 13.836 10.484 1 98.81 143 ILE B N 1
ATOM 2915 C CA . ILE B 1 143 ? 3.973 13.812 11.766 1 98.81 143 ILE B CA 1
ATOM 2916 C C . ILE B 1 143 ? 2.57 14.398 11.602 1 98.81 143 ILE B C 1
ATOM 2918 O O . ILE B 1 143 ? 1.602 13.859 12.141 1 98.81 143 ILE B O 1
ATOM 2922 N N . ALA B 1 144 ? 2.471 15.469 10.812 1 98.81 144 ALA B N 1
ATOM 2923 C CA . ALA B 1 144 ? 1.158 16.031 10.516 1 98.81 144 ALA B CA 1
ATOM 2924 C C . ALA B 1 144 ? 0.27 15.016 9.805 1 98.81 144 ALA B C 1
ATOM 2926 O O . ALA B 1 144 ? -0.931 14.938 10.07 1 98.81 144 ALA B O 1
ATOM 2927 N N . GLU B 1 145 ? 0.854 14.281 8.906 1 98.69 145 GLU B N 1
ATOM 2928 C CA . GLU B 1 145 ? 0.141 13.219 8.203 1 98.69 145 GLU B CA 1
ATOM 2929 C C . GLU B 1 145 ? -0.41 12.18 9.172 1 98.69 145 GLU B C 1
ATOM 2931 O O . GLU B 1 145 ? -1.564 11.766 9.055 1 98.69 145 GLU B O 1
ATOM 2936 N N . ILE B 1 146 ? 0.374 11.781 10.102 1 98.75 146 ILE B N 1
ATOM 2937 C CA . ILE B 1 146 ? -0.029 10.805 11.109 1 98.75 146 ILE B CA 1
ATOM 2938 C C . ILE B 1 146 ? -1.191 11.352 11.93 1 98.75 146 ILE B C 1
ATOM 2940 O O . ILE B 1 146 ? -2.191 10.664 12.141 1 98.75 146 ILE B O 1
ATOM 2944 N N . TYR B 1 147 ? -1.07 12.602 12.281 1 98.88 147 TYR B N 1
ATOM 2945 C CA . TYR B 1 147 ? -2.148 13.203 13.062 1 98.88 147 TYR B CA 1
ATOM 2946 C C . TYR B 1 147 ? -3.408 13.359 12.219 1 98.88 147 TYR B C 1
ATOM 2948 O O . TYR B 1 147 ? -4.523 13.25 12.727 1 98.88 147 TYR B O 1
ATOM 2956 N N . ALA B 1 148 ? -3.213 13.695 10.945 1 98.81 148 ALA B N 1
ATOM 2957 C CA . ALA B 1 148 ? -4.383 13.734 10.07 1 98.81 148 ALA B CA 1
ATOM 2958 C C . ALA B 1 148 ? -5.117 12.398 10.078 1 98.81 148 ALA B C 1
ATOM 2960 O O . ALA B 1 148 ? -6.352 12.359 10.117 1 98.81 148 ALA B O 1
ATOM 2961 N N . GLY B 1 149 ? -4.383 11.336 10.07 1 98.75 149 GLY B N 1
ATOM 2962 C CA . GLY B 1 149 ? -4.98 10.016 10.188 1 98.75 149 GLY B CA 1
ATOM 2963 C C . GLY B 1 149 ? -5.703 9.797 11.5 1 98.75 149 GLY B C 1
ATOM 2964 O O . GLY B 1 149 ? -6.812 9.266 11.523 1 98.75 149 GLY B O 1
ATOM 2965 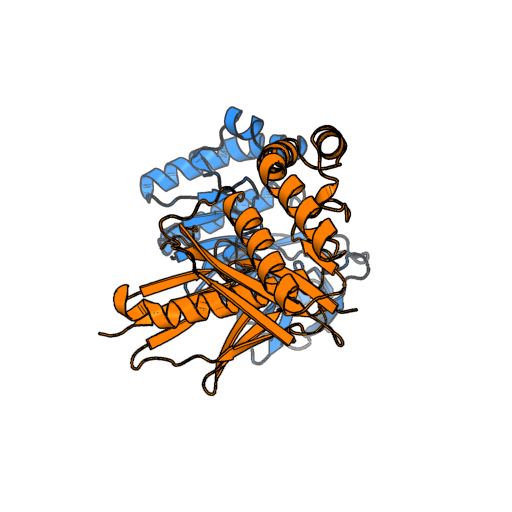N N . ILE B 1 150 ? -5.098 10.211 12.57 1 98.81 150 ILE B N 1
ATOM 2966 C CA . ILE B 1 150 ? -5.664 10.078 13.906 1 98.81 150 ILE B CA 1
ATOM 2967 C C . ILE B 1 150 ? -7 10.812 13.977 1 98.81 150 ILE B C 1
ATOM 2969 O O . ILE B 1 150 ? -8.008 10.234 14.391 1 98.81 150 ILE B O 1
ATOM 2973 N N . TYR B 1 151 ? -7.016 11.977 13.5 1 98.81 151 TYR B N 1
ATOM 2974 C CA . TYR B 1 151 ? -8.219 12.789 13.633 1 98.81 151 TYR B CA 1
ATOM 2975 C C . TYR B 1 151 ? -9.281 12.359 12.633 1 98.81 151 TYR B C 1
ATOM 2977 O O . TYR B 1 151 ? -10.477 12.547 12.867 1 98.81 151 TYR B O 1
ATOM 2985 N N . SER B 1 152 ? -8.844 11.797 11.539 1 98.69 152 SER B N 1
ATOM 2986 C CA . SER B 1 152 ? -9.828 11.203 10.641 1 98.69 152 SER B CA 1
ATOM 2987 C C . SER B 1 152 ? -10.523 10.008 11.289 1 98.69 152 SER B C 1
ATOM 2989 O O . SER B 1 152 ? -11.742 9.852 11.164 1 98.69 152 SER B O 1
ATOM 2991 N N . ALA B 1 153 ? -9.758 9.172 11.945 1 98.5 153 ALA B N 1
ATOM 2992 C CA . ALA B 1 153 ? -10.336 8.055 12.68 1 98.5 153 ALA B CA 1
ATOM 2993 C C . ALA B 1 153 ? -11.266 8.547 13.789 1 98.5 153 ALA B C 1
ATOM 2995 O O . ALA B 1 153 ? -12.359 8.016 13.984 1 98.5 153 ALA B O 1
ATOM 2996 N N . LYS B 1 154 ? -10.805 9.539 14.477 1 98.19 154 LYS B N 1
ATOM 2997 C CA . LYS B 1 154 ? -11.633 10.141 15.523 1 98.19 154 LYS B CA 1
ATOM 2998 C C . LYS B 1 154 ? -12.953 10.656 14.953 1 98.19 154 LYS B C 1
ATOM 3000 O O . LYS B 1 154 ? -14.016 10.422 15.539 1 98.19 154 LYS B O 1
ATOM 3005 N N . TRP B 1 155 ? -12.859 11.414 13.875 1 97.75 155 TRP B N 1
ATOM 3006 C CA . TRP B 1 155 ? -14.047 11.906 13.188 1 97.75 155 TRP B CA 1
ATOM 3007 C C . TRP B 1 155 ? -15.008 10.766 12.875 1 97.75 155 TRP B C 1
ATOM 3009 O O . TRP B 1 155 ? -16.219 10.898 13.07 1 97.75 155 TRP B O 1
ATOM 3019 N N . GLY B 1 156 ? -14.477 9.68 12.383 1 97.62 156 GLY B N 1
ATOM 3020 C CA . GLY B 1 156 ? -15.297 8.516 12.094 1 97.62 156 GLY B CA 1
ATOM 3021 C C . GLY B 1 156 ? -16.047 8 13.312 1 97.62 156 GLY B C 1
ATOM 3022 O O . GLY B 1 156 ? -17.25 7.715 13.234 1 97.62 156 GLY B O 1
ATOM 3023 N N . ILE B 1 157 ? -15.32 7.875 14.406 1 97 157 ILE B N 1
ATOM 3024 C CA . ILE B 1 157 ? -15.898 7.367 15.648 1 97 157 ILE B CA 1
ATOM 3025 C C . ILE B 1 157 ? -17.031 8.289 16.109 1 97 157 ILE B C 1
ATOM 3027 O O . ILE B 1 157 ? -18.078 7.812 16.531 1 97 157 ILE B O 1
ATOM 3031 N N . GLU B 1 158 ? -16.797 9.516 15.922 1 94 158 GLU B N 1
ATOM 3032 C CA . GLU B 1 158 ? -17.75 10.5 16.422 1 94 158 GLU B CA 1
ATOM 3033 C C . GLU B 1 158 ? -18.938 10.664 15.484 1 94 158 GLU B C 1
ATOM 3035 O O . GLU B 1 158 ? -20 11.148 15.883 1 94 158 GLU B O 1
ATOM 3040 N N . ASN B 1 159 ? -18.828 10.234 14.227 1 94.12 159 ASN B N 1
ATOM 3041 C CA . ASN B 1 159 ? -19.875 10.516 13.242 1 94.12 159 ASN B CA 1
ATOM 3042 C C . ASN B 1 159 ? -20.547 9.227 12.758 1 94.12 159 ASN B C 1
ATOM 3044 O O . ASN B 1 159 ? -21.516 9.281 11.992 1 94.12 159 ASN B O 1
ATOM 3048 N N . VAL B 1 160 ? -20.109 8.094 13.203 1 95.62 160 VAL B N 1
ATOM 3049 C CA . VAL B 1 160 ? -20.578 6.816 12.672 1 95.62 160 VAL B CA 1
ATOM 3050 C C . VAL B 1 160 ? -22.047 6.605 13.055 1 95.62 160 VAL B C 1
ATOM 3052 O O . VAL B 1 160 ? -22.781 5.91 12.359 1 95.62 160 VAL B O 1
ATOM 3055 N N . GLU B 1 161 ? -22.469 7.133 14.203 1 91.31 161 GLU B N 1
ATOM 3056 C CA . GLU B 1 161 ? -23.859 6.945 14.617 1 91.31 161 GLU B CA 1
ATOM 3057 C C . GLU B 1 161 ? -24.828 7.504 13.578 1 91.31 161 GLU B C 1
ATOM 3059 O O . GLU B 1 161 ? -25.891 6.938 13.352 1 91.31 161 GLU B O 1
ATOM 3064 N N . LYS B 1 162 ? -24.453 8.562 12.945 1 89.31 162 LYS B N 1
ATOM 3065 C CA . LYS B 1 162 ? -25.281 9.188 11.914 1 89.31 162 LYS B CA 1
ATOM 3066 C C . LYS B 1 162 ? -25.281 8.367 10.633 1 89.31 162 LYS B C 1
ATOM 3068 O O . LYS B 1 162 ? -26.312 8.273 9.961 1 89.31 162 LYS B O 1
ATOM 3073 N N . GLU B 1 163 ? -24.219 7.652 10.367 1 87.5 163 GLU B N 1
ATOM 3074 C CA . GLU B 1 163 ? -24.031 7 9.07 1 87.5 163 GLU B CA 1
ATOM 3075 C C . GLU B 1 163 ? -24.266 5.492 9.18 1 87.5 163 GLU B C 1
ATOM 3077 O O . GLU B 1 163 ? -24.578 4.84 8.18 1 87.5 163 GLU B O 1
ATOM 3082 N N . GLY B 1 164 ? -24.125 4.988 10.398 1 92.25 164 GLY B N 1
ATOM 3083 C CA . GLY B 1 164 ? -24.234 3.557 10.625 1 92.25 164 GLY B CA 1
ATOM 3084 C C . GLY B 1 164 ? -22.969 2.797 10.281 1 92.25 164 GLY B C 1
ATOM 3085 O O . GLY B 1 164 ? -22.625 1.825 10.961 1 92.25 164 GLY B O 1
ATOM 3086 N N . HIS B 1 165 ? -22.344 3.189 9.18 1 96.81 165 HIS B N 1
ATOM 3087 C CA . HIS B 1 165 ? -21.156 2.525 8.68 1 96.81 165 HIS B CA 1
ATOM 3088 C C . HIS B 1 165 ? -20.25 3.5 7.926 1 96.81 165 HIS B C 1
ATOM 3090 O O . HIS B 1 165 ? -20.734 4.297 7.113 1 96.81 165 HIS B O 1
ATOM 3096 N N . LEU B 1 166 ? -18.953 3.445 8.289 1 97.56 166 LEU B N 1
ATOM 3097 C CA . LEU B 1 166 ? -17.969 4.305 7.621 1 97.56 166 LEU B CA 1
ATOM 3098 C C . LEU B 1 166 ? -16.703 3.537 7.301 1 97.56 166 LEU B C 1
ATOM 3100 O O . LEU B 1 166 ? -16.234 2.736 8.109 1 97.56 166 LEU B O 1
ATOM 3104 N N . ILE B 1 167 ? -16.156 3.771 6.129 1 98.25 167 ILE B N 1
ATOM 3105 C CA . ILE B 1 167 ? -14.852 3.266 5.734 1 98.25 167 ILE B CA 1
ATOM 3106 C C . ILE B 1 167 ? -13.883 4.434 5.555 1 98.25 167 ILE B C 1
ATOM 3108 O O . ILE B 1 167 ? -14.102 5.309 4.715 1 98.25 167 ILE B O 1
ATOM 3112 N N . ILE B 1 168 ? -12.891 4.406 6.379 1 98.62 168 ILE B N 1
ATOM 3113 C CA . ILE B 1 168 ? -11.922 5.496 6.344 1 98.62 168 ILE B CA 1
ATOM 3114 C C . ILE B 1 168 ? -10.562 4.969 5.898 1 98.62 168 ILE B C 1
ATOM 3116 O O . ILE B 1 168 ? -10.039 4.008 6.469 1 98.62 168 ILE B O 1
ATOM 3120 N N . GLY B 1 169 ? -10.016 5.531 4.828 1 98.75 169 GLY B N 1
ATOM 3121 C CA . GLY B 1 169 ? -8.641 5.258 4.445 1 98.75 169 GLY B CA 1
ATOM 3122 C C . GLY B 1 169 ? -7.633 6.105 5.203 1 98.75 169 GLY B C 1
ATOM 3123 O O . GLY B 1 169 ? -7.719 7.336 5.195 1 98.75 169 GLY B O 1
ATOM 3124 N N . LEU B 1 170 ? -6.688 5.457 5.785 1 98.69 170 LEU B N 1
ATOM 3125 C CA . LEU B 1 170 ? -5.648 6.168 6.523 1 98.69 170 LEU B CA 1
ATOM 3126 C C . LEU B 1 170 ? -4.504 6.57 5.598 1 98.69 170 LEU B C 1
ATOM 3128 O O . LEU B 1 170 ? -4.328 5.98 4.527 1 98.69 170 LEU B O 1
ATOM 3132 N N . PRO B 1 171 ? -3.74 7.609 6.023 1 97.62 171 PRO B N 1
ATOM 3133 C CA . PRO B 1 171 ? -2.557 7.949 5.234 1 97.62 171 PRO B CA 1
ATOM 3134 C C . PRO B 1 171 ? -1.567 6.793 5.121 1 97.62 171 PRO B C 1
ATOM 3136 O O . PRO B 1 171 ? -1.692 5.797 5.84 1 97.62 171 PRO B O 1
ATOM 3139 N N . ARG B 1 172 ? -0.69 6.988 4.258 1 96.31 172 ARG B N 1
ATOM 3140 C CA . ARG B 1 172 ? 0.249 5.93 3.904 1 96.31 172 ARG B CA 1
ATOM 3141 C C . ARG B 1 172 ? 1.096 5.523 5.105 1 96.31 172 ARG B C 1
ATOM 3143 O O . ARG B 1 172 ? 1.514 6.375 5.895 1 96.31 172 ARG B O 1
ATOM 3150 N N . TYR B 1 173 ? 1.429 4.242 5.266 1 96 173 TYR B N 1
ATOM 3151 C CA . TYR B 1 173 ? 2.371 3.652 6.211 1 96 173 TYR B CA 1
ATOM 3152 C C . TYR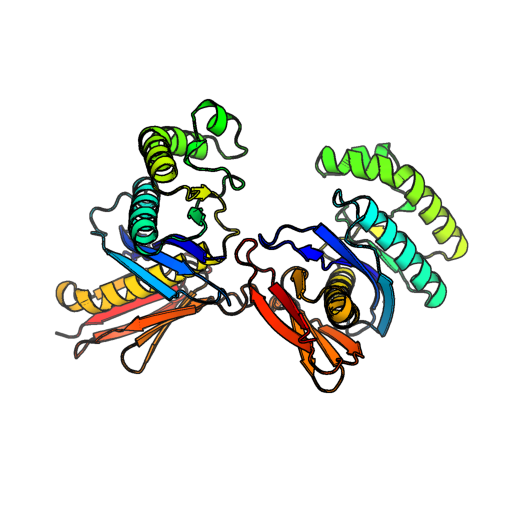 B 1 173 ? 1.992 4 7.645 1 96 173 TYR B C 1
ATOM 3154 O O . TYR B 1 173 ? 2.842 4.43 8.43 1 96 173 TYR B O 1
ATOM 3162 N N . MET B 1 174 ? 0.71 3.918 7.938 1 97 174 MET B N 1
ATOM 3163 C CA . MET B 1 174 ? 0.381 4.156 9.344 1 97 174 MET B CA 1
ATOM 3164 C C . MET B 1 174 ? -0.768 3.262 9.789 1 97 174 MET B C 1
ATOM 3166 O O . MET B 1 174 ? -1.482 2.697 8.961 1 97 174 MET B O 1
ATOM 3170 N N . GLU B 1 175 ? -0.905 3.146 11.07 1 96.88 175 GLU B N 1
ATOM 3171 C CA . GLU B 1 175 ? -2.037 2.488 11.711 1 96.88 175 GLU B CA 1
ATOM 3172 C C . GLU B 1 175 ? -2.506 3.271 12.938 1 96.88 175 GLU B C 1
ATOM 3174 O O . GLU B 1 175 ? -1.837 4.207 13.375 1 96.88 175 GLU B O 1
ATOM 3179 N N . VAL B 1 176 ? -3.633 2.936 13.383 1 97.75 176 VAL B N 1
ATOM 3180 C CA . VAL B 1 176 ? -4.156 3.551 14.594 1 97.75 176 VAL B CA 1
ATOM 3181 C C . VAL B 1 176 ? -4.578 2.463 15.586 1 97.75 176 VAL B C 1
ATOM 3183 O O . VAL B 1 176 ? -4.957 1.362 15.18 1 97.75 176 VAL B O 1
ATOM 3186 N N . ASN B 1 177 ? -4.418 2.746 16.766 1 97.31 177 ASN B N 1
ATOM 3187 C CA . ASN B 1 177 ? -4.883 1.92 17.875 1 97.31 177 ASN B CA 1
ATOM 3188 C C . ASN B 1 177 ? -5.652 2.744 18.906 1 97.31 177 ASN B C 1
ATOM 3190 O O . ASN B 1 177 ? -5.27 3.871 19.219 1 97.31 177 ASN B O 1
ATOM 3194 N N . ILE B 1 178 ? -6.734 2.227 19.344 1 97.06 178 ILE B N 1
ATOM 3195 C CA . ILE B 1 178 ? -7.547 2.92 20.344 1 97.06 178 ILE B CA 1
ATOM 3196 C C . ILE B 1 178 ? -7.457 2.193 21.688 1 97.06 178 ILE B C 1
ATOM 3198 O O . ILE B 1 178 ? -7.832 1.022 21.781 1 97.06 178 ILE B O 1
ATOM 3202 N N . LYS B 1 179 ? -6.953 2.863 22.625 1 94.5 179 LYS B N 1
ATOM 3203 C CA . LYS B 1 179 ? -6.793 2.291 23.953 1 94.5 179 LYS B CA 1
ATOM 3204 C C . LYS B 1 179 ? -6.836 3.377 25.031 1 94.5 179 LYS B C 1
ATOM 3206 O O . LYS B 1 179 ? -6.273 4.457 24.844 1 94.5 179 LYS B O 1
ATOM 3211 N N . ASP B 1 180 ? -7.586 3.098 26.125 1 94 180 ASP B N 1
ATOM 3212 C CA . ASP B 1 180 ? -7.598 3.936 27.328 1 94 180 ASP B CA 1
ATOM 3213 C C . ASP B 1 180 ? -7.996 5.371 26.984 1 94 180 ASP B C 1
ATOM 3215 O O . ASP B 1 180 ? -7.324 6.32 27.391 1 94 180 ASP B O 1
ATOM 3219 N N . GLY B 1 181 ? -9.023 5.488 26.109 1 94.81 181 GLY B N 1
ATOM 3220 C CA . GLY B 1 181 ? -9.578 6.797 25.797 1 94.81 181 GLY B CA 1
ATOM 3221 C C . GLY B 1 181 ? -8.711 7.617 24.875 1 94.81 181 GLY B C 1
ATOM 3222 O O . GLY B 1 181 ? -8.859 8.836 24.781 1 94.81 181 GLY B O 1
ATOM 3223 N N . LYS B 1 182 ? -7.766 6.914 24.188 1 97.75 182 LYS B N 1
ATOM 3224 C CA . LYS B 1 182 ? -6.867 7.598 23.25 1 97.75 182 LYS B CA 1
ATOM 3225 C C . LYS B 1 182 ? -6.789 6.859 21.922 1 97.75 182 LYS B C 1
ATOM 3227 O O . LYS B 1 182 ? -6.902 5.633 21.875 1 97.75 182 LYS B O 1
ATOM 3232 N N . ILE B 1 183 ? -6.703 7.668 20.984 1 98.38 183 ILE B N 1
ATOM 3233 C CA . ILE B 1 183 ? -6.32 7.125 19.688 1 98.38 183 ILE B CA 1
ATOM 3234 C C . ILE B 1 183 ? -4.836 7.379 19.438 1 98.38 183 ILE B C 1
ATOM 3236 O O . ILE B 1 183 ? -4.383 8.523 19.469 1 98.38 183 ILE B O 1
ATOM 3240 N N . ILE B 1 184 ? -4.137 6.332 19.203 1 98.62 184 ILE B N 1
ATOM 3241 C CA . ILE B 1 184 ? -2.699 6.43 18.969 1 98.62 184 ILE B CA 1
ATOM 3242 C C . ILE B 1 184 ? -2.389 6.051 17.516 1 98.62 184 ILE B C 1
ATOM 3244 O O . ILE B 1 184 ? -2.77 4.969 17.062 1 98.62 184 ILE B O 1
ATOM 3248 N N . GLY B 1 185 ? -1.811 6.957 16.797 1 98.5 185 GLY B N 1
ATOM 3249 C CA . GLY B 1 185 ? -1.312 6.691 15.461 1 98.5 185 GLY B CA 1
ATOM 3250 C C . GLY B 1 185 ? 0.195 6.527 15.406 1 98.5 185 GLY B C 1
ATOM 3251 O O . GLY B 1 185 ? 0.928 7.23 16.109 1 98.5 185 GLY B O 1
ATOM 3252 N N . ARG B 1 186 ? 0.641 5.566 14.523 1 98.25 186 ARG B N 1
ATOM 3253 C CA . ARG B 1 186 ? 2.072 5.309 14.406 1 98.25 186 ARG B CA 1
ATOM 3254 C C . ARG B 1 186 ? 2.461 5.043 12.953 1 98.25 186 ARG B C 1
ATOM 3256 O O . ARG B 1 186 ? 1.689 4.449 12.195 1 98.25 186 ARG B O 1
ATOM 3263 N N . SER B 1 187 ? 3.672 5.473 12.648 1 97.5 187 SER B N 1
ATOM 3264 C CA . SER B 1 187 ? 4.254 5.078 11.375 1 97.5 187 SER B CA 1
ATOM 3265 C C . SER B 1 187 ? 4.566 3.586 11.344 1 97.5 187 SER B C 1
ATOM 3267 O O . SER B 1 187 ? 5.086 3.035 12.32 1 97.5 187 SER B O 1
ATOM 3269 N N . LEU B 1 188 ? 4.25 2.951 10.242 1 96.5 188 LEU B N 1
ATOM 3270 C CA . LEU B 1 188 ? 4.562 1.538 10.055 1 96.5 188 LEU B CA 1
ATOM 3271 C C . LEU B 1 188 ? 5.934 1.367 9.406 1 96.5 188 LEU B C 1
ATOM 3273 O O . LEU B 1 188 ? 6.398 0.242 9.219 1 96.5 188 LEU B O 1
ATOM 3277 N N . ASP B 1 189 ? 6.547 2.48 9.055 1 95.44 189 ASP B N 1
ATOM 3278 C CA . ASP B 1 189 ? 7.871 2.436 8.453 1 95.44 189 ASP B CA 1
ATOM 3279 C C . ASP B 1 189 ? 8.969 2.523 9.508 1 95.44 189 ASP B C 1
ATOM 3281 O O . ASP B 1 189 ? 9.219 3.598 10.062 1 95.44 189 ASP B O 1
ATOM 3285 N N . PRO B 1 190 ? 9.578 1.419 9.758 1 92.38 190 PRO B N 1
ATOM 3286 C CA . PRO B 1 190 ? 10.602 1.451 10.805 1 92.38 190 PRO B CA 1
ATOM 3287 C C . PRO B 1 190 ? 11.75 2.404 10.477 1 92.38 190 PRO B C 1
ATOM 3289 O O . PRO B 1 190 ? 12.453 2.867 11.383 1 92.38 190 PRO B O 1
ATOM 3292 N N . ARG B 1 191 ? 11.898 2.701 9.289 1 92.94 191 ARG B N 1
ATOM 3293 C CA . ARG B 1 191 ? 12.984 3.568 8.859 1 92.94 191 ARG B CA 1
ATOM 3294 C C . ARG B 1 191 ? 12.742 5.012 9.289 1 92.94 191 ARG B C 1
ATOM 3296 O O . ARG B 1 191 ? 13.656 5.84 9.242 1 92.94 191 ARG B O 1
ATOM 3303 N N . GLU B 1 192 ? 11.492 5.312 9.797 1 95.56 192 GLU B N 1
ATOM 3304 C CA . GLU B 1 192 ? 11.125 6.684 10.133 1 95.56 192 GLU B CA 1
ATOM 3305 C C . GLU B 1 192 ? 11.383 6.98 11.609 1 95.56 192 GLU B C 1
ATOM 3307 O O . GLU B 1 192 ? 11.023 8.047 12.109 1 95.56 192 GLU B O 1
ATOM 3312 N N . GLY B 1 193 ? 11.898 6.078 12.391 1 92.31 193 GLY B N 1
ATOM 3313 C CA . GLY B 1 193 ? 12.375 6.336 13.734 1 92.31 193 GLY B CA 1
ATOM 3314 C C . GLY B 1 193 ? 11.266 6.379 14.766 1 92.31 193 GLY B C 1
ATOM 3315 O O . GLY B 1 193 ? 11.367 7.086 15.773 1 92.31 193 GLY B O 1
ATOM 3316 N N . GLY B 1 194 ? 10.172 5.766 14.445 1 95.25 194 GLY B N 1
ATOM 3317 C CA . GLY B 1 194 ? 9.125 5.582 15.438 1 95.25 194 GLY B CA 1
ATOM 3318 C C . GLY B 1 194 ? 8.25 6.812 15.617 1 95.25 194 GLY B C 1
ATOM 3319 O O . GLY B 1 194 ? 7.914 7.184 16.75 1 95.25 194 GLY B O 1
ATOM 3320 N N . LEU B 1 195 ? 7.898 7.52 14.602 1 98.38 195 LEU B N 1
ATOM 3321 C CA . LEU B 1 195 ? 7.008 8.672 14.656 1 98.38 195 LEU B CA 1
ATOM 3322 C C . LEU B 1 195 ? 5.609 8.258 15.102 1 98.38 195 LEU B C 1
ATOM 3324 O O . LEU B 1 195 ? 5.125 7.188 14.727 1 98.38 195 LEU B O 1
ATOM 3328 N N . TYR B 1 196 ? 4.965 9.133 15.922 1 98.44 196 TYR B N 1
ATOM 3329 C CA . TYR B 1 196 ? 3.648 8.781 16.438 1 98.44 196 TYR B CA 1
ATOM 3330 C C . TYR B 1 196 ? 2.854 10.023 16.812 1 98.44 196 TYR B C 1
ATOM 3332 O O . TYR B 1 196 ? 3.369 11.141 16.75 1 98.44 196 TYR B O 1
ATOM 3340 N N . GLY B 1 197 ? 1.623 9.914 17.078 1 98.56 197 GLY B N 1
ATOM 3341 C CA . GLY B 1 197 ? 0.713 10.906 17.625 1 98.56 197 GLY B CA 1
ATOM 3342 C C . GLY B 1 197 ? -0.408 10.297 18.453 1 98.56 197 GLY B C 1
ATOM 3343 O O . GLY B 1 197 ? -0.604 9.078 18.438 1 98.56 197 GLY B O 1
ATOM 3344 N N . SER B 1 198 ? -1.008 11.102 19.203 1 98.44 198 SER B N 1
ATOM 3345 C CA . SER B 1 198 ? -2.15 10.625 19.984 1 98.44 198 SER B CA 1
ATOM 3346 C C . SER B 1 198 ? -3.17 11.742 20.203 1 98.44 198 SER B C 1
ATOM 3348 O O . SER B 1 198 ? -2.83 12.922 20.125 1 98.44 198 SER B O 1
ATOM 3350 N N . ALA B 1 199 ? -4.359 11.406 20.391 1 98.38 199 ALA B N 1
ATOM 3351 C CA . ALA B 1 199 ? -5.453 12.312 20.719 1 98.38 199 ALA B CA 1
ATOM 3352 C C . ALA B 1 199 ? -6.477 11.633 21.625 1 98.38 199 ALA B C 1
ATOM 3354 O O . ALA B 1 199 ? -6.641 10.414 21.578 1 98.38 199 ALA B O 1
ATOM 3355 N N . GLU B 1 200 ? -7.098 12.43 22.391 1 97.81 200 GLU B N 1
ATOM 3356 C CA . GLU B 1 200 ? -8.164 11.891 23.219 1 97.81 200 GLU B CA 1
ATOM 3357 C C . GLU B 1 200 ? -9.406 11.57 22.391 1 97.81 200 GLU B C 1
ATOM 3359 O O . GLU B 1 200 ? -9.703 12.266 21.406 1 97.81 200 GLU B O 1
ATOM 3364 N N . VAL B 1 201 ? -10.047 10.508 22.75 1 97.12 201 VAL B N 1
ATOM 3365 C CA . VAL B 1 201 ? -11.273 10.141 22.047 1 97.12 201 VAL B CA 1
ATOM 3366 C C . VAL B 1 201 ? -12.242 9.469 23.016 1 97.12 201 VAL B C 1
ATOM 3368 O O . VAL B 1 201 ? -11.82 8.727 23.906 1 97.12 201 VAL B O 1
ATOM 3371 N N . SER B 1 202 ? -13.469 9.828 22.922 1 94.88 202 SER B N 1
ATOM 3372 C CA . SER B 1 202 ? -14.539 9.109 23.609 1 94.88 202 SER B CA 1
ATOM 3373 C C . SER B 1 202 ? -15.305 8.203 22.656 1 94.88 202 SER B C 1
ATOM 3375 O O . SER B 1 202 ? -15.914 8.68 21.703 1 94.88 202 SER B O 1
ATOM 3377 N N . VAL B 1 203 ? -15.266 6.969 22.938 1 94.75 203 VAL B N 1
ATOM 3378 C CA . VAL B 1 203 ? -15.93 6.004 22.062 1 94.75 203 VAL B CA 1
ATOM 3379 C C . VAL B 1 203 ? -17.375 5.785 22.531 1 94.75 203 VAL B C 1
ATOM 3381 O O . VAL B 1 203 ? -17.594 5.305 23.641 1 94.75 203 VAL B O 1
ATOM 3384 N N . PRO B 1 204 ? -18.312 6.094 21.75 1 93.5 204 PRO B N 1
ATOM 3385 C CA . PRO B 1 204 ? -19.703 5.844 22.125 1 93.5 204 PRO B CA 1
ATOM 3386 C C . PRO B 1 204 ? -20.016 4.359 22.281 1 93.5 204 PRO B C 1
ATOM 3388 O O . PRO B 1 204 ? -19.344 3.516 21.688 1 93.5 204 PRO B O 1
ATOM 3391 N N . GLU B 1 205 ? -21.031 4.141 23.062 1 91.81 205 GLU B N 1
ATOM 3392 C CA . GLU B 1 205 ? -21.469 2.76 23.25 1 91.81 205 GLU B CA 1
ATOM 3393 C C . GLU B 1 205 ? -21.906 2.141 21.938 1 91.81 205 GLU B C 1
ATOM 3395 O O . GLU B 1 205 ? -22.578 2.793 21.125 1 91.81 205 GLU B O 1
ATOM 3400 N N . GLY B 1 206 ? -21.516 0.971 21.656 1 93 206 GLY B N 1
ATOM 3401 C CA . GLY B 1 206 ? -21.984 0.225 20.5 1 93 206 GLY B CA 1
ATOM 3402 C C . GLY B 1 206 ? -21.109 0.432 19.266 1 93 206 GLY B C 1
ATOM 3403 O O . GLY B 1 206 ? -21.344 -0.179 18.219 1 93 206 GLY B O 1
ATOM 3404 N N . VAL B 1 207 ? -20.156 1.303 19.375 1 95.62 207 VAL B N 1
ATOM 3405 C CA . VAL B 1 207 ? -19.281 1.569 18.25 1 95.62 207 VAL B CA 1
ATOM 3406 C C . VAL B 1 207 ? -18.156 0.538 18.219 1 95.62 207 VAL B C 1
ATOM 3408 O O . VAL B 1 207 ? -17.516 0.271 19.234 1 95.62 207 VAL B O 1
ATOM 3411 N N . LYS B 1 208 ? -18 -0.119 17.094 1 95.88 208 LYS B N 1
ATOM 3412 C CA . LYS B 1 208 ? -16.922 -1.078 16.844 1 95.88 208 LYS B CA 1
ATOM 3413 C C . LYS B 1 208 ? -16.125 -0.689 15.602 1 95.88 208 LYS B C 1
ATOM 3415 O O . LYS B 1 208 ? -16.594 0.075 14.758 1 95.88 208 LYS B O 1
ATOM 3420 N N . TRP B 1 209 ? -14.891 -1.131 15.594 1 96.56 209 TRP B N 1
ATOM 3421 C CA . TRP B 1 209 ? -14.078 -0.818 14.422 1 96.56 209 TRP B CA 1
ATOM 3422 C C . TRP B 1 209 ? -13.109 -1.956 14.109 1 96.56 209 TRP B C 1
ATOM 3424 O O . TRP B 1 209 ? -12.898 -2.842 14.945 1 96.56 209 TRP B O 1
ATOM 3434 N N . GLU B 1 210 ? -12.594 -1.958 12.883 1 96.75 210 GLU B N 1
ATOM 3435 C CA . GLU B 1 210 ? -11.555 -2.863 12.398 1 96.75 210 GLU B CA 1
ATOM 3436 C C . GLU B 1 210 ? -10.5 -2.111 11.594 1 96.75 210 GLU B C 1
ATOM 3438 O O . GLU B 1 210 ? -10.805 -1.113 10.938 1 96.75 210 GLU B O 1
ATOM 3443 N N . ILE B 1 211 ? -9.297 -2.576 11.742 1 97.25 211 ILE B N 1
ATOM 3444 C CA . ILE B 1 211 ? -8.203 -2.025 10.953 1 97.25 211 ILE B CA 1
ATOM 3445 C C . ILE B 1 211 ? -7.594 -3.121 10.078 1 97.25 211 ILE B C 1
ATOM 3447 O O . ILE B 1 211 ? -7.246 -4.195 10.578 1 97.25 211 ILE B O 1
ATOM 3451 N N . TYR B 1 212 ? -7.441 -2.865 8.812 1 97.12 212 TYR B N 1
ATOM 3452 C CA . TYR B 1 212 ? -6.883 -3.85 7.891 1 97.12 212 TYR B CA 1
ATOM 3453 C C . TYR B 1 212 ? -6.297 -3.172 6.656 1 97.12 212 TYR B C 1
ATOM 3455 O O . TYR B 1 212 ? -6.543 -1.988 6.414 1 97.12 212 TYR B O 1
ATOM 3463 N N . PRO B 1 213 ? -5.469 -3.879 5.875 1 97.19 213 PRO B N 1
ATOM 3464 C CA . PRO B 1 213 ? -4.879 -3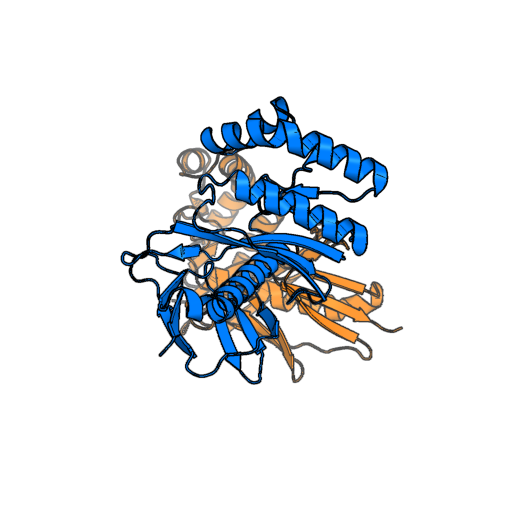.289 4.672 1 97.19 213 PRO B CA 1
ATOM 3465 C C . PRO B 1 213 ? -5.918 -2.953 3.605 1 97.19 213 PRO B C 1
ATOM 3467 O O . PRO B 1 213 ? -6.898 -3.682 3.443 1 97.19 213 PRO B O 1
ATOM 3470 N N . ASN B 1 214 ? -5.703 -1.871 2.957 1 97.56 214 ASN B N 1
ATOM 3471 C CA . ASN B 1 214 ? -6.508 -1.541 1.785 1 97.56 214 ASN B CA 1
ATOM 3472 C C . ASN B 1 214 ? -6.234 -2.5 0.63 1 97.56 214 ASN B C 1
ATOM 3474 O O . ASN B 1 214 ? -5.113 -2.561 0.12 1 97.56 214 ASN B O 1
ATOM 3478 N N . PRO B 1 215 ? -7.172 -3.248 0.23 1 96.5 215 PRO B N 1
ATOM 3479 C CA . PRO B 1 215 ? -6.898 -4.289 -0.764 1 96.5 215 PRO B CA 1
ATOM 3480 C C . PRO B 1 215 ? -6.543 -3.719 -2.133 1 96.5 215 PRO B C 1
ATOM 3482 O O . PRO B 1 215 ? -5.957 -4.418 -2.965 1 96.5 215 PRO B O 1
ATOM 3485 N N . VAL B 1 216 ? -6.867 -2.412 -2.377 1 96.25 216 VAL B N 1
ATOM 3486 C CA . VAL B 1 216 ? -6.656 -1.882 -3.721 1 96.25 216 VAL B CA 1
ATOM 3487 C C . VAL B 1 216 ? -5.543 -0.838 -3.693 1 96.25 216 VAL B C 1
ATOM 3489 O O . VAL B 1 216 ? -5.203 -0.255 -4.727 1 96.25 216 VAL B O 1
ATOM 3492 N N . ALA B 1 217 ? -5.031 -0.573 -2.586 1 95.62 217 ALA B N 1
ATOM 3493 C CA . ALA B 1 217 ? -3.93 0.372 -2.42 1 95.62 217 ALA B CA 1
ATOM 3494 C C . ALA B 1 217 ? -2.93 -0.128 -1.381 1 95.62 217 ALA B C 1
ATOM 3496 O O . ALA B 1 217 ? -3.086 0.13 -0.185 1 95.62 217 ALA B O 1
ATOM 3497 N N . ARG B 1 218 ? -1.922 -0.741 -1.861 1 94.31 218 ARG B N 1
ATOM 3498 C CA . ARG B 1 218 ? -0.924 -1.354 -0.989 1 94.31 218 ARG B CA 1
ATOM 3499 C C . ARG B 1 218 ? -0.247 -0.306 -0.112 1 94.31 218 ARG B C 1
ATOM 3501 O O . ARG B 1 218 ? 0.062 0.793 -0.574 1 94.31 218 ARG B O 1
ATOM 3508 N N . ARG B 1 219 ? -0.058 -0.61 1.175 1 95 219 ARG B N 1
ATOM 3509 C CA . ARG B 1 219 ? 0.657 0.182 2.17 1 95 219 ARG B CA 1
ATOM 3510 C C . ARG B 1 219 ? -0.25 1.25 2.773 1 95 219 ARG B C 1
ATOM 3512 O O . ARG B 1 219 ? 0.215 2.121 3.512 1 95 219 ARG B O 1
ATOM 3519 N N . PHE B 1 220 ? -1.479 1.255 2.387 1 96.94 220 PHE B N 1
ATOM 3520 C CA . PHE B 1 220 ? -2.51 2.035 3.061 1 96.94 220 PHE B CA 1
ATOM 3521 C C . PHE B 1 220 ? -3.387 1.139 3.926 1 96.94 220 PHE B C 1
ATOM 3523 O O . PHE B 1 220 ? -3.723 0.021 3.531 1 96.94 220 PHE B O 1
ATOM 3530 N N . MET B 1 221 ? -3.723 1.602 5.082 1 98.06 221 MET B N 1
ATOM 3531 C CA . MET B 1 221 ? -4.602 0.863 5.98 1 98.06 221 MET B CA 1
ATOM 3532 C C . MET B 1 221 ? -6.012 1.451 5.969 1 98.06 221 MET B C 1
ATOM 3534 O O . MET B 1 221 ? -6.191 2.627 5.652 1 98.06 221 MET B O 1
ATOM 3538 N N . ILE B 1 222 ? -6.953 0.649 6.297 1 98.25 222 ILE B N 1
ATOM 3539 C CA . ILE B 1 222 ? -8.352 1.045 6.41 1 98.25 222 ILE B CA 1
ATOM 3540 C C . ILE B 1 222 ? -8.781 1.005 7.871 1 98.25 222 ILE B C 1
ATOM 3542 O O . ILE B 1 222 ? -8.43 0.079 8.609 1 98.25 222 ILE B O 1
ATOM 3546 N N . PHE B 1 223 ? -9.453 2.02 8.266 1 98.5 223 PHE B N 1
ATOM 3547 C CA . PHE B 1 223 ? -10.195 2.072 9.516 1 98.5 223 PHE B CA 1
ATOM 3548 C C . PHE B 1 223 ? -11.695 2.002 9.266 1 98.5 223 PHE B C 1
ATOM 3550 O O . PHE B 1 223 ? -12.312 2.998 8.883 1 98.5 223 PHE B O 1
ATOM 3557 N N . GLU B 1 224 ? -12.25 0.816 9.461 1 98.12 224 GLU B N 1
ATOM 3558 C CA . GLU B 1 224 ? -13.672 0.622 9.227 1 98.12 224 GLU B CA 1
ATOM 3559 C C . GLU B 1 224 ? -14.461 0.648 10.539 1 98.12 224 GLU B C 1
ATOM 3561 O O . GLU B 1 224 ? -14.102 -0.039 11.5 1 98.12 224 GLU B O 1
ATOM 3566 N N . ILE B 1 225 ? -15.516 1.382 10.562 1 97.25 225 ILE B N 1
ATOM 3567 C CA . ILE B 1 225 ? -16.234 1.623 11.805 1 97.25 225 ILE B CA 1
ATOM 3568 C C . ILE B 1 225 ? -17.719 1.294 11.617 1 97.25 225 ILE B C 1
ATOM 3570 O O . ILE B 1 225 ? -18.297 1.568 10.562 1 97.25 225 ILE B O 1
ATOM 3574 N N . PHE B 1 226 ? -18.25 0.719 12.664 1 96.44 226 PHE B N 1
ATOM 3575 C CA . PHE B 1 226 ? -19.641 0.306 12.672 1 96.44 226 PHE B CA 1
ATOM 3576 C C . PHE B 1 226 ? -20.344 0.805 13.93 1 96.44 226 PHE B C 1
ATOM 3578 O O . PHE B 1 226 ? -19.75 0.866 15 1 96.44 226 PHE B O 1
ATOM 3585 N N . SER B 1 227 ? -21.594 1.229 13.758 1 92.44 227 SER B N 1
ATOM 3586 C CA . SER B 1 227 ? -22.422 1.543 14.914 1 92.44 227 SER B CA 1
ATOM 3587 C C . SER B 1 227 ? -23.672 0.676 14.945 1 92.44 227 SER B C 1
ATOM 3589 O O . SER B 1 227 ? -24.312 0.459 13.914 1 92.44 227 SER B O 1
ATOM 3591 N N . LYS B 1 228 ? -23.922 -0.212 16.016 1 78.06 228 LYS B N 1
ATOM 3592 C CA . LYS B 1 228 ? -25.156 -0.954 16.203 1 78.06 228 LYS B CA 1
ATOM 3593 C C . LYS B 1 228 ? -26.266 -0.053 16.766 1 78.06 228 LYS B C 1
ATOM 3595 O O . LYS B 1 228 ? -26.078 0.595 17.797 1 78.06 228 LYS B O 1
ATOM 3600 N N . ARG B 1 229 ? -27.141 0.775 16.031 1 56.16 229 ARG B N 1
ATOM 3601 C CA . ARG B 1 229 ? -28.359 1.233 16.688 1 56.16 229 ARG B CA 1
ATOM 3602 C C . ARG B 1 229 ? -29.219 0.055 17.125 1 56.16 229 ARG B C 1
ATOM 3604 O O . ARG B 1 229 ? -29.188 -1.013 16.516 1 56.16 229 ARG B O 1
#